Protein AF-0000000070399772 (afdb_homodimer)

Secondary structure (DSSP, 8-state):
---GGG--GGG----EEEE-S-GGG-HHHHHHHHHHTTTS-EEEEEEEES-GGG-SS-THHHHHHHHHHHHHHHT---EEEEEEESSHHHHHHHHHHHSBBTTB---EEEEE---SPPP---HHHHHHHS-S--EEE-TTS-EEEGGGGSPPPPPTTSPPSS-HHHHHHHHHHHHHTT-EEEEEESGGG--HHHHHT-SS-EEEEEE-S-TT-GGGTT---HHHHHHHHHHHHHHHSTTTTTTEEEEEEEEE-TTTS-HHHHHHHHHHHHHHTT---EEEEEE-HHHHTTSPPPP--HHHHHHHHTB-----HHHHHHHHHHHHHT-TTEEEEEEE-PBPPSSGGGHHHHHHHHHHHHTT-SSEEEEE--S-------/---GGG--STT----EEEE-S-GGG-HHHHHHHHHHTTTS-EEEEEEEES-GGG-SS-THHHHHHHHHHHHHHHT---EEEEEEESSHHHHHHHHHHHSBBTTB---EEEEE---SPPP---HHHHHHHS-S--EEE-TTS-EEEGGGGSPPPPPTTSPPSS-HHHHHHHHHHHHHTT-EEEEEESGGG--HHHHHT-SS-EEEEEE-S-TT-GGGTT---HHHHHHHHHHHHHHHSTTTTTTEEEEEEEEE-TTTS-HHHHHHHHHHHHHHTT---EEEEEE-HHHHTTSPPPP--HHHHHHHHTB-----HHHHHHHHHHHHHT-TTEEEEEEE-PBPPSSGGGHHHHHHHHHHHTTT-SSEEEEE--S-------

Sequence (756 aa):
MLDPRKSHVKYWRPQILLMVANPRQCSELINFINDIKKGGLYVIGHVKLGSLDSFTTDPVIEENPKWLGLIDYLKVKAFVEVTMASTVSEGLQHLLRLSGMGGMKPNTVCFGFVDDSPPRDTLSFVGNERKRRFFTRLESGKKVSIDNLFMNVRGGGDSRQLSALEYVKLISDSLKMQKNVCLCRHFDQLSKQSIVNSKKTLFIDVWPVNLFRPDTANFFDNTCLFMLQLACILTVVPGWKSKTRLRVFLCLNAQTDNTLQKQQKLDAFLHQLRIQASVKIVTWDHLVSHLPVMSGNSSEKMTLMERFHAVPKEFIGAINQLITSYSSTTALSFLYLPVPPEDVRESETFLNSLKLLSDNLPPTVFVHGLHPVTSTTLMLDPRKSHVKYWRPQILLMVANPRQCSELINFINDIKKGGLYVIGHVKLGSLDSFTTDPVIEENPKWLGLIDYLKVKAFVEVTMASTVSEGLQHLLRLSGMGGMKPNTVCFGFVDDSPPRDTLSFVGNERKRRFFTRLESGKKVSIDNLFMNVRGGGDSRQLSALEYVKLISDSLKMQKNVCLCRHFDQLSKQSIVNSKKTLFIDVWPVNLFRPDTANFFDNTCLFMLQLACILTVVPGWKSKTRLRVFLCLNAQTDNTLQKQQKLDAFLHQLRIQASVKIVTWDHLVSHLPVMSGNSSEKMTLMERFHAVPKEFIGAINQLITSYSSTTALSFLYLPVPPEDVRESETFLNSLKLLSDNLPPTVFVHGLHPVTSTTL

Solvent-accessible surface area (backbone atoms only — not comparable to full-atom values): 41946 Å² total; per-residue (Å²): 134,57,57,61,85,73,81,51,27,91,70,59,54,53,14,34,33,36,55,46,93,54,64,43,58,38,41,46,46,55,51,49,51,52,53,56,22,75,83,32,49,36,33,43,33,32,59,45,77,46,58,71,88,80,42,84,50,48,65,61,71,69,47,50,60,49,55,52,41,47,36,62,69,71,69,49,83,58,40,80,41,60,46,70,18,81,41,63,58,61,30,47,54,49,47,59,54,30,36,34,53,72,38,48,42,51,47,30,39,36,36,68,56,90,70,89,67,80,69,54,66,41,43,64,50,58,38,54,78,41,73,59,85,57,48,37,66,42,98,82,64,47,66,38,55,60,74,73,64,47,78,75,75,67,54,95,82,51,78,73,91,64,52,56,58,54,52,47,44,44,53,49,51,38,48,36,61,70,29,23,41,33,37,37,36,53,36,89,73,52,46,70,66,59,48,54,67,42,90,59,75,28,28,40,37,36,39,53,35,42,80,60,41,65,89,40,40,87,49,77,54,36,30,36,51,43,47,51,49,56,53,50,48,40,42,67,31,88,60,34,36,88,30,38,44,43,34,36,48,46,62,40,40,77,86,78,47,61,64,69,59,53,50,48,50,51,49,51,51,31,55,73,67,69,49,80,60,46,78,42,80,41,76,46,46,89,68,50,71,78,49,81,75,77,85,71,54,72,69,54,42,59,66,48,43,49,45,59,44,95,69,58,65,67,55,40,46,51,52,24,50,54,54,51,74,69,42,84,51,40,62,32,38,37,39,50,38,51,43,73,66,87,53,69,91,44,28,54,57,53,51,50,50,54,48,51,41,50,58,90,46,57,25,32,34,31,32,32,36,76,60,80,64,70,44,71,82,119,132,55,57,63,84,71,80,51,25,88,70,57,54,54,14,34,34,36,55,48,93,53,63,41,58,38,41,48,46,55,52,49,51,53,52,56,23,74,84,33,50,36,33,42,34,34,60,46,78,46,58,71,88,79,44,83,50,48,65,61,69,70,46,49,60,49,55,53,41,47,36,64,70,70,69,49,82,57,40,79,41,62,48,67,18,84,43,65,58,60,31,45,54,50,47,60,54,31,36,36,53,73,36,50,41,52,47,29,38,36,35,68,57,88,68,88,66,81,69,55,68,41,43,64,50,59,38,56,78,42,72,60,86,60,48,37,66,43,99,82,64,48,67,38,55,62,74,73,64,48,78,75,74,67,53,95,81,51,78,73,92,64,52,55,57,57,51,47,44,43,54,50,51,40,47,35,61,70,27,23,40,35,37,38,35,52,34,88,72,52,48,70,65,58,46,55,66,44,91,58,75,29,26,40,36,35,38,54,35,40,79,60,42,65,90,38,40,87,49,78,53,36,29,35,52,44,48,52,49,55,53,52,49,38,42,68,30,89,59,33,36,89,27,38,44,42,34,37,48,46,62,40,38,76,88,77,46,60,62,66,59,55,50,50,51,50,50,52,52,31,55,75,67,68,49,80,62,46,78,44,80,41,75,47,47,89,68,51,71,79,49,84,73,78,84,72,54,71,67,53,42,61,67,47,44,49,45,59,43,94,67,61,67,68,56,39,47,51,50,24,50,56,53,50,72,70,40,84,51,39,62,33,39,37,38,50,40,50,43,72,67,88,53,70,89,44,28,54,57,53,52,50,49,55,49,50,42,51,57,89,46,56,26,32,34,32,31,32,34,74,59,81,65,72,38,71,80,119

Nearest PDB structures (foldseek):
  9bwt-assembly1_B  TM=7.038E-01  e=4.814E-20  Homo sapiens
  7mxo-assembly1_A  TM=7.295E-01  e=2.191E-19  Homo sapiens
  9bwt-assembly1_A  TM=7.069E-01  e=2.476E-18  Homo sapiens
  8fhn-assembly1_A  TM=6.939E-01  e=2.476E-18  Danio rerio
  8fho-assembly1_A  TM=6.462E-01  e=1.128E-16  Danio rerio

Structure (mmCIF, N/CA/C/O backbone):
data_AF-0000000070399772-model_v1
#
loop_
_entity.id
_entity.type
_entity.pdbx_description
1 polymer 'Solute carrier family 12 member 9-like'
#
loop_
_atom_site.group_PDB
_atom_site.id
_atom_site.type_symbol
_atom_site.label_atom_id
_atom_site.label_alt_id
_atom_site.label_comp_id
_atom_site.label_asym_id
_atom_site.label_entity_id
_atom_site.label_seq_id
_atom_site.pdbx_PDB_ins_code
_atom_site.Cartn_x
_atom_site.Cartn_y
_atom_site.Cartn_z
_atom_site.occupancy
_atom_site.B_iso_or_equiv
_atom_site.auth_seq_id
_atom_site.auth_comp_id
_atom_site.auth_asym_id
_atom_site.auth_atom_id
_atom_site.pdbx_PDB_model_num
ATOM 1 N N . MET A 1 1 ? 2.879 6.613 -18.562 1 36.44 1 MET A N 1
ATOM 2 C CA . MET A 1 1 ? 2.344 7.891 -18.094 1 36.44 1 MET A CA 1
ATOM 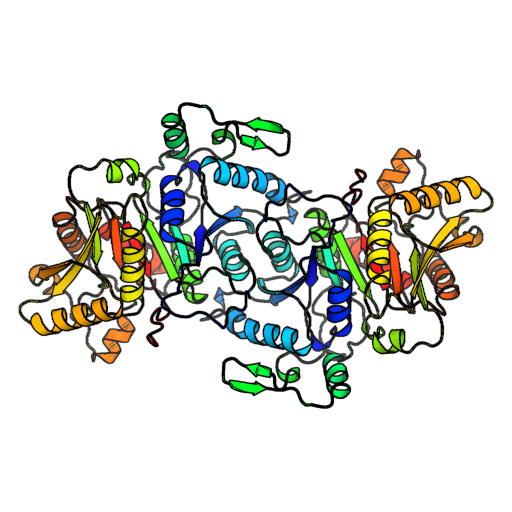3 C C . MET A 1 1 ? 2.641 8.094 -16.625 1 36.44 1 MET A C 1
ATOM 5 O O . MET A 1 1 ? 2.895 9.219 -16.188 1 36.44 1 MET A O 1
ATOM 9 N N . LEU A 1 2 ? 2.49 7.023 -15.797 1 44.22 2 LEU A N 1
ATOM 10 C CA . LEU A 1 2 ? 2.666 7.203 -14.359 1 44.22 2 LEU A CA 1
ATOM 11 C C . LEU A 1 2 ? 4.117 6.957 -13.953 1 44.22 2 LEU A C 1
ATOM 13 O O . LEU A 1 2 ? 4.387 6.184 -13.039 1 44.22 2 LEU A O 1
ATOM 17 N N . ASP A 1 3 ? 5.039 7.523 -14.727 1 47.59 3 ASP A N 1
ATOM 18 C CA . ASP A 1 3 ? 6.457 7.406 -14.391 1 47.59 3 ASP A CA 1
ATOM 19 C C . ASP A 1 3 ? 6.879 8.492 -13.398 1 47.59 3 ASP A C 1
ATOM 21 O O . ASP A 1 3 ? 6.863 9.68 -13.727 1 47.59 3 ASP A O 1
ATOM 25 N N . PRO A 1 4 ? 7.141 8.273 -12.203 1 49.47 4 PRO A N 1
ATOM 26 C CA . PRO A 1 4 ? 7.453 9.281 -11.188 1 49.47 4 PRO A CA 1
ATOM 27 C C . PRO A 1 4 ? 8.625 10.18 -11.578 1 49.47 4 PRO A C 1
ATOM 29 O O . PRO A 1 4 ? 8.797 11.266 -11.023 1 49.47 4 PRO A O 1
ATOM 32 N N . ARG A 1 5 ? 9.336 9.867 -12.57 1 50.72 5 ARG A N 1
ATOM 33 C CA . ARG A 1 5 ? 10.555 10.586 -12.922 1 50.72 5 ARG A CA 1
ATOM 34 C C . ARG A 1 5 ? 10.234 11.844 -13.734 1 50.72 5 ARG A C 1
ATOM 36 O O . ARG A 1 5 ? 11.109 12.68 -13.953 1 50.72 5 ARG A O 1
ATOM 43 N N . LYS A 1 6 ? 9.062 12.227 -14.141 1 44.84 6 LYS A N 1
ATOM 44 C CA . LYS A 1 6 ? 8.742 13.305 -15.07 1 44.84 6 LYS A CA 1
ATOM 45 C C . LYS A 1 6 ? 8.078 14.477 -14.352 1 44.84 6 LYS A C 1
ATOM 47 O O . LYS A 1 6 ? 7.387 15.281 -14.977 1 44.84 6 LYS A O 1
ATOM 52 N N . SER A 1 7 ? 8.188 14.945 -13.141 1 43.22 7 SER A N 1
ATOM 53 C CA . SER A 1 7 ? 7.344 15.938 -12.484 1 43.22 7 SER A CA 1
ATOM 54 C C . SER A 1 7 ? 7.957 17.328 -12.578 1 43.22 7 SER A C 1
ATOM 56 O O . SER A 1 7 ? 9.148 17.516 -12.297 1 43.22 7 SER A O 1
ATOM 58 N N . HIS A 1 8 ? 7.352 18.312 -13.398 1 43.12 8 HIS A N 1
ATOM 59 C CA . HIS A 1 8 ? 7.68 19.734 -13.414 1 43.12 8 HIS A CA 1
ATOM 60 C C . HIS A 1 8 ? 7.07 20.469 -12.219 1 43.12 8 HIS A C 1
ATOM 62 O O . HIS A 1 8 ? 6 20.078 -11.742 1 43.12 8 HIS A O 1
ATOM 68 N N . VAL A 1 9 ? 7.699 21.562 -11.625 1 45.19 9 VAL A N 1
ATOM 69 C CA . VAL A 1 9 ? 7.395 22.328 -10.422 1 45.19 9 VAL A CA 1
ATOM 70 C C . VAL A 1 9 ? 5.992 22.922 -10.531 1 45.19 9 VAL A C 1
ATOM 72 O O . VAL A 1 9 ? 5.227 22.922 -9.562 1 45.19 9 VAL A O 1
ATOM 75 N N . LYS A 1 10 ? 5.699 23.703 -11.617 1 45.19 10 LYS A N 1
ATOM 76 C CA . LYS A 1 10 ? 4.379 24.297 -11.812 1 45.19 10 LYS A CA 1
ATOM 77 C C . LYS A 1 10 ? 3.281 23.234 -11.727 1 45.19 10 LYS A C 1
ATOM 79 O O . LYS A 1 10 ? 2.141 23.547 -11.375 1 45.19 10 LYS A O 1
ATOM 84 N N . TYR A 1 11 ? 3.758 22.094 -11.914 1 54.97 11 TYR A N 1
ATOM 85 C CA . TYR A 1 11 ? 2.758 21.047 -12.016 1 54.97 11 TYR A CA 1
ATOM 86 C C . TYR A 1 11 ? 2.854 20.078 -10.844 1 54.97 11 TYR A C 1
ATOM 88 O O . TYR A 1 11 ? 2.344 18.953 -10.906 1 54.97 11 TYR A O 1
ATOM 96 N N . TRP A 1 12 ? 3.596 20.828 -9.797 1 66 12 TRP A N 1
ATOM 97 C CA . TRP A 1 12 ? 3.684 19.969 -8.625 1 66 12 TRP A CA 1
ATOM 98 C C . TRP A 1 12 ? 2.342 19.891 -7.902 1 66 12 TRP A C 1
ATOM 100 O O . TRP A 1 12 ? 1.633 20.891 -7.793 1 66 12 TRP A O 1
ATOM 110 N N . ARG A 1 13 ? 1.942 18.859 -7.508 1 77.5 13 ARG A N 1
ATOM 111 C CA . ARG A 1 13 ? 0.71 18.656 -6.754 1 77.5 13 ARG A CA 1
ATOM 112 C C . ARG A 1 13 ? 0.97 17.828 -5.5 1 77.5 13 ARG A C 1
ATOM 114 O O . ARG A 1 13 ? 1.773 16.891 -5.523 1 77.5 13 ARG A O 1
ATOM 121 N N . PRO A 1 14 ? 0.395 18.422 -4.441 1 90.44 14 PRO A N 1
ATOM 122 C CA . PRO A 1 14 ? 0.49 17.594 -3.246 1 90.44 14 PRO A CA 1
ATOM 123 C C . PRO A 1 14 ? -0.212 16.25 -3.412 1 90.44 14 PRO A C 1
ATOM 125 O O . PRO A 1 14 ? -1.35 16.188 -3.887 1 90.44 14 PRO A O 1
ATOM 128 N N . GLN A 1 15 ? 0.517 15.234 -3.221 1 95.44 15 GLN A N 1
ATOM 129 C CA . GLN A 1 15 ? -0.045 13.898 -3.07 1 95.44 15 GLN A CA 1
ATOM 130 C C . GLN A 1 15 ? -0.129 13.492 -1.601 1 95.44 15 GLN A C 1
ATOM 132 O O . GLN A 1 15 ? 0.891 13.203 -0.971 1 95.44 15 GLN A O 1
ATOM 137 N N . ILE A 1 16 ? -1.373 13.438 -1.146 1 97.94 16 ILE A N 1
ATOM 138 C CA . ILE A 1 16 ? -1.524 13.531 0.302 1 97.94 16 ILE A CA 1
ATOM 139 C C . ILE A 1 16 ? -2.076 12.219 0.852 1 97.94 16 ILE A C 1
ATOM 141 O O . ILE A 1 16 ? -3.002 11.641 0.281 1 97.94 16 ILE A O 1
ATOM 145 N N . LEU A 1 17 ? -1.436 11.734 1.889 1 98.69 17 LEU A N 1
ATOM 146 C CA . LEU A 1 17 ? -1.985 10.711 2.766 1 98.69 17 LEU A CA 1
ATOM 147 C C . LEU A 1 17 ? -2.48 11.32 4.074 1 98.69 17 LEU A C 1
ATOM 149 O O . LEU A 1 17 ? -1.697 11.891 4.832 1 98.69 17 LEU A O 1
ATOM 153 N N . LEU A 1 18 ? -3.766 11.25 4.328 1 98.75 18 LEU A N 1
ATOM 154 C CA . LEU A 1 18 ? -4.324 11.664 5.609 1 98.75 18 LEU A CA 1
ATOM 155 C C . LEU A 1 18 ? -4.582 10.461 6.508 1 98.75 18 LEU A C 1
ATOM 157 O O . LEU A 1 18 ? -5.352 9.57 6.148 1 98.75 18 LEU A O 1
ATOM 161 N N . MET A 1 19 ? -3.912 10.469 7.664 1 98.19 19 MET A N 1
ATOM 162 C CA . MET A 1 19 ? -4.168 9.406 8.633 1 98.19 19 MET A CA 1
ATOM 163 C C . MET A 1 19 ? -5.406 9.719 9.469 1 98.19 19 MET A C 1
ATOM 165 O O . MET A 1 19 ? -5.492 10.789 10.07 1 98.19 19 MET A O 1
ATOM 169 N N . VAL A 1 20 ? -6.34 8.75 9.484 1 95.88 20 VAL A N 1
ATOM 170 C CA . VAL A 1 20 ? -7.582 8.969 10.219 1 95.88 20 VAL A CA 1
ATOM 171 C C . VAL A 1 20 ? -7.852 7.777 11.141 1 95.88 20 VAL A C 1
ATOM 173 O O . VAL A 1 20 ? -7.898 6.633 10.68 1 95.88 20 VAL A O 1
ATOM 176 N N . ALA A 1 21 ? -8.031 8.047 12.391 1 91.62 21 ALA A N 1
ATOM 177 C CA . ALA A 1 21 ? -8.398 6.996 13.336 1 91.62 21 ALA A CA 1
ATOM 178 C C . ALA A 1 21 ? -9.914 6.82 13.391 1 91.62 21 ALA A C 1
ATOM 180 O O . ALA A 1 21 ? -10.422 5.707 13.242 1 91.62 21 ALA A O 1
ATOM 181 N N . ASN A 1 22 ? -10.609 7.871 13.562 1 88.56 22 ASN A N 1
ATOM 182 C CA . ASN A 1 22 ? -12.062 7.918 13.633 1 88.56 22 ASN A CA 1
ATOM 183 C C . ASN A 1 22 ? -12.633 9.062 12.797 1 88.56 22 ASN A C 1
ATOM 185 O O . ASN A 1 22 ? -12.523 10.227 13.172 1 88.56 22 ASN A O 1
ATOM 189 N N . PRO A 1 23 ? -13.289 8.711 11.75 1 89.25 23 PRO A N 1
ATOM 190 C CA . PRO A 1 23 ? -13.758 9.75 10.828 1 89.25 23 PRO A CA 1
ATOM 191 C C . PRO A 1 23 ? -14.844 10.625 11.445 1 89.25 23 PRO A C 1
ATOM 193 O O . PRO A 1 23 ? -15.094 11.734 10.969 1 89.25 23 PRO A O 1
ATOM 196 N N . ARG A 1 24 ? -15.484 10.188 12.469 1 85.88 24 ARG A N 1
ATOM 197 C CA . ARG A 1 24 ? -16.531 10.984 13.109 1 85.88 24 ARG A CA 1
ATOM 198 C C . ARG A 1 24 ? -15.945 12.25 13.734 1 85.88 24 ARG A C 1
ATOM 200 O O . ARG A 1 24 ? -16.672 13.219 13.961 1 85.88 24 ARG A O 1
ATOM 207 N N . GLN A 1 25 ? -14.688 12.211 13.906 1 85.69 25 GLN A N 1
ATOM 208 C CA . GLN A 1 25 ? -14.062 13.297 14.656 1 85.69 25 GLN A CA 1
ATOM 209 C C . GLN A 1 25 ? -13.258 14.203 13.727 1 85.69 25 GLN A C 1
ATOM 211 O O . GLN A 1 25 ? -12.531 15.086 14.195 1 85.69 25 GLN A O 1
ATOM 216 N N . CYS A 1 26 ? -13.328 13.938 12.438 1 90 26 CYS A N 1
ATOM 217 C CA . CYS A 1 26 ? -12.43 14.742 11.617 1 90 26 CYS A CA 1
ATOM 218 C C . CYS A 1 26 ? -12.992 14.922 10.211 1 90 26 CYS A C 1
ATOM 220 O O . CYS A 1 26 ? -12.242 14.938 9.234 1 90 26 CYS A O 1
ATOM 222 N N . SER A 1 27 ? -14.273 15.062 10.086 1 90.06 27 SER A N 1
ATOM 223 C CA . SER A 1 27 ? -14.906 15.234 8.773 1 90.06 27 SER A CA 1
ATOM 224 C C . SER A 1 27 ? -14.461 16.547 8.125 1 90.06 27 SER A C 1
ATOM 226 O O . SER A 1 27 ? -14.25 16.609 6.914 1 90.06 27 SER A O 1
ATOM 228 N N . GLU A 1 28 ? -14.352 17.609 8.922 1 92.31 28 GLU A N 1
ATOM 229 C CA . GLU A 1 28 ? -13.914 18.891 8.398 1 92.31 28 GLU A CA 1
ATOM 230 C C . GLU A 1 28 ? -12.484 18.828 7.871 1 92.31 28 GLU A C 1
ATOM 232 O O . GLU A 1 28 ? -12.164 19.438 6.852 1 92.31 28 GLU A O 1
ATOM 237 N N . LEU A 1 29 ? -11.727 18.094 8.625 1 95.44 29 LEU A N 1
ATOM 238 C CA . LEU A 1 29 ? -10.344 17.922 8.195 1 95.44 29 LEU A CA 1
ATOM 239 C C . LEU A 1 29 ? -10.281 17.141 6.887 1 95.44 29 LEU A C 1
ATOM 241 O O . LEU A 1 29 ? -9.523 17.5 5.98 1 95.44 29 LEU A O 1
ATOM 245 N N . ILE A 1 30 ? -11.086 16.109 6.785 1 95.75 30 ILE A N 1
ATOM 246 C CA . ILE A 1 30 ? -11.156 15.312 5.562 1 95.75 30 ILE A CA 1
ATOM 247 C C . ILE A 1 30 ? -11.539 16.219 4.387 1 95.75 30 ILE A C 1
ATOM 249 O O . ILE A 1 30 ? -10.93 16.141 3.316 1 95.75 30 ILE A O 1
ATOM 253 N N . ASN A 1 31 ? -12.438 17.094 4.59 1 93.81 31 ASN A N 1
ATOM 254 C CA . ASN A 1 31 ? -12.883 18 3.547 1 93.81 31 ASN A CA 1
ATOM 255 C C . ASN A 1 31 ? -11.812 19.031 3.201 1 93.81 31 ASN A C 1
ATOM 257 O O . ASN A 1 31 ? -11.625 19.375 2.033 1 93.81 31 ASN A O 1
ATOM 261 N N . PHE A 1 32 ? -11.18 19.469 4.148 1 95.38 32 PHE A N 1
ATOM 262 C CA . PHE A 1 32 ? -10.117 20.453 3.936 1 95.38 32 PHE A CA 1
ATOM 263 C C . PHE A 1 32 ? -9.016 19.875 3.062 1 95.38 32 PHE A C 1
ATOM 265 O O . PHE A 1 32 ? -8.531 20.547 2.145 1 95.38 32 PHE A O 1
ATOM 272 N N . ILE A 1 33 ? -8.594 18.641 3.377 1 97.12 33 ILE A N 1
ATOM 273 C CA . ILE A 1 33 ? -7.539 18 2.6 1 97.12 33 ILE A CA 1
ATOM 274 C C . ILE A 1 33 ? -8.008 17.797 1.16 1 97.12 33 ILE A C 1
ATOM 276 O O . ILE A 1 33 ? -7.211 17.906 0.222 1 97.12 33 ILE A O 1
ATOM 280 N N . ASN A 1 34 ? -9.25 17.531 1.007 1 94.88 34 ASN A N 1
ATOM 281 C CA . ASN A 1 34 ? -9.805 17.438 -0.338 1 94.88 34 ASN A CA 1
ATOM 282 C C . ASN A 1 34 ? -9.633 18.734 -1.107 1 94.88 34 ASN A C 1
ATOM 284 O O . ASN A 1 34 ? -9.43 18.734 -2.322 1 94.88 34 ASN A O 1
ATOM 288 N N . ASP A 1 35 ? -9.703 19.812 -0.461 1 92.69 35 ASP A N 1
ATOM 289 C CA . ASP A 1 35 ? -9.523 21.125 -1.08 1 92.69 35 ASP A CA 1
ATOM 290 C C . ASP A 1 35 ? -8.062 21.359 -1.454 1 92.69 35 ASP A C 1
ATOM 292 O O . ASP A 1 35 ? -7.766 21.828 -2.555 1 92.69 35 ASP A O 1
ATOM 296 N N . ILE A 1 36 ? -7.215 20.984 -0.611 1 92.62 36 ILE A N 1
ATOM 297 C CA . ILE A 1 36 ? -5.824 21.391 -0.776 1 92.62 36 ILE A CA 1
ATOM 298 C C . ILE A 1 36 ? -5.125 20.453 -1.756 1 92.62 36 ILE A C 1
ATOM 300 O O . ILE A 1 36 ? -4.113 20.812 -2.361 1 92.62 36 ILE A O 1
ATOM 304 N N . LYS A 1 37 ? -5.621 19.25 -1.949 1 87.44 37 LYS A N 1
ATOM 305 C CA . LYS A 1 37 ? -4.965 18.328 -2.869 1 87.44 37 LYS A CA 1
ATOM 306 C C . LYS A 1 37 ? -5.102 18.797 -4.312 1 87.44 37 LYS A C 1
ATOM 308 O O . LYS A 1 37 ? -4.336 18.375 -5.184 1 87.44 37 LYS A O 1
ATOM 313 N N . LYS A 1 38 ? -6.254 19.672 -4.602 1 78.69 38 LYS A N 1
ATOM 314 C CA . LYS A 1 38 ? -6.555 20.25 -5.906 1 78.69 38 LYS A CA 1
ATOM 315 C C . LYS A 1 38 ? -6.645 19.156 -6.98 1 78.69 38 LYS A C 1
ATOM 317 O O . LYS A 1 38 ? -7.68 18.516 -7.129 1 78.69 38 LYS A O 1
ATOM 322 N N . GLY A 1 39 ? -5.559 18.531 -7.508 1 80 39 GLY A N 1
ATOM 323 C CA . GLY A 1 39 ? -5.586 17.5 -8.547 1 80 39 GLY A CA 1
ATOM 324 C C . GLY A 1 39 ? -4.637 16.359 -8.273 1 80 39 GLY A C 1
ATOM 325 O O . GLY A 1 39 ? -4.559 15.406 -9.062 1 80 39 GLY A O 1
ATOM 326 N N . GLY A 1 40 ? -4.16 16.469 -7.094 1 89.69 40 GLY A N 1
ATOM 327 C CA . GLY A 1 40 ? -3.215 15.422 -6.754 1 89.69 40 GLY A CA 1
ATOM 328 C C . GLY A 1 40 ? -3.867 14.219 -6.102 1 89.69 40 GLY A C 1
ATOM 329 O O . GLY A 1 40 ? -5.094 14.164 -5.977 1 89.69 40 GLY A O 1
ATOM 330 N N . LEU A 1 41 ? -3.094 13.266 -5.758 1 94.5 41 LEU A N 1
ATOM 331 C CA . LEU A 1 41 ? -3.537 12.062 -5.066 1 94.5 41 LEU A CA 1
ATOM 332 C C . LEU A 1 41 ? -3.969 12.375 -3.639 1 94.5 41 LEU A C 1
ATOM 334 O O . LEU A 1 41 ? -3.299 13.141 -2.939 1 94.5 41 LEU A O 1
ATOM 338 N N . TYR A 1 42 ? -5.145 11.953 -3.352 1 97.19 42 TYR A N 1
ATOM 339 C CA . TYR A 1 42 ? -5.625 12.039 -1.976 1 97.19 42 TYR A CA 1
ATOM 340 C C . TYR A 1 42 ? -6 10.656 -1.441 1 97.19 42 TYR A C 1
ATOM 342 O O . TYR A 1 42 ? -6.918 10.016 -1.955 1 97.19 42 TYR A O 1
ATOM 350 N N . VAL A 1 43 ? -5.262 10.219 -0.415 1 98.06 43 VAL A N 1
ATOM 351 C CA . VAL A 1 43 ? -5.496 8.914 0.202 1 98.06 43 VAL A CA 1
ATOM 352 C C . VAL A 1 43 ? -5.871 9.102 1.671 1 98.06 43 VAL A C 1
ATOM 354 O O . VAL A 1 43 ? -5.184 9.812 2.406 1 98.06 43 VAL A O 1
ATOM 357 N N . ILE A 1 44 ? -6.949 8.531 2.068 1 97.94 44 ILE A N 1
ATOM 358 C CA . ILE A 1 44 ? -7.281 8.406 3.482 1 97.94 44 ILE A CA 1
ATOM 359 C C . ILE A 1 44 ? -6.77 7.074 4.02 1 97.94 44 ILE A C 1
ATOM 361 O O . ILE A 1 44 ? -7.223 6.012 3.59 1 97.94 44 ILE A O 1
ATOM 365 N N . GLY A 1 45 ? -5.828 7.152 4.938 1 98.25 45 GLY A N 1
ATOM 366 C CA . GLY A 1 45 ? -5.215 5.961 5.5 1 98.25 45 GLY A CA 1
ATOM 367 C C . GLY A 1 45 ? -5.691 5.652 6.906 1 98.25 45 GLY A C 1
ATOM 368 O O . GLY A 1 45 ? -5.824 6.555 7.734 1 98.25 45 GLY A O 1
ATOM 369 N N . HIS A 1 46 ? -5.945 4.379 7.148 1 97.25 46 HIS A N 1
ATOM 370 C CA . HIS A 1 46 ? -6.352 3.906 8.469 1 97.25 46 HIS A CA 1
ATOM 371 C C . HIS A 1 46 ? -5.605 2.631 8.844 1 97.25 46 HIS A C 1
ATOM 373 O O . HIS A 1 46 ? -5.426 1.741 8.016 1 97.25 46 HIS A O 1
ATOM 379 N N . VAL A 1 47 ? -5.203 2.57 10.109 1 97 47 VAL A N 1
ATOM 380 C CA . VAL A 1 47 ? -4.527 1.389 10.633 1 97 47 VAL A CA 1
ATOM 381 C C . VAL A 1 47 ? -5.398 0.723 11.695 1 97 47 VAL A C 1
ATOM 383 O O . VAL A 1 47 ? -5.648 1.306 12.75 1 97 47 VAL A O 1
ATOM 386 N N . LYS A 1 48 ? -5.895 -0.404 11.375 1 95.44 48 LYS A N 1
ATOM 387 C CA . LYS A 1 48 ? -6.527 -1.241 12.391 1 95.44 48 LYS A CA 1
ATOM 388 C C . LYS A 1 48 ? -5.484 -1.956 13.242 1 95.44 48 LYS A C 1
ATOM 390 O O . LYS A 1 48 ? -4.613 -2.652 12.711 1 95.44 48 LYS A O 1
ATOM 395 N N . LEU A 1 49 ? -5.582 -1.797 14.531 1 94.69 49 LEU A N 1
ATOM 396 C CA . LEU A 1 49 ? -4.625 -2.447 15.414 1 94.69 49 LEU A CA 1
ATOM 397 C C . LEU A 1 49 ? -4.98 -3.916 15.625 1 94.69 49 LEU A C 1
ATOM 399 O O . LEU A 1 49 ? -6.141 -4.246 15.883 1 94.69 49 LEU A O 1
ATOM 403 N N . GLY A 1 50 ? -4.023 -4.762 15.344 1 95.44 50 GLY A N 1
ATOM 404 C CA . GLY A 1 50 ? -4.227 -6.191 15.523 1 95.44 50 GLY A CA 1
ATOM 405 C C . GLY A 1 50 ? -3.262 -7.039 14.719 1 95.44 50 GLY A C 1
ATOM 406 O O . GLY A 1 50 ? -2.268 -6.527 14.195 1 95.44 50 GLY A O 1
ATOM 407 N N . SER A 1 51 ? -3.49 -8.32 14.781 1 95.56 51 SER A N 1
ATOM 408 C CA . SER A 1 51 ? -2.717 -9.305 14.031 1 95.56 51 SER A CA 1
ATOM 409 C C . SER A 1 51 ? -3.627 -10.234 13.242 1 95.56 51 SER A C 1
ATOM 411 O O . SER A 1 51 ? -4.629 -10.727 13.766 1 95.56 51 SER A O 1
ATOM 413 N N . LEU A 1 52 ? -3.25 -10.461 12.039 1 95.81 52 LEU A N 1
ATOM 414 C CA . LEU A 1 52 ? -4.051 -11.328 11.188 1 95.81 52 LEU A CA 1
ATOM 415 C C . LEU A 1 52 ? -4.207 -12.711 11.812 1 95.81 52 LEU A C 1
ATOM 417 O O . LEU A 1 52 ? -5.25 -13.352 11.664 1 95.81 52 LEU A O 1
ATOM 421 N N . ASP A 1 53 ? -3.227 -13.148 12.531 1 93.44 53 ASP A N 1
ATOM 422 C CA . ASP A 1 53 ? -3.191 -14.492 13.117 1 93.44 53 ASP A CA 1
ATOM 423 C C . ASP A 1 53 ? -4.332 -14.688 14.109 1 93.44 53 ASP A C 1
ATOM 425 O O . ASP A 1 53 ? -4.695 -15.82 14.43 1 93.44 53 ASP A O 1
ATOM 429 N N . SER A 1 54 ? -4.891 -13.602 14.578 1 94.31 54 SER A N 1
ATOM 430 C CA . SER A 1 54 ? -5.941 -13.672 15.594 1 94.31 54 SER A CA 1
ATOM 431 C C . SER A 1 54 ? -7.316 -13.836 14.945 1 94.31 54 SER A C 1
ATOM 433 O O . SER A 1 54 ? -8.328 -13.953 15.641 1 94.31 54 SER A O 1
ATOM 435 N N . PHE A 1 55 ? -7.359 -13.875 13.672 1 93.81 55 PHE A N 1
ATOM 436 C CA . PHE A 1 55 ? -8.641 -13.898 12.977 1 93.81 55 PHE A CA 1
ATOM 437 C C . PHE A 1 55 ? -8.695 -15.07 12 1 93.81 55 PHE A C 1
ATOM 439 O O . PHE A 1 55 ? -7.66 -15.531 11.508 1 93.81 55 PHE A O 1
ATOM 446 N N . THR A 1 56 ? -9.859 -15.531 11.703 1 91.62 56 THR A N 1
ATOM 447 C CA . THR A 1 56 ? -10.062 -16.578 10.711 1 91.62 56 THR A CA 1
ATOM 448 C C . THR A 1 56 ? -10.094 -15.992 9.305 1 91.62 56 THR A C 1
ATOM 450 O O . THR A 1 56 ? -9.641 -16.625 8.344 1 91.62 56 THR A O 1
ATOM 453 N N . THR A 1 57 ? -10.641 -14.867 9.289 1 93.38 57 THR A N 1
ATOM 454 C CA . THR A 1 57 ? -10.672 -14.102 8.047 1 93.38 57 THR A CA 1
ATOM 455 C C . THR A 1 57 ? -10.18 -12.68 8.273 1 93.38 57 THR A C 1
ATOM 457 O O . THR A 1 57 ? -10.305 -12.141 9.375 1 93.38 57 THR A O 1
ATOM 460 N N . ASP A 1 58 ? -9.633 -12.102 7.301 1 95.69 58 ASP A N 1
ATOM 461 C CA . ASP A 1 58 ? -9.094 -10.75 7.418 1 95.69 58 ASP A CA 1
ATOM 462 C C . ASP A 1 58 ? -10.195 -9.75 7.758 1 95.69 58 ASP A C 1
ATOM 464 O O . ASP A 1 58 ? -11.102 -9.508 6.957 1 95.69 58 ASP A O 1
ATOM 468 N N . PRO A 1 59 ? -10.188 -9.133 8.859 1 94.56 59 PRO A N 1
ATOM 469 C CA . PRO A 1 59 ? -11.242 -8.195 9.266 1 94.56 59 PRO A CA 1
ATOM 470 C C . PRO A 1 59 ? -11.242 -6.91 8.445 1 94.56 59 PRO A C 1
ATOM 472 O O . PRO A 1 59 ? -12.234 -6.18 8.43 1 94.56 59 PRO A O 1
ATOM 475 N N . VAL A 1 60 ? -10.164 -6.633 7.801 1 95.19 60 VAL A N 1
ATOM 476 C CA . VAL A 1 60 ? -10.039 -5.418 7 1 95.19 60 VAL A CA 1
ATOM 477 C C . VAL A 1 60 ? -11.023 -5.469 5.832 1 95.19 60 VAL A C 1
ATOM 479 O O . VAL A 1 60 ? -11.508 -4.434 5.371 1 95.19 60 VAL A O 1
ATOM 482 N N . ILE A 1 61 ? -11.328 -6.629 5.398 1 92.06 61 ILE A N 1
ATOM 483 C CA . ILE A 1 61 ? -12.25 -6.82 4.281 1 92.06 61 ILE A CA 1
ATOM 484 C C . ILE A 1 61 ? -13.617 -6.242 4.633 1 92.06 61 ILE A C 1
ATOM 486 O O . ILE A 1 61 ? -14.289 -5.652 3.783 1 92.06 61 ILE A O 1
ATOM 490 N N . GLU A 1 62 ? -13.961 -6.328 5.848 1 89.44 62 GLU A N 1
ATOM 491 C CA . GLU A 1 62 ? -15.258 -5.836 6.305 1 89.44 62 GLU A CA 1
ATOM 492 C C . GLU A 1 62 ? -15.211 -4.336 6.578 1 89.44 62 GLU A C 1
ATOM 494 O O . GLU A 1 62 ? -16.25 -3.67 6.609 1 89.44 62 GLU A O 1
ATOM 499 N N . GLU A 1 63 ? -14.031 -3.842 6.805 1 89.5 63 GLU A N 1
ATOM 500 C CA . GLU A 1 63 ? -13.859 -2.43 7.133 1 89.5 63 GLU A CA 1
ATOM 501 C C . GLU A 1 63 ? -13.906 -1.561 5.879 1 89.5 63 GLU A C 1
ATOM 503 O O . GLU A 1 63 ? -14.438 -0.446 5.914 1 89.5 63 GLU A O 1
ATOM 508 N N . ASN A 1 64 ? -13.453 -2.061 4.84 1 88.12 64 ASN A N 1
ATOM 509 C CA . ASN A 1 64 ? -13.242 -1.295 3.613 1 88.12 64 ASN A CA 1
ATOM 510 C C . ASN A 1 64 ? -14.547 -0.686 3.104 1 88.12 64 ASN A C 1
ATOM 512 O O . ASN A 1 64 ? -14.594 0.503 2.785 1 88.12 64 ASN A O 1
ATOM 516 N N . PRO A 1 65 ? -15.633 -1.443 3.072 1 86.5 65 PRO A N 1
ATOM 517 C CA . PRO A 1 65 ? -16.875 -0.861 2.58 1 86.5 65 PRO A CA 1
ATOM 518 C C . PRO A 1 65 ? -17.359 0.307 3.436 1 86.5 65 PRO A C 1
ATOM 520 O O . PRO A 1 65 ? -17.984 1.24 2.92 1 86.5 65 PRO A O 1
ATOM 523 N N . LYS A 1 66 ? -17.078 0.266 4.684 1 88.56 66 LYS A N 1
ATOM 524 C CA . LYS A 1 66 ? -17.469 1.354 5.574 1 88.56 66 LYS A CA 1
ATOM 525 C C . LYS A 1 66 ? -16.766 2.652 5.199 1 88.56 66 LYS A C 1
ATOM 527 O O . LYS A 1 66 ? -17.391 3.707 5.113 1 88.56 66 LYS A O 1
ATOM 532 N N . TRP A 1 67 ? -15.57 2.543 4.914 1 92.31 67 TRP A N 1
ATOM 533 C CA . TRP A 1 67 ? -14.766 3.711 4.562 1 92.31 67 TRP A CA 1
ATOM 534 C C . TRP A 1 67 ? -15.148 4.242 3.186 1 92.31 67 TRP A C 1
ATOM 536 O O . TRP A 1 67 ? -15.156 5.453 2.961 1 92.31 67 TRP A O 1
ATOM 546 N N . LEU A 1 68 ? -15.477 3.324 2.285 1 88.94 68 LEU A N 1
ATOM 547 C CA . LEU A 1 68 ? -15.953 3.758 0.976 1 88.94 68 LEU A CA 1
ATOM 548 C C . LEU A 1 68 ? -17.281 4.512 1.099 1 88.94 68 LEU A C 1
ATOM 550 O O . LEU A 1 68 ? -17.5 5.5 0.394 1 88.94 68 LEU A O 1
ATOM 554 N N . GLY A 1 69 ? -18.062 4.031 1.988 1 87.44 69 GLY A N 1
ATOM 555 C CA . GLY A 1 69 ? -19.297 4.742 2.285 1 87.44 69 GLY A CA 1
ATOM 556 C C . GLY A 1 69 ? -19.078 6.152 2.791 1 87.44 69 GLY A C 1
ATOM 557 O O . GLY A 1 69 ? -19.828 7.07 2.449 1 87.44 69 GLY A O 1
ATOM 558 N N . LEU A 1 70 ? -18.062 6.293 3.562 1 89.38 70 LEU A N 1
ATOM 559 C CA . LEU A 1 70 ? -17.703 7.598 4.098 1 89.38 70 LEU A CA 1
ATOM 560 C C . LEU A 1 70 ? -17.312 8.555 2.975 1 89.38 70 LEU A C 1
ATOM 562 O O . LEU A 1 70 ? -17.734 9.719 2.982 1 89.38 70 LEU A O 1
ATOM 566 N N . ILE A 1 71 ? -16.562 8.07 2.031 1 91.12 71 ILE A N 1
ATOM 567 C CA . ILE A 1 71 ? -16.109 8.875 0.897 1 91.12 71 ILE A CA 1
ATOM 568 C C . ILE A 1 71 ? -17.328 9.367 0.113 1 91.12 71 ILE A C 1
ATOM 570 O O . ILE A 1 71 ? -17.391 10.547 -0.252 1 91.12 71 ILE A O 1
ATOM 574 N N . ASP A 1 72 ? -18.234 8.477 -0.069 1 87.69 72 ASP A N 1
ATOM 575 C CA . ASP A 1 72 ? -19.453 8.828 -0.795 1 87.69 72 ASP A CA 1
ATOM 576 C C . ASP A 1 72 ? -20.281 9.852 -0.017 1 87.69 72 ASP A C 1
ATOM 578 O O . ASP A 1 72 ? -20.844 10.781 -0.602 1 87.69 72 ASP A O 1
ATOM 582 N N . TYR A 1 73 ? -20.25 9.648 1.204 1 86.44 73 TYR A N 1
ATOM 583 C CA . TYR A 1 73 ? -21.047 10.5 2.072 1 86.44 73 TYR A CA 1
ATOM 584 C C . TYR A 1 73 ? -20.484 11.922 2.109 1 86.44 73 TYR A C 1
ATOM 586 O O . TYR A 1 73 ? -21.234 12.891 2.023 1 86.44 73 TYR A O 1
ATOM 594 N N . LEU A 1 74 ? -19.25 12.047 2.207 1 89 74 LEU A N 1
ATOM 595 C CA . LEU A 1 74 ? -18.594 13.344 2.34 1 89 74 LEU A CA 1
ATOM 596 C C . LEU A 1 74 ? -18.375 13.984 0.973 1 89 74 LEU A C 1
ATOM 598 O O . LEU A 1 74 ? -18.016 15.164 0.884 1 89 74 LEU A O 1
ATOM 602 N N . LYS A 1 75 ? -18.531 13.164 -0.1 1 90.19 75 LYS A N 1
ATOM 603 C CA . LYS A 1 75 ? -18.359 13.602 -1.48 1 90.19 75 LYS A CA 1
ATOM 604 C C . LYS A 1 75 ? -16.953 14.156 -1.708 1 90.19 75 LYS A C 1
ATOM 606 O O . LYS A 1 75 ? -16.797 15.242 -2.262 1 90.19 75 LYS A O 1
ATOM 611 N N . VAL A 1 76 ? -16.047 13.406 -1.216 1 93.06 76 VAL A N 1
ATOM 612 C CA . VAL A 1 76 ? -14.648 13.773 -1.435 1 93.06 76 VAL A CA 1
ATOM 613 C C . VAL A 1 76 ? -14.023 12.836 -2.467 1 93.06 76 VAL A C 1
ATOM 615 O O . VAL A 1 76 ? -14.484 11.711 -2.652 1 93.06 76 VAL A O 1
ATOM 618 N N . 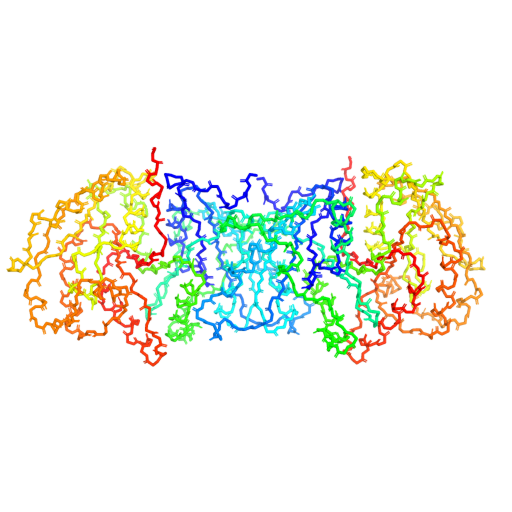LYS A 1 77 ? -13.078 13.32 -3.191 1 94.31 77 LYS A N 1
ATOM 619 C CA . LYS A 1 77 ? -12.328 12.516 -4.152 1 94.31 77 LYS A CA 1
ATOM 620 C C . LYS A 1 77 ? -11.055 11.953 -3.523 1 94.31 77 LYS A C 1
ATOM 622 O O . LYS A 1 77 ? -9.969 12.5 -3.715 1 94.31 77 LYS A O 1
ATOM 627 N N . ALA A 1 78 ? -11.258 10.891 -2.869 1 95.81 78 ALA A N 1
ATOM 628 C CA . ALA A 1 78 ? -10.148 10.281 -2.141 1 95.81 78 ALA A CA 1
ATOM 629 C C . ALA A 1 78 ? -10.172 8.766 -2.273 1 95.81 78 ALA A C 1
ATOM 631 O O . ALA A 1 78 ? -11.227 8.172 -2.527 1 95.81 78 ALA A O 1
ATOM 632 N N . PHE A 1 79 ? -9.094 8.172 -2.256 1 95.88 79 PHE A N 1
ATOM 633 C CA . PHE A 1 79 ? -8.977 6.723 -2.107 1 95.88 79 PHE A CA 1
ATOM 634 C C . PHE A 1 79 ? -8.852 6.34 -0.637 1 95.88 79 PHE A C 1
ATOM 636 O O . PHE A 1 79 ? -8.383 7.137 0.181 1 95.88 79 PHE A O 1
ATOM 643 N N . VAL A 1 80 ? -9.297 5.137 -0.378 1 95.81 80 VAL A N 1
ATOM 644 C CA . VAL A 1 80 ? -9.203 4.629 0.986 1 95.81 80 VAL A CA 1
ATOM 645 C C . VAL A 1 80 ? -8.203 3.479 1.042 1 95.81 80 VAL A C 1
ATOM 647 O O . VAL A 1 80 ? -8.227 2.584 0.192 1 95.81 80 VAL A O 1
ATOM 650 N N . GLU A 1 81 ? -7.316 3.596 2.01 1 97.5 81 GLU A N 1
ATOM 651 C CA . GLU A 1 81 ? -6.363 2.52 2.268 1 97.5 81 GLU A CA 1
ATOM 652 C C . GLU A 1 81 ? -6.395 2.096 3.734 1 97.5 81 GLU A C 1
ATOM 654 O O . GLU A 1 81 ? -6.016 2.865 4.617 1 97.5 81 GLU A O 1
ATOM 659 N N . VAL A 1 82 ? -6.859 0.881 3.949 1 97.12 82 VAL A N 1
ATOM 660 C CA . VAL A 1 82 ? -6.93 0.333 5.301 1 97.12 82 VAL A CA 1
ATOM 661 C C . VAL A 1 82 ? -5.965 -0.843 5.43 1 97.12 82 VAL A C 1
ATOM 663 O O . VAL A 1 82 ? -5.902 -1.706 4.551 1 97.12 82 VAL A O 1
ATOM 666 N N . THR A 1 83 ? -5.18 -0.871 6.496 1 98.12 83 THR A N 1
ATOM 667 C CA . THR A 1 83 ? -4.305 -2.002 6.781 1 98.12 83 THR A CA 1
ATOM 668 C C . THR A 1 83 ? -4.352 -2.359 8.266 1 98.12 83 THR A C 1
ATOM 670 O O . THR A 1 83 ? -5.125 -1.771 9.023 1 98.12 83 THR A O 1
ATOM 673 N N . MET A 1 84 ? -3.648 -3.371 8.633 1 97.75 84 MET A N 1
ATOM 674 C CA . MET A 1 84 ? -3.604 -3.857 10.008 1 97.75 84 MET A CA 1
ATOM 675 C C . MET A 1 84 ? -2.162 -4.004 10.484 1 97.75 84 MET A C 1
ATOM 677 O O . MET A 1 84 ? -1.312 -4.523 9.766 1 97.75 84 MET A O 1
ATOM 681 N N . ALA A 1 85 ? -1.935 -3.523 11.633 1 97.5 85 ALA A N 1
ATOM 682 C CA . ALA A 1 85 ? -0.596 -3.613 12.211 1 97.5 85 ALA A CA 1
ATOM 683 C C . ALA A 1 85 ? -0.656 -3.621 13.742 1 97.5 85 ALA A C 1
ATOM 685 O O . ALA A 1 85 ? -1.7 -3.33 14.328 1 97.5 85 ALA A O 1
ATOM 686 N N . SER A 1 86 ? 0.476 -3.949 14.328 1 95.56 86 SER A N 1
ATOM 687 C CA . SER A 1 86 ? 0.566 -3.98 15.781 1 95.56 86 SER A CA 1
ATOM 688 C C . SER A 1 86 ? 0.602 -2.57 16.359 1 95.56 86 SER A C 1
ATOM 690 O O . SER A 1 86 ? 0.173 -2.35 17.5 1 95.56 86 SER A O 1
ATOM 692 N N . THR A 1 87 ? 1.165 -1.613 15.641 1 95.44 87 THR A N 1
ATOM 693 C CA . THR A 1 87 ? 1.208 -0.211 16.047 1 95.44 87 THR A CA 1
ATOM 694 C C . THR A 1 87 ? 0.817 0.695 14.875 1 95.44 87 THR A C 1
ATOM 696 O O . THR A 1 87 ? 0.916 0.298 13.711 1 95.44 87 THR A O 1
ATOM 699 N N . VAL A 1 88 ? 0.436 1.853 15.203 1 96.44 88 VAL A N 1
ATOM 700 C CA . VAL A 1 88 ? 0.068 2.814 14.172 1 96.44 88 VAL A CA 1
ATOM 701 C C . VAL A 1 88 ? 1.304 3.199 13.359 1 96.44 88 VAL A C 1
ATOM 703 O O . VAL A 1 88 ? 1.228 3.354 12.141 1 96.44 88 VAL A O 1
ATOM 706 N N . SER A 1 89 ? 2.414 3.281 13.992 1 96.69 89 SER A N 1
ATOM 707 C CA . SER A 1 89 ? 3.656 3.646 13.32 1 96.69 89 SER A CA 1
ATOM 708 C C . SER A 1 89 ? 4.035 2.613 12.266 1 96.69 89 SER A C 1
ATOM 710 O O . SER A 1 89 ? 4.422 2.969 11.148 1 96.69 89 SER A O 1
ATOM 712 N N . GLU A 1 90 ? 3.893 1.375 12.633 1 96.94 90 GLU A N 1
ATOM 713 C CA . GLU A 1 90 ? 4.164 0.31 11.672 1 96.94 90 GLU A CA 1
ATOM 714 C C . GLU A 1 90 ? 3.238 0.405 10.469 1 96.94 90 GLU A C 1
ATOM 716 O O . GLU A 1 90 ? 3.691 0.334 9.32 1 96.94 90 GLU A O 1
ATOM 721 N N . GLY A 1 91 ? 1.985 0.526 10.742 1 98.38 91 GLY A N 1
ATOM 722 C CA . GLY A 1 91 ? 1.026 0.67 9.656 1 98.38 91 GLY A CA 1
ATOM 723 C C . GLY A 1 91 ? 1.306 1.868 8.766 1 98.38 91 GLY A C 1
ATOM 724 O O . GLY A 1 91 ? 1.188 1.779 7.543 1 98.38 91 GLY A O 1
ATOM 725 N N . LEU A 1 92 ? 1.695 2.963 9.391 1 98.62 92 LEU A N 1
ATOM 726 C CA . LEU A 1 92 ? 1.999 4.188 8.664 1 98.62 92 LEU A CA 1
ATOM 727 C C . LEU A 1 92 ? 3.146 3.969 7.68 1 98.62 92 LEU A C 1
ATOM 729 O O . LEU A 1 92 ? 3.082 4.418 6.531 1 98.62 92 LEU A O 1
ATOM 733 N N . GLN A 1 93 ? 4.137 3.305 8.133 1 98.56 93 GLN A N 1
ATOM 734 C CA . GLN A 1 93 ? 5.301 3.068 7.277 1 98.56 93 GLN A CA 1
ATOM 735 C C . GLN A 1 93 ? 4.906 2.334 6 1 98.56 93 GLN A C 1
ATOM 737 O O . GLN A 1 93 ? 5.355 2.691 4.91 1 98.56 93 GLN A O 1
ATOM 742 N N . HIS A 1 94 ? 4.07 1.389 6.148 1 98.62 94 HIS A N 1
ATOM 743 C CA . HIS A 1 94 ? 3.617 0.635 4.984 1 98.62 94 HIS A CA 1
ATOM 744 C C . HIS A 1 94 ? 2.68 1.471 4.117 1 98.62 94 HIS A C 1
ATOM 746 O O . HIS A 1 94 ? 2.742 1.409 2.889 1 98.62 94 HIS A O 1
ATOM 752 N N . LEU A 1 95 ? 1.832 2.246 4.754 1 98.75 95 LEU A N 1
ATOM 753 C CA . LEU A 1 95 ? 0.947 3.129 4.004 1 98.75 95 LEU A CA 1
ATOM 754 C C . LEU A 1 95 ? 1.75 4.109 3.156 1 98.75 95 LEU A C 1
ATOM 756 O O . LEU A 1 95 ? 1.43 4.332 1.987 1 98.75 95 LEU A O 1
ATOM 760 N N . LEU A 1 96 ? 2.777 4.598 3.67 1 98.31 96 LEU A N 1
ATOM 761 C CA . LEU A 1 96 ? 3.584 5.598 2.977 1 98.31 96 LEU A CA 1
ATOM 762 C C . LEU A 1 96 ? 4.348 4.969 1.818 1 98.31 96 LEU A C 1
ATOM 764 O O . LEU A 1 96 ? 4.574 5.617 0.792 1 98.31 96 LEU A O 1
ATOM 768 N N . ARG A 1 97 ? 4.707 3.729 1.976 1 97.56 97 ARG A N 1
ATOM 769 C CA . ARG A 1 97 ? 5.488 3.062 0.94 1 97.56 97 ARG A CA 1
ATOM 770 C C . ARG A 1 97 ? 4.59 2.543 -0.176 1 97.56 97 ARG A C 1
ATOM 772 O O . ARG A 1 97 ? 4.965 2.578 -1.351 1 97.56 97 ARG A O 1
ATOM 779 N N . LEU A 1 98 ? 3.379 2.094 0.225 1 98 98 LEU A N 1
ATOM 780 C CA . LEU A 1 98 ? 2.662 1.214 -0.691 1 98 98 LEU A CA 1
ATOM 781 C C . LEU A 1 98 ? 1.417 1.901 -1.241 1 98 98 LEU A C 1
ATOM 783 O O . LEU A 1 98 ? 0.84 1.45 -2.232 1 98 98 LEU A O 1
ATOM 787 N N . SER A 1 99 ? 0.949 2.996 -0.553 1 97.44 99 SER A N 1
ATOM 788 C CA . SER A 1 99 ? -0.21 3.695 -1.096 1 97.44 99 SER A CA 1
ATOM 789 C C . SER A 1 99 ? 0.12 4.359 -2.428 1 97.44 99 SER A C 1
ATOM 791 O O . SER A 1 99 ? 1.208 4.914 -2.6 1 97.44 99 SER A O 1
ATOM 793 N N . GLY A 1 100 ? -0.84 4.266 -3.33 1 95.06 100 GLY A N 1
ATOM 794 C CA . GLY A 1 100 ? -0.632 4.816 -4.656 1 95.06 100 GLY A CA 1
ATOM 795 C C . GLY A 1 100 ? -0.053 3.814 -5.637 1 95.06 100 GLY A C 1
ATOM 796 O O . GLY A 1 100 ? -0.002 2.617 -5.352 1 95.06 100 GLY A O 1
ATOM 797 N N . MET A 1 101 ? 0.242 4.301 -6.777 1 90.5 101 MET A N 1
ATOM 798 C CA . MET A 1 101 ? 0.745 3.43 -7.836 1 90.5 101 MET A CA 1
ATOM 799 C C . MET A 1 101 ? 1.646 4.203 -8.797 1 90.5 101 MET A C 1
ATOM 801 O O . MET A 1 101 ? 1.302 5.305 -9.227 1 90.5 101 MET A O 1
ATOM 805 N N . GLY A 1 102 ? 2.807 3.58 -8.961 1 88 102 GLY A N 1
ATOM 806 C CA . GLY A 1 102 ? 3.721 4.203 -9.906 1 88 102 GLY A CA 1
ATOM 807 C C . GLY A 1 102 ? 4.145 5.598 -9.492 1 88 102 GLY A C 1
ATOM 808 O O . GLY A 1 102 ? 4.594 5.809 -8.367 1 88 102 GLY A O 1
ATOM 809 N N . GLY A 1 103 ? 3.812 6.527 -10.344 1 83 103 GLY A N 1
ATOM 810 C CA . GLY A 1 103 ? 4.207 7.902 -10.07 1 83 103 GLY A CA 1
ATOM 811 C C . GLY A 1 103 ? 3.225 8.641 -9.18 1 83 103 GLY A C 1
ATOM 812 O O . GLY A 1 103 ? 3.496 9.758 -8.742 1 83 103 GLY A O 1
ATOM 813 N N . MET A 1 104 ? 2.201 8.031 -8.82 1 89.56 104 MET A N 1
ATOM 814 C CA . MET A 1 104 ? 1.185 8.633 -7.957 1 89.56 104 MET A CA 1
ATOM 815 C C . MET A 1 104 ? 1.29 8.094 -6.535 1 89.56 104 MET A C 1
ATOM 817 O O . MET A 1 104 ? 0.498 7.242 -6.129 1 89.56 104 MET A O 1
ATOM 821 N N . LYS A 1 105 ? 2.238 8.586 -5.828 1 93.5 105 LYS A N 1
ATOM 822 C CA . LYS A 1 105 ? 2.477 8.172 -4.449 1 93.5 105 LYS A CA 1
ATOM 823 C C . LYS A 1 105 ? 2.443 9.367 -3.502 1 93.5 105 LYS A C 1
ATOM 825 O O . LYS A 1 105 ? 2.783 10.484 -3.895 1 93.5 105 LYS A O 1
ATOM 830 N N . PRO A 1 106 ? 2.121 9.109 -2.326 1 96.06 106 PRO A N 1
ATOM 831 C CA . PRO A 1 106 ? 2.092 10.227 -1.381 1 96.06 106 PRO A CA 1
ATOM 832 C C . PRO A 1 106 ? 3.469 10.852 -1.163 1 96.06 106 PRO A C 1
ATOM 834 O O . PRO A 1 106 ? 4.457 10.133 -1.007 1 96.06 106 PRO A O 1
ATOM 837 N N . ASN A 1 107 ? 3.494 12.125 -1.222 1 94.44 107 ASN A N 1
ATOM 838 C CA . ASN A 1 107 ? 4.707 12.852 -0.856 1 94.44 107 ASN A CA 1
ATOM 839 C C . ASN A 1 107 ? 4.496 13.703 0.393 1 94.44 107 ASN A C 1
ATOM 841 O O . ASN A 1 107 ? 5.441 14.305 0.902 1 94.44 107 ASN A O 1
ATOM 845 N N . THR A 1 108 ? 3.24 13.68 0.872 1 97.06 108 THR A N 1
ATOM 846 C CA . THR A 1 108 ? 2.861 14.461 2.045 1 97.06 108 THR A CA 1
ATOM 847 C C . THR A 1 108 ? 1.941 13.648 2.957 1 97.06 108 THR A C 1
ATOM 849 O O . THR A 1 108 ? 1.019 12.984 2.482 1 97.06 108 THR A O 1
ATOM 852 N N . VAL A 1 109 ? 2.248 13.672 4.223 1 98.56 109 VAL A N 1
ATOM 853 C CA . VAL A 1 109 ? 1.365 13.016 5.176 1 98.56 109 VAL A CA 1
ATOM 854 C C . VAL A 1 109 ? 0.758 14.047 6.121 1 98.56 109 VAL A C 1
ATOM 856 O O . VAL A 1 109 ? 1.445 14.969 6.562 1 98.56 109 VAL A O 1
ATOM 859 N N . CYS A 1 110 ? -0.507 13.914 6.355 1 98.62 110 CYS A N 1
ATOM 860 C CA . CYS A 1 110 ? -1.234 14.805 7.254 1 98.62 110 CYS A CA 1
ATOM 861 C C . CYS A 1 110 ? -1.777 14.039 8.453 1 98.62 110 CYS A C 1
ATOM 863 O O . CYS A 1 110 ? -2.277 12.922 8.312 1 98.62 110 CYS A O 1
ATOM 865 N N . PHE A 1 111 ? -1.636 14.68 9.594 1 97.88 111 PHE A N 1
ATOM 866 C CA . PHE A 1 111 ? -2.162 14.156 10.852 1 97.88 111 PHE A CA 1
ATOM 867 C C . PHE A 1 111 ? -3.07 15.172 11.523 1 97.88 111 PHE A C 1
ATOM 869 O O . PHE A 1 111 ? -2.867 16.391 11.383 1 97.88 111 PHE A O 1
ATOM 876 N N . GLY A 1 112 ? -4.066 14.617 12.195 1 95.88 112 GLY A N 1
ATOM 877 C CA . GLY A 1 112 ? -4.66 15.477 13.211 1 95.88 112 GLY A CA 1
ATOM 878 C C . GLY A 1 112 ? -3.717 15.781 14.359 1 95.88 112 GLY A C 1
ATOM 879 O O . GLY A 1 112 ? -2.709 15.094 14.547 1 95.88 112 GLY A O 1
ATOM 880 N N . PHE A 1 113 ? -4.059 16.812 15.055 1 94.81 113 PHE A N 1
ATOM 881 C CA . PHE A 1 113 ? -3.246 17.188 16.203 1 94.81 113 PHE A CA 1
ATOM 882 C C . PHE A 1 113 ? -3.725 16.469 17.469 1 94.81 113 PHE A C 1
ATOM 884 O O . PHE A 1 113 ? -4.918 16.469 17.766 1 94.81 113 PHE A O 1
ATOM 891 N N . VAL A 1 114 ? -2.828 15.812 18.125 1 87.62 114 VAL A N 1
ATOM 892 C CA . VAL A 1 114 ? -3.164 15.062 19.328 1 87.62 114 VAL A CA 1
ATOM 893 C C . VAL A 1 114 ? -3.035 15.961 20.547 1 87.62 114 VAL A C 1
ATOM 895 O O . VAL A 1 114 ? -1.958 16.484 20.828 1 87.62 114 VAL A O 1
ATOM 898 N N . ASP A 1 115 ? -4.102 16.172 21.156 1 80.56 115 ASP A N 1
ATOM 899 C CA . ASP A 1 115 ? -4.098 16.891 22.422 1 80.56 115 ASP A CA 1
ATOM 900 C C . ASP A 1 115 ? -5.211 16.406 23.344 1 80.56 115 ASP A C 1
ATOM 902 O O . ASP A 1 115 ? -5.758 15.312 23.141 1 80.56 115 ASP A O 1
ATOM 906 N N . ASP A 1 116 ? -5.387 17.094 24.422 1 75.25 116 ASP A N 1
ATOM 907 C CA . ASP A 1 116 ? -6.297 16.625 25.453 1 75.25 116 ASP A CA 1
ATOM 908 C C . ASP A 1 116 ? -7.707 17.172 25.234 1 75.25 116 ASP A C 1
ATOM 910 O O . ASP A 1 116 ? -8.594 16.969 26.078 1 75.25 116 ASP A O 1
ATOM 914 N N . SER A 1 117 ? -7.922 17.672 24.141 1 78.25 117 SER A N 1
ATOM 915 C CA . SER A 1 117 ? -9.242 18.234 23.891 1 78.25 117 SER A CA 1
ATOM 916 C C . SER A 1 117 ? -10.258 17.141 23.562 1 78.25 117 SER A C 1
ATOM 918 O O . SER A 1 117 ? -9.93 16.172 22.891 1 78.25 117 SER A O 1
ATOM 920 N N . PRO A 1 118 ? -11.398 17.281 24.156 1 76.69 118 PRO A N 1
ATOM 921 C CA . PRO A 1 118 ? -12.43 16.281 23.844 1 76.69 118 PRO A CA 1
ATOM 922 C C . PRO A 1 118 ? -12.844 16.312 22.375 1 76.69 118 PRO A C 1
ATOM 924 O O . PRO A 1 118 ? -13.039 17.375 21.797 1 76.69 118 PRO A O 1
ATOM 927 N N . PRO A 1 119 ? -12.977 15.125 21.875 1 76.81 119 PRO A N 1
ATOM 928 C CA . PRO A 1 119 ? -13.383 15.07 20.469 1 76.81 119 PRO A CA 1
ATOM 929 C C . PRO A 1 119 ? -14.844 15.453 20.266 1 76.81 119 PRO A C 1
ATOM 931 O O . PRO A 1 119 ? -15.68 15.242 21.141 1 76.81 119 PRO A O 1
ATOM 934 N N . ARG A 1 120 ? -15.086 16.109 19.188 1 78.75 120 ARG A N 1
ATOM 935 C CA . ARG A 1 120 ? -16.438 16.453 18.766 1 78.75 120 ARG A CA 1
ATOM 936 C C . ARG A 1 120 ? -16.891 15.578 17.594 1 78.75 120 ARG A C 1
ATOM 938 O O . ARG A 1 120 ? -16.094 15.266 16.703 1 78.75 120 ARG A O 1
ATOM 945 N N . ASP A 1 121 ? -18.094 15.18 17.656 1 76.94 121 ASP A N 1
ATOM 946 C CA . ASP A 1 121 ? -18.656 14.422 16.547 1 76.94 121 ASP A CA 1
ATOM 947 C C . ASP A 1 121 ? -19.016 15.336 15.383 1 76.94 121 ASP A C 1
ATOM 949 O O . ASP A 1 121 ? -20.078 15.961 15.383 1 76.94 121 ASP A O 1
ATOM 953 N N . THR A 1 122 ? -18.312 15.375 14.422 1 76.88 122 THR A N 1
ATOM 954 C CA . THR A 1 122 ? -18.5 16.312 13.328 1 76.88 122 THR A CA 1
ATOM 955 C C . THR A 1 122 ? -19.25 15.656 12.172 1 76.88 122 THR A C 1
ATOM 957 O O . THR A 1 122 ? -19.797 16.344 11.297 1 76.88 122 THR A O 1
ATOM 960 N N . LEU A 1 123 ? -19.281 14.391 12.172 1 75.94 123 LEU A N 1
ATOM 961 C CA . LEU A 1 123 ? -19.922 13.68 11.078 1 75.94 123 LEU A CA 1
ATOM 962 C C . LEU A 1 123 ? -21.438 13.812 11.172 1 75.94 123 LEU A C 1
ATOM 964 O O . LEU A 1 123 ? -22.125 13.945 10.156 1 75.94 123 LEU A O 1
ATOM 968 N N . SER A 1 124 ? -21.875 13.773 12.383 1 65.75 124 SER A N 1
ATOM 969 C CA . SER A 1 124 ? -23.312 13.898 12.609 1 65.75 124 SER A CA 1
ATOM 970 C C . SER A 1 124 ? -23.797 15.305 12.273 1 65.75 124 SER A C 1
ATOM 972 O O . SER A 1 124 ? -24.953 15.492 11.883 1 65.75 124 SER A O 1
ATOM 974 N N . PHE A 1 125 ? -22.922 16.188 12.398 1 62.12 125 PHE A N 1
ATOM 975 C CA . PHE A 1 125 ? -23.297 17.578 12.156 1 62.12 125 PHE A CA 1
ATOM 976 C C . PHE A 1 125 ? -23.375 17.859 10.656 1 62.12 125 PHE A C 1
ATOM 978 O O . PHE A 1 125 ? -24.281 18.578 10.203 1 62.12 125 PHE A O 1
ATOM 985 N N . VAL A 1 126 ? -22.5 17.359 9.969 1 58.66 126 VAL A N 1
ATOM 986 C CA . VAL A 1 126 ? -22.516 17.531 8.516 1 58.66 126 VAL A CA 1
ATOM 987 C C . VAL A 1 126 ? -23.812 16.953 7.945 1 58.66 126 VAL A C 1
ATOM 989 O O . VAL A 1 126 ? -24.406 17.531 7.027 1 58.66 126 VAL A O 1
ATOM 992 N N . GLY A 1 127 ? -24.203 15.828 8.539 1 54.22 127 GLY A N 1
ATOM 993 C CA . GLY A 1 127 ? -25.422 15.172 8.117 1 54.22 127 GLY A CA 1
ATOM 994 C C . GLY A 1 127 ? -26.672 15.984 8.438 1 54.22 127 GLY A C 1
ATOM 995 O O . GLY A 1 127 ? -27.656 15.93 7.695 1 54.22 127 GLY A O 1
ATOM 996 N N . ASN A 1 128 ? -26.641 16.547 9.641 1 49.34 128 ASN A N 1
ATOM 997 C CA . ASN A 1 128 ? -27.812 17.312 10 1 49.34 128 ASN A CA 1
ATOM 998 C C . ASN A 1 128 ? -28.031 18.5 9.055 1 49.34 128 ASN A C 1
ATOM 1000 O O . ASN A 1 128 ? -29.156 18.891 8.789 1 49.34 128 ASN A O 1
ATOM 1004 N N . GLU A 1 129 ? -26.953 19.125 8.797 1 49.5 129 GLU A N 1
ATOM 1005 C CA . GLU A 1 129 ? -27.141 20.188 7.812 1 49.5 129 GLU A CA 1
ATOM 1006 C C . GLU A 1 129 ? -27.688 19.625 6.5 1 49.5 129 GLU A C 1
ATOM 1008 O O . GLU A 1 129 ? -28.281 20.359 5.711 1 49.5 129 GLU A O 1
ATOM 1013 N N . ARG A 1 130 ? -27.203 18.344 6.305 1 44.69 130 ARG A N 1
ATOM 1014 C CA . ARG A 1 130 ? -27.875 17.625 5.223 1 44.69 130 ARG A CA 1
ATOM 1015 C C . ARG A 1 130 ? -29.062 16.828 5.742 1 44.69 130 ARG A C 1
ATOM 1017 O O . ARG A 1 130 ? -28.906 15.961 6.598 1 44.69 130 ARG A O 1
ATOM 1024 N N . LYS A 1 131 ? -30.141 17.297 6.25 1 44.78 131 LYS A N 1
ATOM 1025 C CA . LYS A 1 131 ? -31.375 16.781 6.809 1 44.78 131 LYS A CA 1
ATOM 1026 C C . LYS A 1 131 ? -31.516 15.281 6.574 1 44.78 131 LYS A C 1
ATOM 1028 O O . LYS A 1 131 ? -32.469 14.656 7.051 1 44.78 131 LYS A O 1
ATOM 1033 N N . ARG A 1 132 ? -31.156 14.609 5.508 1 41.44 132 ARG A N 1
ATOM 1034 C CA . ARG A 1 132 ? -31.578 13.266 5.121 1 41.44 132 ARG A CA 1
ATOM 1035 C C . ARG A 1 132 ? -30.672 12.203 5.715 1 41.44 132 ARG A C 1
ATOM 1037 O O . ARG A 1 132 ? -29.438 12.281 5.562 1 41.44 132 ARG A O 1
ATOM 1044 N N . ARG A 1 133 ? -30.953 11.484 6.844 1 46.22 133 ARG A N 1
ATOM 1045 C CA . ARG A 1 133 ? -30.359 10.234 7.289 1 46.22 133 ARG A CA 1
ATOM 1046 C C . ARG A 1 133 ? -29.703 9.5 6.129 1 46.22 133 ARG A C 1
ATOM 1048 O O . ARG A 1 133 ? -30.391 8.914 5.285 1 46.22 133 ARG A O 1
ATOM 1055 N N . PHE A 1 134 ? -28.625 9.992 5.551 1 52.22 134 PHE A N 1
ATOM 1056 C CA . PHE A 1 134 ? -28.141 9.383 4.316 1 52.22 134 PHE A CA 1
ATOM 1057 C C . PHE A 1 134 ? -27.562 8 4.594 1 52.22 134 PHE A C 1
ATOM 1059 O O . PHE A 1 134 ? -26.781 7.828 5.539 1 52.22 134 PHE A O 1
ATOM 1066 N N . PHE A 1 135 ? -28.375 7.051 4.289 1 51.94 135 PHE A N 1
ATOM 1067 C CA . PHE A 1 135 ? -28.109 5.621 4.223 1 51.94 135 PHE A CA 1
ATOM 1068 C C . PHE A 1 135 ? -27.078 5.32 3.133 1 51.94 135 PHE A C 1
ATOM 1070 O O . PHE A 1 135 ? -27.047 5.992 2.102 1 51.94 135 PHE A O 1
ATOM 1077 N N . THR A 1 136 ? -26 4.977 3.57 1 53.19 136 THR A N 1
ATOM 1078 C CA . THR A 1 136 ? -25.125 4.41 2.553 1 53.19 136 THR A CA 1
ATOM 1079 C C . THR A 1 136 ? -25.469 2.949 2.289 1 53.19 136 THR A C 1
ATOM 1081 O O . THR A 1 136 ? -25.891 2.232 3.201 1 53.19 136 THR A O 1
ATOM 1084 N N . ARG A 1 137 ? -25.797 2.645 1.028 1 51.25 137 ARG A N 1
ATOM 1085 C CA . ARG A 1 137 ? -26.031 1.263 0.621 1 51.25 137 ARG A CA 1
ATOM 1086 C C . ARG A 1 137 ? -24.734 0.458 0.654 1 51.25 137 ARG A C 1
ATOM 1088 O O . ARG A 1 137 ? -23.766 0.812 -0.012 1 51.25 137 ARG A O 1
ATOM 1095 N N . LEU A 1 138 ? -24.672 -0.339 1.708 1 53.34 138 LEU A N 1
ATOM 1096 C CA . LEU A 1 138 ? -23.531 -1.254 1.733 1 53.34 138 LEU A CA 1
ATOM 1097 C C . LEU A 1 138 ? -23.641 -2.279 0.609 1 53.34 138 LEU A C 1
ATOM 1099 O O . LEU A 1 138 ? -24.703 -2.447 0.012 1 53.34 138 LEU A O 1
ATOM 1103 N N . GLU A 1 139 ? -22.547 -2.879 0.193 1 50.16 139 GLU A N 1
ATOM 1104 C CA . GLU A 1 139 ? -22.562 -3.936 -0.813 1 50.16 139 GLU A CA 1
ATOM 1105 C C . GLU A 1 139 ? -23.703 -4.914 -0.575 1 50.16 139 GLU A C 1
ATOM 1107 O O . GLU A 1 139 ? -24.25 -5.48 -1.523 1 50.16 139 GLU A O 1
ATOM 1112 N N . SER A 1 140 ? -24.125 -4.934 0.653 1 48.34 140 SER A N 1
ATOM 1113 C CA . SER A 1 140 ? -25.203 -5.863 0.993 1 48.34 140 SER A CA 1
ATOM 1114 C C . SER A 1 140 ? -26.562 -5.281 0.658 1 48.34 140 SER A C 1
ATOM 1116 O O . SER A 1 140 ? -27.594 -5.945 0.837 1 48.34 140 SER A O 1
ATOM 1118 N N . GLY A 1 141 ? -26.641 -4.117 0.16 1 52.41 141 GLY A N 1
ATOM 1119 C CA . GLY A 1 141 ? -27.906 -3.488 -0.193 1 52.41 141 GLY A CA 1
ATOM 1120 C C . GLY A 1 141 ? -28.562 -2.787 0.977 1 52.41 141 GLY A C 1
ATOM 1121 O O . GLY A 1 141 ? -29.594 -2.137 0.812 1 52.41 141 GLY A O 1
ATOM 1122 N N . LYS A 1 142 ? -28.109 -2.982 2.164 1 54.75 142 LYS A N 1
ATOM 1123 C CA . LYS A 1 142 ? -28.766 -2.406 3.328 1 54.75 142 LYS A CA 1
ATOM 1124 C C . LYS A 1 142 ? -28.375 -0.947 3.523 1 54.75 142 LYS A C 1
ATOM 1126 O O . LYS A 1 142 ? -27.203 -0.593 3.375 1 54.75 142 LYS A O 1
ATOM 1131 N N . LYS A 1 143 ? -29.359 -0.174 3.678 1 58.12 143 LYS A N 1
ATOM 1132 C CA . LYS A 1 143 ? -29.156 1.236 3.998 1 58.12 143 LYS A CA 1
ATOM 1133 C C . LYS A 1 143 ? -28.75 1.414 5.457 1 58.12 143 LYS A C 1
ATOM 1135 O O . LYS A 1 143 ? -29.422 0.929 6.363 1 58.12 143 LYS A O 1
ATOM 1140 N N . VAL A 1 144 ? -27.531 1.66 5.73 1 63.31 144 VAL A N 1
ATOM 1141 C CA . VAL A 1 144 ? -27.062 1.847 7.102 1 63.31 144 VAL A CA 1
ATOM 1142 C C . VAL A 1 144 ? -26.672 3.307 7.324 1 63.31 144 VAL A C 1
ATOM 1144 O O . VAL A 1 144 ? -26.141 3.957 6.422 1 63.31 144 VAL A O 1
ATOM 1147 N N . SER A 1 145 ? -27.094 3.764 8.516 1 68.81 145 SER A N 1
ATOM 1148 C CA . SER A 1 145 ? -26.656 5.102 8.891 1 68.81 145 SER A CA 1
ATOM 1149 C C . SER A 1 145 ? -25.125 5.172 9 1 68.81 145 SER A C 1
ATOM 1151 O O . SER A 1 145 ? -24.5 4.281 9.578 1 68.81 145 SER A O 1
ATOM 1153 N N . ILE A 1 146 ? -24.578 6.082 8.383 1 70.94 146 ILE A N 1
ATOM 1154 C CA . ILE A 1 146 ? -23.141 6.246 8.297 1 70.94 146 ILE A CA 1
ATOM 1155 C C . ILE A 1 146 ? -22.547 6.305 9.703 1 70.94 146 ILE A C 1
ATOM 1157 O O . ILE A 1 146 ? -21.438 5.793 9.938 1 70.94 146 ILE A O 1
ATOM 1161 N N . ASP A 1 147 ? -23.328 6.848 10.617 1 66.5 147 ASP A N 1
ATOM 1162 C CA . ASP A 1 147 ? -22.828 7.039 11.969 1 66.5 147 ASP A CA 1
ATOM 1163 C C . ASP A 1 147 ? -22.594 5.699 12.664 1 66.5 147 ASP A C 1
ATOM 1165 O O . ASP A 1 147 ? -21.75 5.59 13.547 1 66.5 147 ASP A O 1
ATOM 1169 N N . ASN A 1 148 ? -23.266 4.781 12.195 1 71.75 148 ASN A N 1
ATOM 1170 C CA . ASN A 1 148 ? -23.188 3.482 12.852 1 71.75 148 ASN A CA 1
ATOM 1171 C C . ASN A 1 148 ? -22.062 2.631 12.281 1 71.75 148 ASN A C 1
ATOM 1173 O O . ASN A 1 148 ? -21.766 1.552 12.797 1 71.75 148 ASN A O 1
ATOM 1177 N N . LEU A 1 149 ? -21.484 3.264 11.352 1 76.69 149 LEU A N 1
ATOM 1178 C CA . LEU A 1 149 ? -20.469 2.475 10.664 1 76.69 149 LEU A CA 1
ATOM 1179 C C . LEU A 1 149 ? -19.125 2.576 11.383 1 76.69 149 LEU A C 1
ATOM 1181 O O . LEU A 1 149 ? -18.25 1.728 11.195 1 76.69 149 LEU A O 1
ATOM 1185 N N . PHE A 1 150 ? -19.047 3.572 12.18 1 80.62 150 PHE A N 1
ATOM 1186 C CA . PHE A 1 150 ? -17.75 3.82 12.797 1 80.62 150 PHE A CA 1
ATOM 1187 C C . PHE A 1 150 ? -17.875 3.895 14.32 1 80.62 150 PHE A C 1
ATOM 1189 O O . PHE A 1 150 ? -18.984 3.986 14.844 1 80.62 150 PHE A O 1
ATOM 1196 N N . MET A 1 151 ? -16.766 3.697 14.969 1 72.62 151 MET A N 1
ATOM 1197 C CA . MET A 1 151 ? -16.719 3.746 16.422 1 72.62 151 MET A CA 1
ATOM 1198 C C . MET A 1 151 ? -17.281 5.07 16.938 1 72.62 151 MET A C 1
ATOM 1200 O O . MET A 1 151 ? -17.188 6.09 16.266 1 72.62 151 MET A O 1
ATOM 1204 N N . ASN A 1 152 ? -17.734 4.941 18.141 1 72.56 152 ASN A N 1
ATOM 1205 C CA . ASN A 1 152 ? -18.203 6.152 18.812 1 72.56 152 ASN A CA 1
ATOM 1206 C C . ASN A 1 152 ? -17.047 7.094 19.141 1 72.56 152 ASN A C 1
ATOM 1208 O O . ASN A 1 152 ? -15.891 6.66 19.25 1 72.56 152 ASN A O 1
ATOM 1212 N N . VAL A 1 153 ? -17.391 8.289 19.156 1 73.56 153 VAL A N 1
ATOM 1213 C CA . VAL A 1 153 ? -16.406 9.305 19.531 1 73.56 153 VAL A CA 1
ATOM 1214 C C . VAL A 1 153 ? -15.852 8.992 20.922 1 73.56 153 VAL A C 1
ATOM 1216 O O . VAL A 1 153 ? -16.578 8.492 21.781 1 73.56 153 VAL A O 1
ATOM 1219 N N . ARG A 1 154 ? -14.602 9.227 21.078 1 68.81 154 ARG A N 1
ATOM 1220 C CA . ARG A 1 154 ? -13.922 8.953 22.344 1 68.81 154 ARG A CA 1
ATOM 1221 C C . ARG A 1 154 ? -14.555 9.742 23.484 1 68.81 154 ARG A C 1
ATOM 1223 O O . ARG A 1 154 ? -14.789 10.945 23.359 1 68.81 154 ARG A O 1
ATOM 1230 N N . GLY A 1 155 ? -14.961 8.969 24.5 1 63.53 155 GLY A N 1
ATOM 1231 C CA . GLY A 1 155 ? -15.461 9.648 25.688 1 63.53 155 GLY A CA 1
ATOM 1232 C C . GLY A 1 155 ? -14.359 10.039 26.656 1 63.53 155 GLY A C 1
ATOM 1233 O O . GLY A 1 155 ? -13.188 9.719 26.438 1 63.53 155 GLY A O 1
ATOM 1234 N N . GLY A 1 156 ? -14.602 10.984 27.516 1 58.91 156 GLY A N 1
ATOM 1235 C CA . GLY A 1 156 ? -13.672 11.484 28.516 1 58.91 156 GLY A CA 1
ATOM 1236 C C . GLY A 1 156 ? -12.867 10.391 29.188 1 58.91 156 GLY A C 1
ATOM 1237 O O . GLY A 1 156 ? -11.711 10.609 29.562 1 58.91 156 GLY A O 1
ATOM 1238 N N . GLY A 1 157 ? -13.344 9.25 29.359 1 56.75 157 GLY A N 1
ATOM 1239 C CA . GLY A 1 157 ? -12.688 8.188 30.094 1 56.75 157 GLY A CA 1
ATOM 1240 C C . GLY A 1 157 ? -11.953 7.207 29.188 1 56.75 157 GLY A C 1
ATOM 1241 O O . GLY A 1 157 ? -11.234 6.332 29.672 1 56.75 157 GLY A O 1
ATOM 1242 N N . ASP A 1 158 ? -11.969 7.418 28.031 1 61.91 158 ASP A N 1
ATOM 1243 C CA . ASP A 1 158 ? -11.359 6.457 27.125 1 61.91 158 ASP A CA 1
ATOM 1244 C C . ASP A 1 158 ? -9.875 6.746 26.922 1 61.91 158 ASP A C 1
ATOM 1246 O O . ASP A 1 158 ? -9.453 7.906 26.938 1 61.91 158 ASP A O 1
ATOM 1250 N N . SER A 1 159 ? -9.109 5.758 27.094 1 61.47 159 SER A N 1
ATOM 1251 C CA . SER A 1 159 ? -7.676 5.922 26.875 1 61.47 159 SER A CA 1
ATOM 1252 C C . SER A 1 159 ? -7.383 6.355 25.438 1 61.47 159 SER A C 1
ATOM 1254 O O . SER A 1 159 ? -8.102 5.977 24.516 1 61.47 159 SER A O 1
ATOM 1256 N N . ARG A 1 160 ? -6.465 7.293 25.406 1 62.34 160 ARG A N 1
ATOM 1257 C CA . ARG A 1 160 ? -6.016 7.762 24.109 1 62.34 160 ARG A CA 1
ATOM 1258 C C . ARG A 1 160 ? -5.398 6.625 23.297 1 62.34 160 ARG A C 1
ATOM 1260 O O . ARG A 1 160 ? -4.766 5.73 23.859 1 62.34 160 ARG A O 1
ATOM 1267 N N . GLN A 1 161 ? -5.66 6.746 22.094 1 65.56 161 GLN A N 1
ATOM 1268 C CA . GLN A 1 161 ? -5.148 5.699 21.203 1 65.56 161 GLN A CA 1
ATOM 1269 C C . GLN A 1 161 ? -3.643 5.836 21.016 1 65.56 161 GLN A C 1
ATOM 1271 O O . GLN A 1 161 ? -2.932 4.836 20.906 1 65.56 161 GLN A O 1
ATOM 1276 N N . LEU A 1 162 ? -3.15 7.215 21.062 1 85.5 162 LEU A N 1
ATOM 1277 C CA . LEU A 1 162 ? -1.728 7.418 20.812 1 85.5 162 LEU A CA 1
ATOM 1278 C C . LEU A 1 162 ? -1.08 8.203 21.953 1 85.5 162 LEU A C 1
ATOM 1280 O O . LEU A 1 162 ? -1.602 9.234 22.375 1 85.5 162 LEU A O 1
ATOM 1284 N N . SER A 1 163 ? -0.007 7.758 22.469 1 89.25 163 SER A N 1
ATOM 1285 C CA . SER A 1 163 ? 0.822 8.523 23.406 1 89.25 163 SER A CA 1
ATOM 1286 C C . SER A 1 163 ? 1.603 9.609 22.672 1 89.25 163 SER A C 1
ATOM 1288 O O . SER A 1 163 ? 1.699 9.602 21.438 1 89.25 163 SER A O 1
ATOM 1290 N N . ALA A 1 164 ? 2.125 10.562 23.438 1 92.06 164 ALA A N 1
ATOM 1291 C CA . ALA A 1 164 ? 2.961 11.617 22.875 1 92.06 164 ALA A CA 1
ATOM 1292 C C . ALA A 1 164 ? 4.16 11.023 22.141 1 92.06 164 ALA A C 1
ATOM 1294 O O . ALA A 1 164 ? 4.512 11.484 21.047 1 92.06 164 ALA A O 1
ATOM 1295 N N . LEU A 1 165 ? 4.691 10.023 22.766 1 93.75 165 LEU A N 1
ATOM 1296 C CA . LEU A 1 165 ? 5.852 9.367 22.188 1 93.75 165 LEU A CA 1
ATOM 1297 C C . LEU A 1 165 ? 5.504 8.758 20.828 1 93.75 165 LEU A C 1
ATOM 1299 O O . LEU A 1 165 ? 6.242 8.93 19.859 1 93.75 165 LEU A O 1
ATOM 1303 N N . GLU A 1 166 ? 4.422 8.094 20.781 1 93.75 166 GLU A N 1
ATOM 1304 C CA . GLU A 1 166 ? 3.988 7.453 19.547 1 93.75 166 GLU A CA 1
ATOM 1305 C C . GLU A 1 166 ? 3.672 8.492 18.469 1 93.75 166 GLU A C 1
ATOM 1307 O O . GLU A 1 166 ? 4.027 8.32 17.297 1 93.75 166 GLU A O 1
ATOM 1312 N N . TYR A 1 167 ? 3.031 9.5 18.938 1 96.31 167 TYR A N 1
ATOM 1313 C CA . TYR A 1 167 ? 2.641 10.555 18 1 96.31 167 TYR A CA 1
ATOM 1314 C C . TYR A 1 167 ? 3.865 11.219 17.391 1 96.31 167 TYR A C 1
ATOM 1316 O O . TYR A 1 167 ? 3.93 11.414 16.172 1 96.31 167 TYR A O 1
ATOM 1324 N N . VAL A 1 168 ? 4.793 11.547 18.172 1 97.56 168 VAL A N 1
ATOM 1325 C CA . VAL A 1 168 ? 6.004 12.195 17.688 1 97.56 168 VAL A CA 1
ATOM 1326 C C . VAL A 1 168 ? 6.793 11.234 16.797 1 97.56 168 VAL A C 1
ATOM 1328 O O . VAL A 1 168 ? 7.41 11.656 15.812 1 97.56 168 VAL A O 1
ATOM 1331 N N . LYS A 1 169 ? 6.703 10.008 17.125 1 96.81 169 LYS A N 1
ATOM 1332 C CA . LYS A 1 169 ? 7.359 9 16.281 1 96.81 169 LYS A CA 1
ATOM 1333 C C . LYS A 1 169 ? 6.766 8.984 14.875 1 96.81 169 LYS A C 1
ATOM 1335 O O . LYS A 1 169 ? 7.488 8.773 13.898 1 96.81 169 LYS A O 1
ATOM 1340 N N . LEU A 1 170 ? 5.484 9.133 14.766 1 98.06 170 LEU A N 1
ATOM 1341 C CA . LEU A 1 170 ? 4.848 9.195 13.453 1 98.06 170 LEU A CA 1
ATOM 1342 C C . LEU A 1 170 ? 5.453 10.312 12.609 1 98.06 170 LEU A C 1
ATOM 1344 O O . LEU A 1 170 ? 5.723 10.125 11.422 1 98.06 170 LEU A O 1
ATOM 1348 N N . ILE A 1 171 ? 5.672 11.414 13.227 1 98.38 171 ILE A N 1
ATOM 1349 C CA . ILE A 1 171 ? 6.254 12.57 12.555 1 98.38 171 ILE A CA 1
ATOM 1350 C C . ILE A 1 171 ? 7.676 12.242 12.109 1 98.38 171 ILE A C 1
ATOM 1352 O O . ILE A 1 171 ? 8.023 12.406 10.938 1 98.38 171 ILE A O 1
ATOM 1356 N N . SER A 1 172 ? 8.422 11.727 13.023 1 97.5 172 SER A N 1
ATOM 1357 C CA . SER A 1 172 ? 9.82 11.422 12.766 1 97.5 172 SER A CA 1
ATOM 1358 C C . SER A 1 172 ? 9.969 10.383 11.656 1 97.5 172 SER A C 1
ATOM 1360 O O . SER A 1 172 ? 10.805 10.531 10.766 1 97.5 172 SER A O 1
ATOM 1362 N N . ASP A 1 173 ? 9.164 9.359 11.734 1 97.5 173 ASP A N 1
ATOM 1363 C CA . ASP A 1 173 ? 9.219 8.312 10.719 1 97.5 173 ASP A CA 1
ATOM 1364 C C . ASP A 1 173 ? 8.875 8.867 9.336 1 97.5 173 ASP A C 1
ATOM 1366 O O . ASP A 1 173 ? 9.516 8.523 8.344 1 97.5 173 ASP A O 1
ATOM 1370 N N . SER A 1 174 ? 7.883 9.688 9.281 1 98.31 174 SER A N 1
ATOM 1371 C CA . SER A 1 174 ? 7.48 10.281 8.008 1 98.31 174 SER A CA 1
ATOM 1372 C C . SER A 1 174 ? 8.625 11.078 7.387 1 98.31 174 SER A C 1
ATOM 1374 O O . SER A 1 174 ? 8.883 10.961 6.184 1 98.31 174 SER A O 1
ATOM 1376 N N . LEU A 1 175 ? 9.273 11.844 8.188 1 97.06 175 LEU A N 1
ATOM 1377 C CA . LEU A 1 175 ? 10.391 12.641 7.707 1 97.06 175 LEU A CA 1
ATOM 1378 C C . LEU A 1 175 ? 11.555 11.75 7.273 1 97.06 175 LEU A C 1
ATOM 1380 O O . LEU A 1 175 ? 12.18 11.992 6.238 1 97.06 175 LEU A O 1
ATOM 1384 N N . LYS A 1 176 ? 11.758 10.75 8.094 1 95.88 176 LYS A N 1
ATOM 1385 C CA . LYS A 1 176 ? 12.797 9.773 7.766 1 95.88 176 LYS A CA 1
ATOM 1386 C C . LYS A 1 176 ? 12.531 9.125 6.41 1 95.88 176 LYS A C 1
ATOM 1388 O O . LYS A 1 176 ? 13.469 8.773 5.691 1 95.88 176 LYS A O 1
ATOM 1393 N N . MET A 1 177 ? 11.328 8.969 6.113 1 97.25 177 MET A N 1
ATOM 1394 C CA . MET A 1 177 ? 10.914 8.328 4.867 1 97.25 177 MET A CA 1
ATOM 1395 C C . MET A 1 177 ? 10.781 9.352 3.748 1 97.25 177 MET A C 1
ATOM 1397 O O . MET A 1 177 ? 10.219 9.062 2.693 1 97.25 177 MET A O 1
ATOM 1401 N N . GLN A 1 178 ? 11.18 10.547 3.992 1 95.62 178 GLN A N 1
ATOM 1402 C CA . GLN A 1 178 ? 11.297 11.633 3.021 1 95.62 178 GLN A CA 1
ATOM 1403 C C . GLN A 1 178 ? 9.922 12.094 2.547 1 95.62 178 GLN A C 1
ATOM 1405 O O . GLN A 1 178 ? 9.695 12.25 1.345 1 95.62 178 GLN A O 1
ATOM 1410 N N . LYS A 1 179 ? 9.023 12.211 3.49 1 97.19 179 LYS A N 1
ATOM 1411 C CA . LYS A 1 179 ? 7.699 12.773 3.232 1 97.19 179 LYS A CA 1
ATOM 1412 C C . LYS A 1 179 ? 7.52 14.117 3.934 1 97.19 179 LYS A C 1
ATOM 1414 O O . LYS A 1 179 ? 8.023 14.312 5.043 1 97.19 179 LYS A O 1
ATOM 1419 N N . ASN A 1 180 ? 6.793 15.062 3.236 1 97 180 ASN A N 1
ATOM 1420 C CA . ASN A 1 180 ? 6.348 16.25 3.945 1 97 180 ASN A CA 1
ATOM 1421 C C . ASN A 1 180 ? 5.332 15.914 5.031 1 97 180 ASN A C 1
ATOM 1423 O O . ASN A 1 180 ? 4.605 14.93 4.922 1 97 180 ASN A O 1
ATOM 1427 N N . VAL A 1 181 ? 5.336 16.781 6.066 1 98.56 181 VAL A N 1
ATOM 1428 C CA . VAL A 1 181 ? 4.438 16.469 7.172 1 98.56 181 VAL A CA 1
ATOM 1429 C C . VAL A 1 181 ? 3.576 17.688 7.496 1 98.56 181 VAL A C 1
ATOM 1431 O O . VAL A 1 181 ? 4.078 18.812 7.535 1 98.56 181 VAL A O 1
ATOM 1434 N N . CYS A 1 182 ? 2.322 17.438 7.684 1 98.69 182 CYS A N 1
ATOM 1435 C CA . CYS A 1 182 ? 1.386 18.438 8.156 1 98.69 182 CYS A CA 1
ATOM 1436 C C . CYS A 1 182 ? 0.654 17.969 9.406 1 98.69 182 CYS A C 1
ATOM 1438 O O . CYS A 1 182 ? 0.131 16.859 9.438 1 98.69 182 CYS A O 1
ATOM 1440 N N . LEU A 1 183 ? 0.667 18.812 10.445 1 98.69 183 LEU A N 1
ATOM 1441 C CA . LEU A 1 183 ? -0.159 18.594 11.633 1 98.69 183 LEU A CA 1
ATOM 1442 C C . LEU A 1 183 ? -1.31 19.594 11.68 1 98.69 183 LEU A C 1
ATOM 1444 O O . LEU A 1 183 ? -1.085 20.812 11.672 1 98.69 183 LEU A O 1
ATOM 1448 N N . CYS A 1 184 ? -2.521 19.094 11.75 1 98.06 184 CYS A N 1
ATOM 1449 C CA . CYS A 1 184 ? -3.703 19.938 11.641 1 98.06 184 CYS A CA 1
ATOM 1450 C C . CYS A 1 184 ? -4.426 20.031 12.977 1 98.06 184 CYS A C 1
ATOM 1452 O O . CYS A 1 184 ? -4.941 19.031 13.484 1 98.06 184 CYS A O 1
ATOM 1454 N N . ARG A 1 185 ? -4.516 21.203 13.469 1 97.06 185 ARG A N 1
ATOM 1455 C CA . ARG A 1 185 ? -5.145 21.438 14.766 1 97.06 185 ARG A CA 1
ATOM 1456 C C . ARG A 1 185 ? -6.34 22.375 14.633 1 97.06 185 ARG A C 1
ATOM 1458 O O . ARG A 1 185 ? -6.309 23.328 13.836 1 97.06 185 ARG A O 1
ATOM 1465 N N . HIS A 1 186 ? -7.449 22.141 15.305 1 95.5 186 HIS A N 1
ATOM 1466 C CA . HIS A 1 186 ? -8.633 22.984 15.477 1 95.5 186 HIS A CA 1
ATOM 1467 C C . HIS A 1 186 ? -9.508 22.953 14.227 1 95.5 186 HIS A C 1
ATOM 1469 O O . HIS A 1 186 ? -10.172 23.953 13.906 1 95.5 186 HIS A O 1
ATOM 1475 N N . PHE A 1 187 ? -9.477 21.938 13.508 1 94.19 187 PHE A N 1
ATOM 1476 C CA . PHE A 1 187 ? -10.234 21.891 12.258 1 94.19 187 PHE A CA 1
ATOM 1477 C C . PHE A 1 187 ? -11.703 21.609 12.539 1 94.19 187 PHE A C 1
ATOM 1479 O O . PHE A 1 187 ? -12.547 21.75 11.648 1 94.19 187 PHE A O 1
ATOM 1486 N N . ASP A 1 188 ? -11.977 21.203 13.695 1 88.12 188 ASP A N 1
ATOM 1487 C CA . ASP A 1 188 ? -13.375 21.125 14.109 1 88.12 188 ASP A CA 1
ATOM 1488 C C . ASP A 1 188 ? -14.047 22.5 14.062 1 88.12 188 ASP A C 1
ATOM 1490 O O . ASP A 1 188 ? -15.273 22.594 14.023 1 88.12 188 ASP A O 1
ATOM 1494 N N . GLN A 1 189 ? -13.227 23.531 14.023 1 88.62 189 GLN A N 1
ATOM 1495 C CA . GLN A 1 189 ? -13.734 24.891 14 1 88.62 189 GLN A CA 1
ATOM 1496 C C . GLN A 1 189 ? -13.852 25.422 12.57 1 88.62 189 GLN A C 1
ATOM 1498 O O . GLN A 1 189 ? -14.375 26.516 12.344 1 88.62 189 GLN A O 1
ATOM 1503 N N . LEU A 1 190 ? -13.312 24.641 11.68 1 89.12 190 LEU A N 1
ATOM 1504 C CA . LEU A 1 190 ? -13.328 25.094 10.289 1 89.12 190 LEU A CA 1
ATOM 1505 C C . LEU A 1 190 ? -14.664 24.781 9.625 1 89.12 190 LEU A C 1
ATOM 1507 O O . LEU A 1 190 ? -15.109 23.625 9.633 1 89.12 190 LEU A O 1
ATOM 1511 N N . SER A 1 191 ? -15.32 25.781 9.125 1 82.5 191 SER A N 1
ATOM 1512 C CA . SER A 1 191 ? -16.531 25.625 8.328 1 82.5 191 SER A CA 1
ATOM 1513 C C . SER A 1 191 ? -16.406 26.328 6.98 1 82.5 191 SER A C 1
ATOM 1515 O O . SER A 1 191 ? -16.297 27.562 6.926 1 82.5 191 SER A O 1
ATOM 1517 N N . LYS A 1 192 ? -16.422 25.562 6.039 1 81.94 192 LYS A N 1
ATOM 1518 C CA . LYS A 1 192 ? -16.344 26.141 4.703 1 81.94 192 LYS A CA 1
ATOM 1519 C C . LYS A 1 192 ? -17.531 27.047 4.434 1 81.94 192 LYS A C 1
ATOM 1521 O O . LYS A 1 192 ? -17.391 28.094 3.793 1 81.94 192 LYS A O 1
ATOM 1526 N N . GLN A 1 193 ? -18.594 26.641 4.949 1 83.44 193 GLN A N 1
ATOM 1527 C CA . GLN A 1 193 ? -19.797 27.453 4.785 1 83.44 193 GLN A CA 1
ATOM 1528 C C . GLN A 1 193 ? -19.656 28.812 5.457 1 83.44 193 GLN A C 1
ATOM 1530 O O . GLN A 1 193 ? -20.109 29.828 4.926 1 83.44 193 GLN A O 1
ATOM 1535 N N . SER A 1 194 ? -19.031 28.766 6.559 1 86.12 194 SER A N 1
ATOM 1536 C CA . SER A 1 194 ? -18.797 30.031 7.262 1 86.12 194 SER A CA 1
ATOM 1537 C C . SER A 1 194 ? -17.875 30.938 6.473 1 86.12 194 SER A C 1
ATOM 1539 O O . SER A 1 194 ? -18.031 32.156 6.492 1 86.12 194 SER A O 1
ATOM 1541 N N . ILE A 1 195 ? -17 30.375 5.793 1 88.62 195 ILE A N 1
ATOM 1542 C CA . ILE A 1 195 ? -16.062 31.156 4.984 1 88.62 195 ILE A CA 1
ATOM 1543 C C . ILE A 1 195 ? -16.797 31.75 3.785 1 88.62 195 ILE A C 1
ATOM 1545 O O . ILE A 1 195 ? -16.703 32.969 3.535 1 88.62 195 ILE A O 1
ATOM 1549 N N . VAL A 1 196 ? -17.578 30.953 3.172 1 88.31 196 VAL A N 1
ATOM 1550 C CA . VAL A 1 196 ? -18.281 31.375 1.97 1 88.31 196 VAL A CA 1
ATOM 1551 C C . VAL A 1 196 ? -19.281 32.469 2.316 1 88.31 196 VAL A C 1
ATOM 1553 O O . VAL A 1 196 ? -19.469 33.438 1.543 1 88.31 196 VAL A O 1
ATOM 1556 N N . ASN A 1 197 ? -19.797 32.375 3.432 1 90.06 197 ASN A N 1
ATOM 1557 C CA . ASN A 1 197 ? -20.859 33.281 3.826 1 90.06 197 ASN A CA 1
ATOM 1558 C C . ASN A 1 197 ? -20.297 34.531 4.508 1 90.06 197 ASN A C 1
ATOM 1560 O O . ASN A 1 197 ? -21.047 35.469 4.848 1 90.06 197 ASN A O 1
ATOM 1564 N N . SER A 1 198 ? -19.062 34.594 4.641 1 90.94 198 SER A N 1
ATOM 1565 C CA . SER A 1 198 ? -18.469 35.719 5.359 1 90.94 198 SER A CA 1
ATOM 1566 C C . SER A 1 198 ? -18.656 37 4.586 1 90.94 198 SER A C 1
ATOM 1568 O O . SER A 1 198 ? -18.531 37.031 3.361 1 90.94 198 SER A O 1
ATOM 1570 N N . LYS A 1 199 ? -18.938 38.031 5.367 1 91 199 LYS A N 1
ATOM 1571 C CA . LYS A 1 199 ? -19.094 39.344 4.762 1 91 199 LYS A CA 1
ATOM 1572 C C . LYS A 1 199 ? -17.75 40.062 4.645 1 91 199 LYS A C 1
ATOM 1574 O O . LYS A 1 199 ? -17.578 40.969 3.816 1 91 199 LYS A O 1
ATOM 1579 N N . LYS A 1 200 ? -16.859 39.656 5.422 1 92.25 200 LYS A N 1
ATOM 1580 C CA . LYS A 1 200 ? -15.523 40.281 5.422 1 92.25 200 LYS A CA 1
ATOM 1581 C C . LYS A 1 200 ? -14.516 39.375 4.719 1 92.25 200 LYS A C 1
ATOM 1583 O O . LYS A 1 200 ? -14.727 38.156 4.613 1 92.25 200 LYS A O 1
ATOM 1588 N N . THR A 1 201 ? -13.57 40.062 4.195 1 92.5 201 THR A N 1
ATOM 1589 C CA . THR A 1 201 ? -12.453 39.281 3.646 1 92.5 201 THR A CA 1
ATOM 1590 C C . THR A 1 201 ? -11.672 38.594 4.758 1 92.5 201 THR A C 1
ATOM 1592 O O . THR A 1 201 ? -11.328 39.219 5.766 1 92.5 201 THR A O 1
ATOM 1595 N N . LEU A 1 202 ? -11.531 37.344 4.598 1 95.81 202 LEU A N 1
ATOM 1596 C CA . LEU A 1 202 ? -10.734 36.562 5.547 1 95.81 202 LEU A CA 1
ATOM 1597 C C . LEU A 1 202 ? -9.32 36.344 5.023 1 95.81 202 LEU A C 1
ATOM 1599 O O . LEU A 1 202 ? -9.039 36.625 3.855 1 95.81 202 LEU A O 1
ATOM 1603 N N . PHE A 1 203 ? -8.43 35.875 5.918 1 96.94 203 PHE A N 1
ATOM 1604 C CA . PHE A 1 203 ? -7.035 35.75 5.504 1 96.94 203 PHE A CA 1
ATOM 1605 C C . PHE A 1 203 ? -6.543 34.312 5.727 1 96.94 203 PHE A C 1
ATOM 1607 O O . PHE A 1 203 ? -6.977 33.625 6.664 1 96.94 203 PHE A O 1
ATOM 1614 N N . ILE A 1 204 ? -5.746 33.875 4.848 1 97.12 204 ILE A N 1
ATOM 1615 C CA . ILE A 1 204 ? -4.871 32.719 5.047 1 97.12 204 ILE A CA 1
ATOM 1616 C C . ILE A 1 204 ? -3.475 33.219 5.441 1 97.12 204 ILE A C 1
ATOM 1618 O O . ILE A 1 204 ? -2.752 33.781 4.621 1 97.12 204 ILE A O 1
ATOM 1622 N N . ASP A 1 205 ? -3.141 32.969 6.648 1 98.25 205 ASP A N 1
ATOM 1623 C CA . ASP A 1 205 ? -1.907 33.531 7.203 1 98.25 205 ASP A CA 1
ATOM 1624 C C . ASP A 1 205 ? -0.77 32.5 7.137 1 98.25 205 ASP A C 1
ATOM 1626 O O . ASP A 1 205 ? -0.96 31.328 7.461 1 98.25 205 ASP A O 1
ATOM 1630 N N . VAL A 1 206 ? 0.396 33 6.73 1 97.5 206 VAL A N 1
ATOM 1631 C CA . VAL A 1 206 ? 1.599 32.156 6.719 1 97.5 206 VAL A CA 1
ATOM 1632 C C . VAL A 1 206 ? 2.676 32.812 7.59 1 97.5 206 VAL A C 1
ATOM 1634 O O . VAL A 1 206 ? 2.998 34 7.418 1 97.5 206 VAL A O 1
ATOM 1637 N N . TRP A 1 207 ? 3.186 32.062 8.57 1 97.38 207 TRP A N 1
ATOM 1638 C CA . TRP A 1 207 ? 4.316 32.469 9.391 1 97.38 207 TRP A CA 1
ATOM 1639 C C . TRP A 1 207 ? 5.562 31.641 9.047 1 97.38 207 TRP A C 1
ATOM 1641 O O . TRP A 1 207 ? 5.848 30.641 9.695 1 97.38 207 TRP A O 1
ATOM 1651 N N . PRO A 1 208 ? 6.312 32.094 8.023 1 94.31 208 PRO A N 1
ATOM 1652 C CA . PRO A 1 208 ? 7.414 31.297 7.504 1 94.31 208 PRO A CA 1
ATOM 1653 C C . PRO A 1 208 ? 8.688 31.422 8.344 1 94.31 208 PRO A C 1
ATOM 1655 O O . PRO A 1 208 ? 9.727 31.828 7.832 1 94.31 208 PRO A O 1
ATOM 1658 N N . VAL A 1 209 ? 8.586 31.078 9.602 1 93.56 209 VAL A N 1
ATOM 1659 C CA . VAL A 1 209 ? 9.719 31.125 10.523 1 93.56 209 VAL A CA 1
ATOM 1660 C C . VAL A 1 209 ? 9.57 30.031 11.586 1 93.56 209 VAL A C 1
ATOM 1662 O O . VAL A 1 209 ? 8.469 29.766 12.062 1 93.56 209 VAL A O 1
ATOM 1665 N N . ASN A 1 210 ? 10.695 29.359 11.82 1 95.81 210 ASN A N 1
ATOM 1666 C CA . ASN A 1 210 ? 10.688 28.484 12.992 1 95.81 210 ASN A CA 1
ATOM 1667 C C . ASN A 1 210 ? 10.617 29.297 14.289 1 95.81 210 ASN A C 1
ATOM 1669 O O . ASN A 1 210 ? 11.625 29.844 14.742 1 95.81 210 ASN A O 1
ATOM 1673 N N . LEU A 1 211 ? 9.516 29.297 14.859 1 95.38 211 LEU A N 1
ATOM 1674 C CA . LEU A 1 211 ? 9.234 30.172 15.984 1 95.38 211 LEU A CA 1
ATOM 1675 C C . LEU A 1 211 ? 9.93 29.688 17.25 1 95.38 211 LEU A C 1
ATOM 1677 O O . LEU A 1 211 ? 9.992 30.406 18.25 1 95.38 211 LEU A O 1
ATOM 1681 N N . PHE A 1 212 ? 10.523 28.516 17.172 1 94.56 212 PHE A N 1
ATOM 1682 C CA . PHE A 1 212 ? 11.336 28 18.266 1 94.56 212 PHE A CA 1
ATOM 1683 C C . PHE A 1 212 ? 12.797 28.375 18.078 1 94.56 212 PHE A C 1
ATOM 1685 O O . PHE A 1 212 ? 13.625 28.125 18.969 1 94.56 212 PHE A O 1
ATOM 1692 N N . ARG A 1 213 ? 13.07 28.922 16.922 1 91.25 213 ARG A N 1
ATOM 1693 C CA . ARG A 1 213 ? 14.398 29.438 16.609 1 91.25 213 ARG A CA 1
ATOM 1694 C C . ARG A 1 213 ? 14.305 30.812 15.93 1 91.25 213 ARG A C 1
ATOM 1696 O O . ARG A 1 213 ? 14.688 30.953 14.773 1 91.25 213 ARG A O 1
ATOM 1703 N N . PRO A 1 214 ? 14.008 31.766 16.688 1 88.69 214 PRO A N 1
ATOM 1704 C CA . PRO A 1 214 ? 13.766 33.094 16.109 1 88.69 214 PRO A CA 1
ATOM 1705 C C . PRO A 1 214 ? 15.016 33.688 15.461 1 88.69 214 PRO A C 1
ATOM 1707 O O . PRO A 1 214 ? 14.914 34.594 14.617 1 88.69 214 PRO A O 1
ATOM 1710 N N . ASP A 1 215 ? 16.172 33.188 15.828 1 83.88 215 ASP A N 1
ATOM 1711 C CA . ASP A 1 215 ? 17.422 33.688 15.281 1 83.88 215 ASP A CA 1
ATOM 1712 C C . ASP A 1 215 ? 17.562 33.312 13.805 1 83.88 215 ASP A C 1
ATOM 1714 O O . ASP A 1 215 ? 18.406 33.875 13.102 1 83.88 215 ASP A O 1
ATOM 1718 N N . THR A 1 216 ? 16.656 32.5 13.352 1 86.12 216 THR A N 1
ATOM 1719 C CA . THR A 1 216 ? 16.75 32.062 11.961 1 86.12 216 THR A CA 1
ATOM 1720 C C . THR A 1 216 ? 15.664 32.719 11.117 1 86.12 216 THR A C 1
ATOM 1722 O O . THR A 1 216 ? 15.406 32.312 9.984 1 86.12 216 THR A O 1
ATOM 1725 N N . ALA A 1 217 ? 15.07 33.719 11.555 1 85.81 217 ALA A N 1
ATOM 1726 C CA . ALA A 1 217 ? 13.914 34.375 10.938 1 85.81 217 ALA A CA 1
ATOM 1727 C C . ALA A 1 217 ? 14.281 34.969 9.594 1 85.81 217 ALA A C 1
ATOM 1729 O O . ALA A 1 217 ? 13.406 35.312 8.797 1 85.81 217 ALA A O 1
ATOM 1730 N N . ASN A 1 218 ? 15.539 35.062 9.273 1 79.44 218 ASN A N 1
ATOM 1731 C CA . ASN A 1 218 ? 15.969 35.688 8.023 1 79.44 218 ASN A CA 1
ATOM 1732 C C . ASN A 1 218 ? 16.109 34.656 6.906 1 79.44 218 ASN A C 1
ATOM 1734 O O . ASN A 1 218 ? 16.375 35.031 5.758 1 79.44 218 ASN A O 1
ATOM 1738 N N . PHE A 1 219 ? 15.852 33.5 7.207 1 82.75 219 PHE A N 1
ATOM 1739 C CA . PHE A 1 219 ? 16.047 32.438 6.227 1 82.75 219 PHE A CA 1
ATOM 1740 C C . PHE A 1 219 ? 14.711 31.828 5.809 1 82.75 219 PHE A C 1
ATOM 1742 O O . PHE A 1 219 ? 13.781 31.75 6.613 1 82.75 219 PHE A O 1
ATOM 1749 N N . PHE A 1 220 ? 14.648 31.516 4.5 1 85.25 220 PHE A N 1
ATOM 1750 C CA . PHE A 1 220 ? 13.508 30.781 3.965 1 85.25 220 PHE A CA 1
ATOM 1751 C C . PHE A 1 220 ? 13.953 29.438 3.402 1 85.25 220 PHE A C 1
ATOM 1753 O O . PHE A 1 220 ? 14.664 29.375 2.396 1 85.25 220 PHE A O 1
ATOM 1760 N N . ASP A 1 221 ? 13.539 28.422 4.066 1 88.56 221 ASP A N 1
ATOM 1761 C CA . ASP A 1 221 ? 13.945 27.094 3.621 1 88.56 221 ASP A CA 1
ATOM 1762 C C . ASP A 1 221 ? 12.812 26.391 2.875 1 88.56 221 ASP A C 1
ATOM 1764 O O . ASP A 1 221 ? 11.844 27.031 2.459 1 88.56 221 ASP A O 1
ATOM 1768 N N . ASN A 1 222 ? 12.93 25.078 2.662 1 88.62 222 ASN A N 1
ATOM 1769 C CA . ASN A 1 222 ? 11.953 24.281 1.919 1 88.62 222 ASN A CA 1
ATOM 1770 C C . ASN A 1 222 ? 10.602 24.25 2.631 1 88.62 222 ASN A C 1
ATOM 1772 O O . ASN A 1 222 ? 9.555 24.203 1.984 1 88.62 222 ASN A O 1
ATOM 1776 N N . THR A 1 223 ? 10.664 24.297 3.904 1 94.44 223 THR A N 1
ATOM 1777 C CA . THR A 1 223 ? 9.43 24.328 4.672 1 94.44 223 THR A CA 1
ATOM 1778 C C . THR A 1 223 ? 8.648 25.609 4.41 1 94.44 223 THR A C 1
ATOM 1780 O O . THR A 1 223 ? 7.438 25.578 4.195 1 94.44 223 THR A O 1
ATOM 1783 N N . CYS A 1 224 ? 9.375 26.688 4.391 1 91.69 224 CYS A N 1
ATOM 1784 C CA . CYS A 1 224 ? 8.734 27.969 4.102 1 91.69 224 CYS A CA 1
ATOM 1785 C C . CYS A 1 224 ? 8.109 27.953 2.711 1 91.69 224 CYS A C 1
ATOM 1787 O O . CYS A 1 224 ? 6.961 28.375 2.543 1 91.69 224 CYS A O 1
ATOM 1789 N N . LEU A 1 225 ? 8.836 27.438 1.867 1 86.88 225 LEU A N 1
ATOM 1790 C CA . LEU A 1 225 ? 8.336 27.344 0.499 1 86.88 225 LEU A CA 1
ATOM 1791 C C . LEU A 1 225 ? 7.094 26.469 0.43 1 86.88 225 LEU A C 1
ATOM 1793 O O . LEU A 1 225 ? 6.113 26.828 -0.229 1 86.88 225 LEU A O 1
ATOM 1797 N N . PHE A 1 226 ? 7.129 25.391 1.066 1 91.62 226 PHE A N 1
ATOM 1798 C CA . PHE A 1 226 ? 6.012 24.453 1.038 1 91.62 226 PHE A CA 1
ATOM 1799 C C . PHE A 1 226 ? 4.773 25.062 1.679 1 91.62 226 PHE A C 1
ATOM 1801 O O . PHE A 1 226 ? 3.66 24.906 1.172 1 91.62 226 PHE A O 1
ATOM 1808 N N . MET A 1 227 ? 4.961 25.812 2.721 1 94.25 227 MET A N 1
ATOM 1809 C CA . MET A 1 227 ? 3.85 26.516 3.367 1 94.25 227 MET A CA 1
ATOM 1810 C C . MET A 1 227 ? 3.188 27.5 2.408 1 94.25 227 MET A C 1
ATOM 1812 O O . MET A 1 227 ? 1.961 27.531 2.301 1 94.25 227 MET A O 1
ATOM 1816 N N . LEU A 1 228 ? 3.998 28.188 1.781 1 90.69 228 LEU A N 1
ATOM 1817 C CA . LEU A 1 228 ? 3.486 29.188 0.852 1 90.69 228 LEU A CA 1
ATOM 1818 C C . LEU A 1 228 ? 2.764 28.531 -0.317 1 90.69 228 LEU A C 1
ATOM 1820 O O . LEU A 1 228 ? 1.729 29.031 -0.771 1 90.69 228 LEU A O 1
ATOM 1824 N N . GLN A 1 229 ? 3.277 27.453 -0.704 1 86.88 229 GLN A N 1
ATOM 1825 C CA . GLN A 1 229 ? 2.652 26.719 -1.801 1 86.88 229 GLN A CA 1
ATOM 1826 C C . GLN A 1 229 ? 1.267 26.219 -1.406 1 86.88 229 GLN A C 1
ATOM 1828 O O . GLN A 1 229 ? 0.307 26.359 -2.166 1 86.88 229 GLN A O 1
ATOM 1833 N N . LEU A 1 230 ? 1.222 25.609 -0.298 1 92.31 230 LEU A N 1
ATOM 1834 C CA . LEU A 1 230 ? -0.067 25.109 0.176 1 92.31 230 LEU A CA 1
ATOM 1835 C C . LEU A 1 230 ? -1.063 26.25 0.326 1 92.31 230 LEU A C 1
ATOM 1837 O O . LEU A 1 230 ? -2.227 26.125 -0.063 1 92.31 230 LEU A O 1
ATOM 1841 N N . ALA A 1 231 ? -0.609 27.328 0.865 1 92.81 231 ALA A N 1
ATOM 1842 C CA . ALA A 1 231 ? -1.463 28.5 1.059 1 92.81 231 ALA A CA 1
ATOM 1843 C C . ALA A 1 231 ? -1.971 29.047 -0.277 1 92.81 231 ALA A C 1
ATOM 1845 O O . ALA A 1 231 ? -3.141 29.406 -0.4 1 92.81 231 ALA A O 1
ATOM 1846 N N . CYS A 1 232 ? -1.143 29.047 -1.174 1 87.88 232 CYS A N 1
ATOM 1847 C CA . CYS A 1 232 ? -1.501 29.547 -2.5 1 87.88 232 CYS A CA 1
ATOM 1848 C C . CYS A 1 232 ? -2.561 28.656 -3.143 1 87.88 232 CYS A C 1
ATOM 1850 O O . CYS A 1 232 ? -3.484 29.156 -3.787 1 87.88 232 CYS A O 1
ATOM 1852 N N . ILE A 1 233 ? -2.404 27.391 -3.049 1 88.38 233 ILE A N 1
ATOM 1853 C CA . ILE A 1 233 ? -3.379 26.453 -3.598 1 88.38 233 ILE A CA 1
ATOM 1854 C C . ILE A 1 233 ? -4.766 26.766 -3.045 1 88.38 233 ILE A C 1
ATOM 1856 O O . ILE A 1 233 ? -5.75 26.781 -3.789 1 88.38 233 ILE A O 1
ATOM 1860 N N . LEU A 1 234 ? -4.867 27.078 -1.796 1 90.25 234 LEU A N 1
ATOM 1861 C CA . LEU A 1 234 ? -6.148 27.328 -1.143 1 90.25 234 LEU A CA 1
ATOM 1862 C C . LEU A 1 234 ? -6.809 28.578 -1.711 1 90.25 234 LEU A C 1
ATOM 1864 O O . LEU A 1 234 ? -8.039 28.641 -1.819 1 90.25 234 LEU A O 1
ATOM 1868 N N . THR A 1 235 ? -6.062 29.484 -2.098 1 87.12 235 THR A N 1
ATOM 1869 C CA . THR A 1 235 ? -6.609 30.766 -2.557 1 87.12 235 THR A CA 1
ATOM 1870 C C . THR A 1 235 ? -7.273 30.609 -3.922 1 87.12 235 THR A C 1
ATOM 1872 O O . THR A 1 235 ? -8.016 31.484 -4.359 1 87.12 235 THR A O 1
ATOM 1875 N N . VAL A 1 236 ? -7 29.531 -4.578 1 85.5 236 VAL A N 1
ATOM 1876 C CA . VAL A 1 236 ? -7.59 29.359 -5.902 1 85.5 236 VAL A CA 1
ATOM 1877 C C . VAL A 1 236 ? -8.719 28.344 -5.844 1 85.5 236 VAL A C 1
ATOM 1879 O O . VAL A 1 236 ? -9.391 28.094 -6.848 1 85.5 236 VAL A O 1
ATOM 1882 N N . VAL A 1 237 ? -8.906 27.719 -4.797 1 89.56 237 VAL A N 1
ATOM 1883 C CA . VAL A 1 237 ? -9.969 26.719 -4.625 1 89.56 237 VAL A CA 1
ATOM 1884 C C . VAL A 1 237 ? -11.312 27.422 -4.48 1 89.56 237 VAL A C 1
ATOM 1886 O O . VAL A 1 237 ? -11.438 28.406 -3.744 1 89.56 237 VAL A O 1
ATOM 1889 N N . PRO A 1 238 ? -12.32 26.828 -5.176 1 88.75 238 PRO A N 1
ATOM 1890 C CA . PRO A 1 238 ? -13.648 27.438 -5.023 1 88.75 238 PRO A CA 1
ATOM 1891 C C . PRO A 1 238 ? -14.102 27.516 -3.566 1 88.75 238 PRO A C 1
ATOM 1893 O O . PRO A 1 238 ? -13.891 26.578 -2.799 1 88.75 238 PRO A O 1
ATOM 1896 N N . GLY A 1 239 ? -14.727 28.547 -3.145 1 86.12 239 GLY A N 1
ATOM 1897 C CA . GLY A 1 239 ? -15.109 28.812 -1.765 1 86.12 239 GLY A CA 1
ATOM 1898 C C . GLY A 1 239 ? -14.109 29.703 -1.036 1 86.12 239 GLY A C 1
ATOM 1899 O O . GLY A 1 239 ? -14.5 30.656 -0.365 1 86.12 239 GLY A O 1
ATOM 1900 N N . TRP A 1 240 ? -12.797 29.359 -1.221 1 90.62 240 TRP A N 1
ATOM 1901 C CA . TRP A 1 240 ? -11.719 30.125 -0.611 1 90.62 240 TRP A CA 1
ATOM 1902 C C . TRP A 1 240 ? -11.375 31.344 -1.469 1 90.62 240 TRP A C 1
ATOM 1904 O O . TRP A 1 240 ? -11.156 32.438 -0.947 1 90.62 240 TRP A O 1
ATOM 1914 N N . LYS A 1 241 ? -11.383 31.188 -2.738 1 88.25 241 LYS A N 1
ATOM 1915 C CA . LYS A 1 241 ? -10.844 32.125 -3.721 1 88.25 241 LYS A CA 1
ATOM 1916 C C . LYS A 1 241 ? -11.508 33.5 -3.594 1 88.25 241 LYS A C 1
ATOM 1918 O O . LYS A 1 241 ? -10.828 34.5 -3.596 1 88.25 241 LYS A O 1
ATOM 1923 N N . SER A 1 242 ? -12.766 33.531 -3.414 1 89.06 242 SER A N 1
ATOM 1924 C CA . SER A 1 242 ? -13.469 34.812 -3.428 1 89.06 242 SER A CA 1
ATOM 1925 C C . SER A 1 242 ? -13.539 35.438 -2.033 1 89.06 242 SER A C 1
ATOM 1927 O O . SER A 1 242 ? -13.852 36.594 -1.881 1 89.06 242 SER A O 1
ATOM 1929 N N . LYS A 1 243 ? -13.047 34.656 -1.057 1 92.88 243 LYS A N 1
ATOM 1930 C CA . LYS A 1 243 ? -13.32 35.125 0.303 1 92.88 243 LYS A CA 1
ATOM 1931 C C . LYS A 1 243 ? -12.031 35.25 1.106 1 92.88 243 LYS A C 1
ATOM 1933 O O . LYS A 1 243 ? -12.039 35.844 2.189 1 92.88 243 LYS A O 1
ATOM 1938 N N . THR A 1 244 ? -10.953 34.812 0.498 1 94.5 244 THR A N 1
ATOM 1939 C CA . THR A 1 244 ? -9.734 34.812 1.295 1 94.5 244 THR A CA 1
ATOM 1940 C C . THR A 1 244 ? -8.586 35.469 0.518 1 94.5 244 THR A C 1
ATOM 1942 O O . THR A 1 244 ? -8.586 35.438 -0.714 1 94.5 244 THR A O 1
ATOM 1945 N N . ARG A 1 245 ? -7.645 36.062 1.288 1 94.81 245 ARG A N 1
ATOM 1946 C CA . ARG A 1 245 ? -6.391 36.594 0.772 1 94.81 245 ARG A CA 1
ATOM 1947 C C . ARG A 1 245 ? -5.199 36.031 1.547 1 94.81 245 ARG A C 1
ATOM 1949 O O . ARG A 1 245 ? -5.305 35.75 2.744 1 94.81 245 ARG A O 1
ATOM 1956 N N . LEU A 1 246 ? -4.188 35.938 0.83 1 95.94 246 LEU A N 1
ATOM 1957 C CA . LEU A 1 246 ? -2.979 35.406 1.447 1 95.94 246 LEU A CA 1
ATOM 1958 C C . LEU A 1 246 ? -2.189 36.5 2.148 1 95.94 246 LEU A C 1
ATOM 1960 O O . LEU A 1 246 ? -1.951 37.562 1.568 1 95.94 246 LEU A O 1
ATOM 1964 N N . ARG A 1 247 ? -1.817 36.281 3.359 1 96.62 247 ARG A N 1
ATOM 1965 C CA . ARG A 1 247 ? -1.009 37.188 4.156 1 96.62 247 ARG A CA 1
ATOM 1966 C C . ARG A 1 247 ? 0.22 36.5 4.723 1 96.62 247 ARG A C 1
ATOM 1968 O O . ARG A 1 247 ? 0.105 35.438 5.344 1 96.62 247 ARG A O 1
ATOM 1975 N N . VAL A 1 248 ? 1.408 37.094 4.449 1 96.19 248 VAL A N 1
ATOM 1976 C CA . VAL A 1 248 ? 2.662 36.5 4.922 1 96.19 248 VAL A CA 1
ATOM 1977 C C . VAL A 1 248 ? 3.277 37.406 5.988 1 96.19 248 VAL A C 1
ATOM 1979 O O . VAL A 1 248 ? 3.463 38.625 5.766 1 96.19 248 VAL A O 1
ATOM 1982 N N . PHE A 1 249 ? 3.621 36.812 7.121 1 95.88 249 PHE A N 1
ATOM 1983 C CA . PHE A 1 249 ? 4.172 37.594 8.227 1 95.88 249 PHE A CA 1
ATOM 1984 C C . PHE A 1 249 ? 5.695 37.531 8.227 1 95.88 249 PHE A C 1
ATOM 1986 O O . PHE A 1 249 ? 6.273 36.438 8.234 1 95.88 249 PHE A O 1
ATOM 1993 N N . LEU A 1 250 ? 6.285 38.656 8.172 1 93.38 250 LEU A N 1
ATOM 1994 C CA . LEU A 1 250 ? 7.734 38.812 8.25 1 93.38 250 LEU A CA 1
ATOM 1995 C C . LEU A 1 250 ? 8.156 39.312 9.633 1 93.38 250 LEU A C 1
ATOM 1997 O O . LEU A 1 250 ? 7.941 40.469 9.961 1 93.38 250 LEU A O 1
ATOM 2001 N N . CYS A 1 251 ? 8.797 38.375 10.398 1 91.38 251 CYS A N 1
ATOM 2002 C CA . CYS A 1 251 ? 9.234 38.719 11.742 1 91.38 251 CYS A CA 1
ATOM 2003 C C . CYS A 1 251 ? 10.648 39.281 11.727 1 91.38 251 CYS A C 1
ATOM 2005 O O . CYS A 1 251 ? 11.562 38.688 11.172 1 91.38 251 CYS A O 1
ATOM 2007 N N . LEU A 1 252 ? 10.805 40.406 12.336 1 88.31 252 LEU A N 1
ATOM 2008 C CA . LEU A 1 252 ? 12.133 41 12.312 1 88.31 252 LEU A CA 1
ATOM 2009 C C . LEU A 1 252 ? 12.438 41.719 13.641 1 88.31 252 LEU A C 1
ATOM 2011 O O . LEU A 1 252 ? 11.523 42.094 14.367 1 88.31 252 LEU A O 1
ATOM 2015 N N . ASN A 1 253 ? 13.742 41.656 13.867 1 83.31 253 ASN A N 1
ATOM 2016 C CA . ASN A 1 253 ? 14.281 42.562 14.898 1 83.31 253 ASN A CA 1
ATOM 2017 C C . ASN A 1 253 ? 14.594 43.938 14.336 1 83.31 253 ASN A C 1
ATOM 2019 O O . ASN A 1 253 ? 15.523 44.094 13.547 1 83.31 253 ASN A O 1
ATOM 2023 N N . ALA A 1 254 ? 13.906 44.875 14.836 1 78.5 254 ALA A N 1
ATOM 2024 C CA . ALA A 1 254 ? 14.055 46.25 14.305 1 78.5 254 ALA A CA 1
ATOM 2025 C C . ALA A 1 254 ? 15.461 46.781 14.547 1 78.5 254 ALA A C 1
ATOM 2027 O O . ALA A 1 254 ? 15.969 47.562 13.758 1 78.5 254 ALA A O 1
ATOM 2028 N N . GLN A 1 255 ? 16.062 46.312 15.555 1 77.62 255 GLN A N 1
ATOM 2029 C CA . GLN A 1 255 ? 17.359 46.844 15.961 1 77.62 255 GLN A CA 1
ATOM 2030 C C . GLN A 1 255 ? 18.484 46.219 15.164 1 77.62 255 GLN A C 1
ATOM 2032 O O . GLN A 1 255 ? 19.484 46.875 14.836 1 77.62 255 GLN A O 1
ATOM 2037 N N . THR A 1 256 ? 18.344 45.031 14.75 1 76.94 256 THR A N 1
ATOM 2038 C CA . THR A 1 256 ? 19.484 44.312 14.195 1 76.94 256 THR A CA 1
ATOM 2039 C C . THR A 1 256 ? 19.266 44 12.727 1 76.94 256 THR A C 1
ATOM 2041 O O . THR A 1 256 ? 20.219 43.906 11.945 1 76.94 256 THR A O 1
ATOM 2044 N N . ASP A 1 257 ? 18.062 43.875 12.359 1 81.06 257 ASP A N 1
ATOM 2045 C CA . ASP A 1 257 ? 17.797 43.375 11.016 1 81.06 257 ASP A CA 1
ATOM 2046 C C . ASP A 1 257 ? 17.625 44.531 10.031 1 81.06 257 ASP A C 1
ATOM 2048 O O . ASP A 1 257 ? 17.141 45.594 10.398 1 81.06 257 ASP A O 1
ATOM 2052 N N . ASN A 1 258 ? 18.078 44.219 8.797 1 81.62 258 ASN A N 1
ATOM 2053 C CA . ASN A 1 258 ? 17.734 45.094 7.684 1 81.62 258 ASN A CA 1
ATOM 2054 C C . ASN A 1 258 ? 16.359 44.781 7.117 1 81.62 258 ASN A C 1
ATOM 2056 O O . ASN A 1 258 ? 16.219 43.844 6.332 1 81.62 258 ASN A O 1
ATOM 2060 N N . THR A 1 259 ? 15.43 45.594 7.5 1 82.56 259 THR A N 1
ATOM 2061 C CA . THR A 1 259 ? 14.031 45.344 7.145 1 82.56 259 THR A CA 1
ATOM 2062 C C . THR A 1 259 ? 13.859 45.312 5.629 1 82.56 259 THR A C 1
ATOM 2064 O O . THR A 1 259 ? 13.219 44.406 5.094 1 82.56 259 THR A O 1
ATOM 2067 N N . LEU A 1 260 ? 14.414 46.25 4.996 1 84.75 260 LEU A N 1
ATOM 2068 C CA . LEU A 1 260 ? 14.25 46.375 3.551 1 84.75 260 LEU A CA 1
ATOM 2069 C C . LEU A 1 260 ? 14.828 45.156 2.834 1 84.75 260 LEU A C 1
ATOM 2071 O O . LEU A 1 260 ? 14.211 44.625 1.905 1 84.75 260 LEU A O 1
ATOM 2075 N N . GLN A 1 261 ? 15.883 44.75 3.273 1 85 261 GLN A N 1
ATOM 2076 C CA . GLN A 1 261 ? 16.531 43.625 2.648 1 85 261 GLN A CA 1
ATOM 2077 C C . GLN A 1 261 ? 15.711 42.344 2.822 1 85 261 GLN A C 1
ATOM 2079 O O . GLN A 1 261 ? 15.578 41.562 1.889 1 85 261 GLN A O 1
ATOM 2084 N N . LYS A 1 262 ? 15.242 42.188 3.984 1 84.44 262 LYS A N 1
ATOM 2085 C CA . LYS A 1 262 ? 14.445 41 4.281 1 84.44 262 LYS A CA 1
ATOM 2086 C C . LYS A 1 262 ? 13.148 41 3.475 1 84.44 262 LYS A C 1
ATOM 2088 O O . LYS A 1 262 ? 12.742 39.938 2.957 1 84.44 262 LYS A O 1
ATOM 2093 N N . GLN A 1 263 ? 12.562 42.125 3.375 1 86.62 263 GLN A N 1
ATOM 2094 C CA . GLN A 1 263 ? 11.336 42.25 2.598 1 86.62 263 GLN A CA 1
ATOM 2095 C C . GLN A 1 263 ? 11.594 41.969 1.119 1 86.62 263 GLN A C 1
ATOM 2097 O O . GLN A 1 263 ? 10.781 41.312 0.454 1 86.62 263 GLN A O 1
ATOM 2102 N N . GLN A 1 264 ? 12.625 42.469 0.662 1 86.56 264 GLN A N 1
ATOM 2103 C CA . GLN A 1 264 ? 12.977 42.25 -0.739 1 86.56 264 GLN A CA 1
ATOM 2104 C C . GLN A 1 264 ? 13.219 40.781 -1.031 1 86.56 264 GLN A C 1
ATOM 2106 O O . GLN A 1 264 ? 12.836 40.281 -2.092 1 86.56 264 GLN A O 1
ATOM 2111 N N . LYS A 1 265 ? 13.836 40.219 -0.107 1 83.19 265 LYS A N 1
ATOM 2112 C CA . LYS A 1 265 ? 14.078 38.781 -0.26 1 83.19 265 LYS A CA 1
ATOM 2113 C C . LYS A 1 265 ? 12.766 38 -0.331 1 83.19 265 LYS A C 1
ATOM 2115 O O . LYS A 1 265 ? 12.609 37.125 -1.18 1 83.19 265 LYS A O 1
ATOM 2120 N N . LEU A 1 266 ? 11.891 38.312 0.556 1 86.44 266 LEU A N 1
ATOM 2121 C CA . LEU A 1 266 ? 10.586 37.656 0.567 1 86.44 266 LEU A CA 1
ATOM 2122 C C . LEU A 1 266 ? 9.82 37.938 -0.721 1 86.44 266 LEU A C 1
ATOM 2124 O O . LEU A 1 266 ? 9.242 37.031 -1.314 1 86.44 266 LEU A O 1
ATOM 2128 N N . ASP A 1 267 ? 9.875 39.156 -1.129 1 86.31 267 ASP A N 1
ATOM 2129 C CA . ASP A 1 267 ? 9.164 39.531 -2.346 1 86.31 267 ASP A CA 1
ATOM 2130 C C . ASP A 1 267 ? 9.719 38.781 -3.561 1 86.31 267 ASP A C 1
ATOM 2132 O O . ASP A 1 267 ? 8.961 38.375 -4.438 1 86.31 267 ASP A O 1
ATOM 2136 N N . ALA A 1 268 ? 10.93 38.719 -3.582 1 81 268 ALA A N 1
ATOM 2137 C CA . ALA A 1 268 ? 11.562 38 -4.676 1 81 268 ALA A CA 1
ATOM 2138 C C . ALA A 1 268 ? 11.141 36.531 -4.672 1 81 268 ALA A C 1
ATOM 2140 O O . ALA A 1 268 ? 10.898 35.938 -5.727 1 81 268 ALA A O 1
ATOM 2141 N N . PHE A 1 269 ? 11.102 36.125 -3.494 1 77 269 PHE A N 1
ATOM 2142 C CA . PHE A 1 269 ? 10.695 34.719 -3.303 1 77 269 PHE A CA 1
ATOM 2143 C C . PHE A 1 269 ? 9.258 34.5 -3.762 1 77 269 PHE A C 1
ATOM 2145 O O . PHE A 1 269 ? 8.953 33.562 -4.473 1 77 269 PHE A O 1
ATOM 2152 N N . LEU A 1 270 ? 8.344 35.344 -3.416 1 83.12 270 LEU A N 1
ATOM 2153 C CA . LEU A 1 270 ? 6.938 35.281 -3.793 1 83.12 270 LEU A CA 1
ATOM 2154 C C . LEU A 1 270 ? 6.773 35.469 -5.297 1 83.12 270 LEU A C 1
ATOM 2156 O O . LEU A 1 270 ? 5.973 34.781 -5.922 1 83.12 270 LEU A O 1
ATOM 2160 N N . HIS A 1 271 ? 7.5 36.281 -5.809 1 81.5 271 HIS A N 1
ATOM 2161 C CA . HIS A 1 271 ? 7.449 36.531 -7.242 1 81.5 271 HIS A CA 1
ATOM 2162 C C . HIS A 1 271 ? 7.883 35.312 -8.031 1 81.5 271 HIS A C 1
ATOM 2164 O O . HIS A 1 271 ? 7.281 35 -9.062 1 81.5 271 HIS A O 1
ATOM 2170 N N . GLN A 1 272 ? 8.859 34.75 -7.551 1 72.19 272 GLN A N 1
ATOM 2171 C CA . GLN A 1 272 ? 9.352 33.562 -8.188 1 72.19 272 GLN A CA 1
ATOM 2172 C C . GLN A 1 272 ? 8.281 32.469 -8.203 1 72.19 272 GLN A C 1
ATOM 2174 O O . GLN A 1 272 ? 8.18 31.703 -9.164 1 72.19 272 GLN A O 1
ATOM 2179 N N . LEU A 1 273 ? 7.516 32.5 -7.18 1 71.5 273 LEU A N 1
ATOM 2180 C CA . LEU A 1 273 ? 6.477 31.469 -7.047 1 71.5 273 LEU A CA 1
ATOM 2181 C C . LEU A 1 273 ? 5.156 31.969 -7.633 1 71.5 273 LEU A C 1
ATOM 2183 O O . LEU A 1 273 ? 4.156 31.25 -7.609 1 71.5 273 LEU A O 1
ATOM 2187 N N . ARG A 1 274 ? 5.184 33.188 -8.094 1 77.69 274 ARG A N 1
ATOM 2188 C CA . ARG A 1 274 ? 3.998 33.844 -8.648 1 77.69 274 ARG A CA 1
ATOM 2189 C C . ARG A 1 274 ? 2.852 33.844 -7.645 1 77.69 274 ARG A C 1
ATOM 2191 O O . ARG A 1 274 ? 1.712 33.531 -7.996 1 77.69 274 ARG A O 1
ATOM 2198 N N . ILE A 1 275 ? 3.242 34.062 -6.453 1 82.75 275 ILE A N 1
ATOM 2199 C CA . ILE A 1 275 ? 2.273 34.125 -5.367 1 82.75 275 ILE A CA 1
ATOM 2200 C C . ILE A 1 275 ? 1.92 35.562 -5.055 1 82.75 275 ILE A C 1
ATOM 2202 O O . ILE A 1 275 ? 2.809 36.406 -4.852 1 82.75 275 ILE A O 1
ATOM 2206 N N . GLN A 1 276 ? 0.662 35.844 -5.18 1 85.12 276 GLN A N 1
ATOM 2207 C CA . GLN A 1 276 ? 0.173 37.156 -4.715 1 85.12 276 GLN A CA 1
ATOM 2208 C C . GLN A 1 276 ? -0.186 37.094 -3.23 1 85.12 276 GLN A C 1
ATOM 2210 O O . GLN A 1 276 ? -1.078 36.344 -2.826 1 85.12 276 GLN A O 1
ATOM 2215 N N . ALA A 1 277 ? 0.586 37.875 -2.475 1 91.75 277 ALA A N 1
ATOM 2216 C CA . ALA A 1 277 ? 0.347 37.875 -1.034 1 91.75 277 ALA A CA 1
ATOM 2217 C C . ALA A 1 277 ? 0.631 39.219 -0.43 1 91.75 277 ALA A C 1
ATOM 2219 O O . ALA A 1 277 ? 1.446 40 -0.957 1 91.75 277 ALA A O 1
ATOM 2220 N N . SER A 1 278 ? -0.105 39.594 0.545 1 92.38 278 SER A N 1
ATOM 2221 C CA . SER A 1 278 ? 0.226 40.75 1.359 1 92.38 278 SER A CA 1
ATOM 2222 C C . SER A 1 278 ? 1.27 40.406 2.418 1 92.38 278 SER A C 1
ATOM 2224 O O . SER A 1 278 ? 1.179 39.375 3.07 1 92.38 278 SER A O 1
ATOM 2226 N N . VAL A 1 279 ? 2.248 41.312 2.494 1 93.44 279 VAL A N 1
ATOM 2227 C CA . VAL A 1 279 ? 3.295 41.062 3.484 1 93.44 279 VAL A CA 1
ATOM 2228 C C . VAL A 1 279 ? 3.055 41.969 4.703 1 93.44 279 VAL A C 1
ATOM 2230 O O . VAL A 1 279 ? 2.867 43.188 4.57 1 93.44 279 VAL A O 1
ATOM 2233 N N . LYS A 1 280 ? 2.973 41.344 5.824 1 93.94 280 LYS A N 1
ATOM 2234 C CA . LYS A 1 280 ? 2.834 42.062 7.086 1 93.94 280 LYS A CA 1
ATOM 2235 C C . LYS A 1 280 ? 4.105 41.969 7.926 1 93.94 280 LYS A C 1
ATOM 2237 O O . LYS A 1 280 ? 4.543 40.875 8.258 1 93.94 280 LYS A O 1
ATOM 2242 N N . ILE A 1 281 ? 4.672 43.094 8.25 1 92.44 281 ILE A N 1
ATOM 2243 C CA . ILE A 1 281 ? 5.887 43.125 9.055 1 92.44 281 ILE A CA 1
ATOM 2244 C C . ILE A 1 281 ? 5.527 43.125 10.539 1 92.44 281 ILE A C 1
ATOM 2246 O O . ILE A 1 281 ? 4.688 43.906 10.984 1 92.44 281 ILE A O 1
ATOM 2250 N N . VAL A 1 282 ? 6.148 42.219 11.242 1 93.38 282 VAL A N 1
ATOM 2251 C CA . VAL A 1 282 ? 5.941 42.094 12.68 1 93.38 282 VAL A CA 1
ATOM 2252 C C . VAL A 1 282 ? 7.277 42.25 13.406 1 93.38 282 VAL A C 1
ATOM 2254 O O . VAL A 1 282 ? 8.219 41.5 13.141 1 93.38 282 VAL A O 1
ATOM 2257 N N . THR A 1 283 ? 7.34 43.25 14.32 1 90 283 THR A N 1
ATOM 2258 C CA . THR A 1 283 ? 8.531 43.438 15.141 1 90 283 THR A CA 1
ATOM 2259 C C . THR A 1 283 ? 8.375 42.719 16.484 1 90 283 THR A C 1
ATOM 2261 O O . THR A 1 283 ? 7.34 42.812 17.141 1 90 283 THR A O 1
ATOM 2264 N N . TRP A 1 284 ? 9.414 41.906 16.797 1 90.38 284 TRP A N 1
ATOM 2265 C CA . TRP A 1 284 ? 9.273 41.156 18.031 1 90.38 284 TRP A CA 1
ATOM 2266 C C . TRP A 1 284 ? 10.523 41.25 18.891 1 90.38 284 TRP A C 1
ATOM 2268 O O . TRP A 1 284 ? 10.922 40.281 19.562 1 90.38 284 TRP A O 1
ATOM 2278 N N . ASP A 1 285 ? 11.188 42.344 18.906 1 86.81 285 ASP A N 1
ATOM 2279 C CA . ASP A 1 285 ? 12.391 42.625 19.703 1 86.81 285 ASP A CA 1
ATOM 2280 C C . ASP A 1 285 ? 12.164 42.344 21.172 1 86.81 285 ASP A C 1
ATOM 2282 O O . ASP A 1 285 ? 13.016 41.75 21.844 1 86.81 285 ASP A O 1
ATOM 2286 N N . HIS A 1 286 ? 11.109 42.75 21.578 1 85.62 286 HIS A N 1
ATOM 2287 C CA . HIS A 1 286 ? 10.805 42.656 23 1 85.62 286 HIS A CA 1
ATOM 2288 C C . HIS A 1 286 ? 10.68 41.188 23.438 1 85.62 286 HIS A C 1
ATOM 2290 O O . HIS A 1 286 ? 10.805 40.906 24.625 1 85.62 286 HIS A O 1
ATOM 2296 N N . LEU A 1 287 ? 10.445 40.312 22.578 1 86.88 287 LEU A N 1
ATOM 2297 C CA . LEU A 1 287 ? 10.281 38.906 22.891 1 86.88 287 LEU A CA 1
ATOM 2298 C C . LEU A 1 287 ? 11.602 38.156 22.734 1 86.88 287 LEU A C 1
ATOM 2300 O O . LEU A 1 287 ? 11.906 37.281 23.531 1 86.88 287 LEU A O 1
ATOM 2304 N N . VAL A 1 288 ? 12.406 38.531 21.781 1 84.44 288 VAL A N 1
ATOM 2305 C CA . VAL A 1 288 ? 13.547 37.719 21.391 1 84.44 288 VAL A CA 1
ATOM 2306 C C . VAL A 1 288 ? 14.812 38.188 22.094 1 84.44 288 VAL A C 1
ATOM 2308 O O . VAL A 1 288 ? 15.789 37.469 22.203 1 84.44 288 VAL A O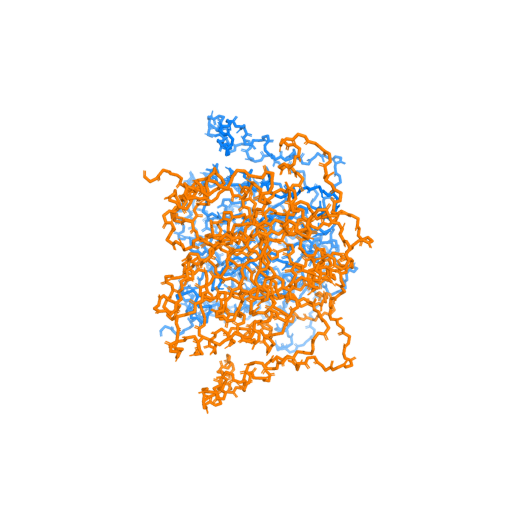 1
ATOM 2311 N N . SER A 1 289 ? 14.781 39.344 22.609 1 78.5 289 SER A N 1
ATOM 2312 C CA . SER A 1 289 ? 15.969 39.938 23.219 1 78.5 289 SER A CA 1
ATOM 2313 C C . SER A 1 289 ? 16.469 39.125 24.391 1 78.5 289 SER A C 1
ATOM 2315 O O . SER A 1 289 ? 17.656 39.156 24.719 1 78.5 289 SER A O 1
ATOM 2317 N N . HIS A 1 290 ? 15.625 38.344 24.938 1 74.88 290 HIS A N 1
ATOM 2318 C CA . HIS A 1 290 ? 16.016 37.594 26.141 1 74.88 290 HIS A CA 1
ATOM 2319 C C . HIS A 1 290 ? 16.406 36.156 25.812 1 74.88 290 HIS A C 1
ATOM 2321 O O . HIS A 1 290 ? 16.828 35.406 26.688 1 74.88 290 HIS A O 1
ATOM 2327 N N . LEU A 1 291 ? 16.266 35.844 24.547 1 78.25 291 LEU A N 1
ATOM 2328 C CA . LEU A 1 291 ? 16.641 34.469 24.188 1 78.25 291 LEU A CA 1
ATOM 2329 C C . LEU A 1 291 ? 18.125 34.406 23.812 1 78.25 291 LEU A C 1
ATOM 2331 O O . LEU A 1 291 ? 18.672 35.344 23.25 1 78.25 291 LEU A O 1
ATOM 2335 N N . PRO A 1 292 ? 18.719 33.344 24.359 1 67.81 292 PRO A N 1
ATOM 2336 C CA . PRO A 1 292 ? 20.109 33.188 23.953 1 67.81 292 PRO A CA 1
ATOM 2337 C C . PRO A 1 292 ? 20.281 33.062 22.453 1 67.81 292 PRO A C 1
ATOM 2339 O O . PRO A 1 292 ? 19.5 32.375 21.781 1 67.81 292 PRO A O 1
ATOM 2342 N N . VAL A 1 293 ? 21.047 34 21.938 1 63.41 293 VAL A N 1
ATOM 2343 C CA . VAL A 1 293 ? 21.359 33.938 20.516 1 63.41 293 VAL A CA 1
ATOM 2344 C C . VAL A 1 293 ? 22.234 32.719 20.234 1 63.41 293 VAL A C 1
ATOM 2346 O O . VAL A 1 293 ? 23.188 32.438 20.969 1 63.41 293 VAL A O 1
ATOM 2349 N N . MET A 1 294 ? 21.688 31.797 19.422 1 65.44 294 MET A N 1
ATOM 2350 C CA . MET A 1 294 ? 22.516 30.656 19.031 1 65.44 294 MET A CA 1
ATOM 2351 C C . MET A 1 294 ? 23.797 31.109 18.359 1 65.44 294 MET A C 1
ATOM 2353 O O . MET A 1 294 ? 23.781 32.031 17.531 1 65.44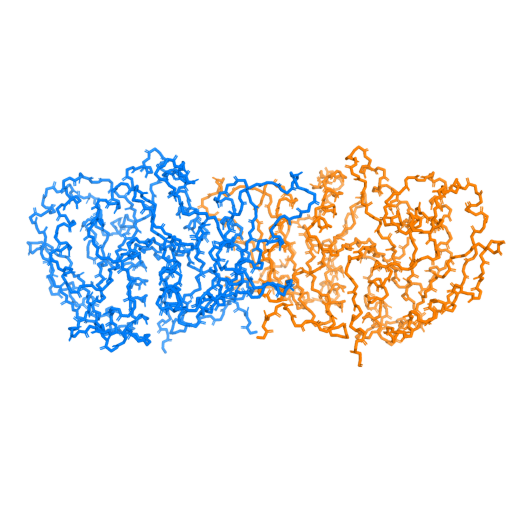 294 MET A O 1
ATOM 2357 N N . SER A 1 295 ? 24.906 30.688 18.938 1 64.75 295 SER A N 1
ATOM 2358 C CA . SER A 1 295 ? 26.203 30.953 18.328 1 64.75 295 SER A CA 1
ATOM 2359 C C . SER A 1 295 ? 26.359 30.188 17.016 1 64.75 295 SER A C 1
ATOM 2361 O O . SER A 1 295 ? 25.719 29.156 16.812 1 64.75 295 SER A O 1
ATOM 2363 N N . GLY A 1 296 ? 26.828 30.859 15.922 1 69.25 296 GLY A N 1
ATOM 2364 C CA . GLY A 1 296 ? 27.156 30.188 14.68 1 69.25 296 GLY A CA 1
ATOM 2365 C C . GLY A 1 296 ? 27.031 31.078 13.461 1 69.25 296 GLY A C 1
ATOM 2366 O O . GLY A 1 296 ? 26.453 32.156 13.539 1 69.25 296 GLY A O 1
ATOM 2367 N N . ASN A 1 297 ? 27.75 30.625 12.43 1 78.25 297 ASN A N 1
ATOM 2368 C CA . ASN A 1 297 ? 27.688 31.344 11.164 1 78.25 297 ASN A CA 1
ATOM 2369 C C . ASN A 1 297 ? 26.375 31.078 10.422 1 78.25 297 ASN A C 1
ATOM 2371 O O . ASN A 1 297 ? 25.547 30.312 10.898 1 78.25 297 ASN A O 1
ATOM 2375 N N . SER A 1 298 ? 26.141 31.766 9.453 1 76.56 298 SER A N 1
ATOM 2376 C CA . SER A 1 298 ? 24.906 31.719 8.672 1 76.56 298 SER A CA 1
ATOM 2377 C C . SER A 1 298 ? 24.625 30.297 8.18 1 76.56 298 SER A C 1
ATOM 2379 O O . SER A 1 298 ? 23.484 29.844 8.219 1 76.56 298 SER A O 1
ATOM 2381 N N . SER A 1 299 ? 25.688 29.641 7.859 1 77.5 299 SER A N 1
ATOM 2382 C CA . SER A 1 299 ? 25.516 28.281 7.34 1 77.5 299 SER A CA 1
ATOM 2383 C C . SER A 1 299 ? 25.062 27.328 8.43 1 77.5 299 SER A C 1
ATOM 2385 O O . SER A 1 299 ? 24.188 26.484 8.195 1 77.5 299 SER A O 1
ATOM 2387 N N . GLU A 1 300 ? 25.562 27.516 9.539 1 78 300 GLU A N 1
ATOM 2388 C CA . GLU A 1 300 ? 25.172 26.672 10.672 1 78 300 GLU A CA 1
ATOM 2389 C C . GLU A 1 300 ? 23.734 26.938 11.094 1 78 300 GLU A C 1
ATOM 2391 O O . GLU A 1 300 ? 23 26.016 11.422 1 78 300 GLU A O 1
ATOM 2396 N N . LYS A 1 301 ? 23.422 28.188 11 1 77.25 301 LYS A N 1
ATOM 2397 C CA . LYS A 1 301 ? 22.078 28.562 11.383 1 77.25 301 LYS A CA 1
ATOM 2398 C C . LYS A 1 301 ? 21.047 28 10.414 1 77.25 301 LYS A C 1
ATOM 2400 O O . LYS A 1 301 ? 19.969 27.547 10.836 1 77.25 301 LYS A O 1
ATOM 2405 N N . MET A 1 302 ? 21.453 27.953 9.227 1 78.5 302 MET A N 1
ATOM 2406 C CA . MET A 1 302 ? 20.547 27.422 8.211 1 78.5 302 MET A CA 1
ATOM 2407 C C . MET A 1 302 ? 20.328 25.922 8.414 1 78.5 302 MET A C 1
ATOM 2409 O O . MET A 1 302 ? 19.203 25.438 8.258 1 78.5 302 MET A O 1
ATOM 2413 N N . THR A 1 303 ? 21.375 25.297 8.844 1 79.12 303 THR A N 1
ATOM 2414 C CA . THR A 1 303 ? 21.281 23.859 9.062 1 79.12 303 THR A CA 1
ATOM 2415 C C . THR A 1 303 ? 20.453 23.547 10.297 1 79.12 303 THR A C 1
ATOM 2417 O O . THR A 1 303 ? 19.703 22.562 10.32 1 79.12 303 THR A O 1
ATOM 2420 N N . LEU A 1 304 ? 20.5 24.484 11.203 1 85.19 304 LEU A N 1
ATOM 2421 C CA . LEU A 1 304 ? 19.859 24.219 12.484 1 85.19 304 LEU A CA 1
ATOM 2422 C C . LEU A 1 304 ? 18.422 24.75 12.484 1 85.19 304 LEU A C 1
ATOM 2424 O O . LEU A 1 304 ? 17.625 24.391 13.359 1 85.19 304 LEU A O 1
ATOM 2428 N N . MET A 1 305 ? 18.094 25.484 11.469 1 88 305 MET A N 1
ATOM 2429 C CA . MET A 1 305 ? 16.797 26.156 11.414 1 88 305 MET A CA 1
ATOM 2430 C C . MET A 1 305 ? 15.656 25.141 11.5 1 88 305 MET A C 1
ATOM 2432 O O . MET A 1 305 ? 14.641 25.391 12.164 1 88 305 MET A O 1
ATOM 2436 N N . GLU A 1 306 ? 15.883 24 10.898 1 93.62 306 GLU A N 1
ATOM 2437 C CA . GLU A 1 306 ? 14.75 23.094 10.781 1 93.62 306 GLU A CA 1
ATOM 2438 C C . GLU A 1 306 ? 14.562 22.281 12.055 1 93.62 306 GLU A C 1
ATOM 2440 O O . GLU A 1 306 ? 13.539 21.594 12.219 1 93.62 306 GLU A O 1
ATOM 2445 N N . ARG A 1 307 ? 15.453 22.422 12.984 1 94 307 ARG A N 1
ATOM 2446 C CA . ARG A 1 307 ? 15.422 21.562 14.164 1 94 307 ARG A CA 1
ATOM 2447 C C . ARG A 1 307 ? 14.648 22.219 15.297 1 94 307 ARG A C 1
ATOM 2449 O O . ARG A 1 307 ? 14.711 23.438 15.477 1 94 307 ARG A O 1
ATOM 2456 N N . PHE A 1 308 ? 14.055 21.422 16.031 1 96.12 308 PHE A N 1
ATOM 2457 C CA . PHE A 1 308 ? 13.367 21.891 17.219 1 96.12 308 PHE A CA 1
ATOM 2458 C C . PHE A 1 308 ? 14.367 22.328 18.281 1 96.12 308 PHE A C 1
ATOM 2460 O O . PHE A 1 308 ? 15.391 21.688 18.484 1 96.12 308 PHE A O 1
ATOM 2467 N N . HIS A 1 309 ? 14.117 23.406 18.875 1 92.75 309 HIS A N 1
ATOM 2468 C CA . HIS A 1 309 ? 14.852 23.891 20.031 1 92.75 309 HIS A CA 1
ATOM 2469 C C . HIS A 1 309 ? 13.898 24.266 21.172 1 92.75 309 HIS A C 1
ATOM 2471 O O . HIS A 1 309 ? 13.008 25.094 20.984 1 92.75 309 HIS A O 1
ATOM 2477 N N . ALA A 1 310 ? 14.156 23.641 22.344 1 93.06 310 ALA A N 1
ATOM 2478 C CA . ALA A 1 310 ? 13.297 23.906 23.484 1 93.06 310 ALA A CA 1
ATOM 2479 C C . ALA A 1 310 ? 13.508 25.328 24 1 93.06 310 ALA A C 1
ATOM 2481 O O . ALA A 1 310 ? 14.648 25.766 24.203 1 93.06 310 ALA A O 1
ATOM 2482 N N . VAL A 1 311 ? 12.461 26.047 24.141 1 93.44 311 VAL A N 1
ATOM 2483 C CA . VAL A 1 311 ? 12.477 27.406 24.672 1 93.44 311 VAL A CA 1
ATOM 2484 C C . VAL A 1 311 ? 11.531 27.5 25.875 1 93.44 311 VAL A C 1
ATOM 2486 O O . VAL A 1 311 ? 10.688 26.625 26.078 1 93.44 311 VAL A O 1
ATOM 2489 N N . PRO A 1 312 ? 11.734 28.531 26.703 1 93.69 312 PRO A N 1
ATOM 2490 C CA . PRO A 1 312 ? 10.867 28.672 27.875 1 93.69 312 PRO A CA 1
ATOM 2491 C C . PRO A 1 312 ? 9.391 28.828 27.516 1 93.69 312 PRO A C 1
ATOM 2493 O O . PRO A 1 312 ? 9.062 29.469 26.516 1 93.69 312 PRO A O 1
ATOM 2496 N N . LYS A 1 313 ? 8.555 28.312 28.359 1 95.62 313 LYS A N 1
ATOM 2497 C CA . LYS A 1 313 ? 7.109 28.344 28.141 1 95.62 313 LYS A CA 1
ATOM 2498 C C . LYS A 1 313 ? 6.598 29.781 28.047 1 95.62 313 LYS A C 1
ATOM 2500 O O . LYS A 1 313 ? 5.684 30.062 27.281 1 95.62 313 LYS A O 1
ATOM 2505 N N . GLU A 1 314 ? 7.215 30.609 28.828 1 94.44 314 GLU A N 1
ATOM 2506 C CA . GLU A 1 314 ? 6.812 32 28.828 1 94.44 314 GLU A CA 1
ATOM 2507 C C . GLU A 1 314 ? 7.039 32.656 27.469 1 94.44 314 GLU A C 1
ATOM 2509 O O . GLU A 1 314 ? 6.223 33.469 27.016 1 94.44 314 GLU A O 1
ATOM 2514 N N . PHE A 1 315 ? 8.078 32.312 26.891 1 94.94 315 PHE A N 1
ATOM 2515 C CA . PHE A 1 315 ? 8.391 32.812 25.562 1 94.94 315 PHE A CA 1
ATOM 2516 C C . PHE A 1 315 ? 7.379 32.312 24.531 1 94.94 315 PHE A C 1
ATOM 2518 O O . PHE A 1 315 ? 6.867 33.094 23.719 1 94.94 315 PHE A O 1
ATOM 2525 N N . ILE A 1 316 ? 7.066 31.047 24.578 1 97 316 ILE A N 1
ATOM 2526 C CA . ILE A 1 316 ? 6.109 30.453 23.656 1 97 316 ILE A CA 1
ATOM 2527 C C . ILE A 1 316 ? 4.75 31.141 23.812 1 97 316 ILE A C 1
ATOM 2529 O O . ILE A 1 316 ? 4.09 31.453 22.828 1 97 316 ILE A O 1
ATOM 2533 N N . GLY A 1 317 ? 4.426 31.297 25.062 1 96.62 317 GLY A N 1
ATOM 2534 C CA . GLY A 1 317 ? 3.178 31.984 25.328 1 96.62 317 GLY A CA 1
ATOM 2535 C C . GLY A 1 317 ? 3.133 33.375 24.75 1 96.62 317 GLY A C 1
ATOM 2536 O O . GLY A 1 317 ? 2.098 33.812 24.234 1 96.62 317 GLY A O 1
ATOM 2537 N N . ALA A 1 318 ? 4.238 34.094 24.859 1 95.88 318 ALA A N 1
ATOM 2538 C CA . ALA A 1 318 ? 4.32 35.438 24.312 1 95.88 318 ALA A CA 1
ATOM 2539 C C . ALA A 1 318 ? 4.203 35.438 22.797 1 95.88 318 ALA A C 1
ATOM 2541 O O . ALA A 1 318 ? 3.557 36.312 22.219 1 95.88 318 ALA A O 1
ATOM 2542 N N . ILE A 1 319 ? 4.828 34.531 22.172 1 96.06 319 ILE A N 1
ATOM 2543 C CA . ILE A 1 319 ? 4.734 34.406 20.719 1 96.06 319 ILE A CA 1
ATOM 2544 C C . ILE A 1 319 ? 3.297 34.062 20.328 1 96.06 319 ILE A C 1
ATOM 2546 O O . ILE A 1 319 ? 2.773 34.625 19.344 1 96.06 319 ILE A O 1
ATOM 2550 N N . ASN A 1 320 ? 2.695 33.125 21.016 1 97.88 320 ASN A N 1
ATOM 2551 C CA . ASN A 1 320 ? 1.3 32.781 20.766 1 97.88 320 ASN A CA 1
ATOM 2552 C C . ASN A 1 320 ? 0.397 34 20.859 1 97.88 320 ASN A C 1
ATOM 2554 O O . ASN A 1 320 ? -0.476 34.188 20 1 97.88 320 ASN A O 1
ATOM 2558 N N . GLN A 1 321 ? 0.626 34.812 21.859 1 97.06 321 GLN A N 1
ATOM 2559 C CA . GLN A 1 321 ? -0.158 36.031 22 1 97.06 321 GLN A CA 1
ATOM 2560 C C . GLN A 1 321 ? 0.051 36.969 20.828 1 97.06 321 GLN A C 1
ATOM 2562 O O . GLN A 1 321 ? -0.891 37.625 20.359 1 97.06 321 GLN A O 1
ATOM 2567 N N . LEU A 1 322 ? 1.238 37.062 20.453 1 96 322 LEU A N 1
ATOM 2568 C CA . LEU A 1 322 ? 1.56 37.875 19.281 1 96 322 LEU A CA 1
ATOM 2569 C C . LEU A 1 322 ? 0.78 37.406 18.062 1 96 322 LEU A C 1
ATOM 2571 O O . LEU A 1 322 ? 0.141 38.188 17.375 1 96 322 LEU A O 1
ATOM 2575 N N . ILE A 1 323 ? 0.77 36.125 17.719 1 97.75 323 ILE A N 1
ATOM 2576 C CA . ILE A 1 323 ? 0.064 35.562 16.578 1 97.75 323 ILE A CA 1
ATOM 2577 C C . ILE A 1 323 ? -1.438 35.812 16.734 1 97.75 323 ILE A C 1
ATOM 2579 O O . ILE A 1 323 ? -2.107 36.219 15.781 1 97.75 323 ILE A O 1
ATOM 2583 N N . THR A 1 324 ? -1.917 35.531 17.922 1 97.88 324 THR A N 1
ATOM 2584 C CA . THR A 1 324 ? -3.34 35.688 18.219 1 97.88 324 THR A CA 1
ATOM 2585 C C . THR A 1 324 ? -3.801 37.125 17.938 1 97.88 324 THR A C 1
ATOM 2587 O O . THR A 1 324 ? -4.91 37.344 17.453 1 97.88 324 THR A O 1
ATOM 2590 N N . SER A 1 325 ? -2.967 38.062 18.234 1 96.81 325 SER A N 1
ATOM 2591 C CA . SER A 1 325 ? -3.318 39.469 18.062 1 96.81 325 SER A CA 1
ATOM 2592 C C . SER A 1 325 ? -3.508 39.812 16.578 1 96.81 325 SER A C 1
ATOM 2594 O O . SER A 1 325 ? -4.191 40.781 16.25 1 96.81 325 SER A O 1
ATOM 2596 N N . TYR A 1 326 ? -2.998 39 15.719 1 96.06 326 TYR A N 1
ATOM 2597 C CA . TYR A 1 326 ? -3.129 39.25 14.289 1 96.06 326 TYR A CA 1
ATOM 2598 C C . TYR A 1 326 ? -4.137 38.312 13.656 1 96.06 326 TYR A C 1
ATOM 2600 O O . TYR A 1 326 ? -4.285 38.281 12.43 1 96.06 326 TYR A O 1
ATOM 2608 N N . SER A 1 327 ? -4.871 37.5 14.438 1 96.31 327 SER A N 1
ATOM 2609 C CA . SER A 1 327 ? -5.621 36.375 13.867 1 96.31 327 SER A CA 1
ATOM 2610 C C . SER A 1 327 ? -7.125 36.656 13.938 1 96.31 327 SER A C 1
ATOM 2612 O O . SER A 1 327 ? -7.926 35.719 13.75 1 96.31 327 SER A O 1
ATOM 2614 N N . SER A 1 328 ? -7.562 37.844 14.133 1 94.44 328 SER A N 1
ATOM 2615 C CA . SER A 1 328 ? -8.984 38.125 14.289 1 94.44 328 SER A CA 1
ATOM 2616 C C . SER A 1 328 ? -9.75 37.844 13 1 94.44 328 SER A C 1
ATOM 2618 O O . SER A 1 328 ? -10.93 37.469 13.039 1 94.44 328 SER A O 1
ATOM 2620 N N . THR A 1 329 ? -9.141 37.969 11.898 1 95.19 329 THR A N 1
ATOM 2621 C CA . THR A 1 329 ? -9.789 37.719 10.617 1 95.19 329 THR A CA 1
ATOM 2622 C C . THR A 1 329 ? -9.094 36.594 9.859 1 95.19 329 THR A C 1
ATOM 2624 O O . THR A 1 329 ? -9.102 36.562 8.625 1 95.19 329 THR A O 1
ATOM 2627 N N . THR A 1 330 ? -8.461 35.781 10.609 1 96.56 330 THR A N 1
ATOM 2628 C CA . THR A 1 330 ? -7.738 34.656 10 1 96.56 330 THR A CA 1
ATOM 2629 C C . THR A 1 330 ? -8.641 33.438 9.883 1 96.56 330 THR A C 1
ATOM 2631 O O . THR A 1 330 ? -9.258 33 10.859 1 96.56 330 THR A O 1
ATOM 2634 N N . ALA A 1 331 ? -8.727 32.906 8.695 1 96.12 331 ALA A N 1
ATOM 2635 C CA . ALA A 1 331 ? -9.469 31.672 8.469 1 96.12 331 ALA A CA 1
ATOM 2636 C C . ALA A 1 331 ? -8.609 30.453 8.766 1 96.12 331 ALA A C 1
ATOM 2638 O O . ALA A 1 331 ? -9.094 29.453 9.281 1 96.12 331 ALA A O 1
ATOM 2639 N N . LEU A 1 332 ? -7.395 30.578 8.414 1 97.25 332 LEU A N 1
ATOM 2640 C CA . LEU A 1 332 ? -6.449 29.469 8.539 1 97.25 332 LEU A CA 1
ATOM 2641 C C . LEU A 1 332 ? -5.023 29.984 8.688 1 97.25 332 LEU A C 1
ATOM 2643 O O . LEU A 1 332 ? -4.641 30.969 8.047 1 97.25 332 LEU A O 1
ATOM 2647 N N . SER A 1 333 ? -4.25 29.328 9.523 1 98.38 333 SER A N 1
ATOM 2648 C CA . SER A 1 333 ? -2.855 29.703 9.727 1 98.38 333 SER A CA 1
ATOM 2649 C C . SER A 1 333 ? -1.916 28.547 9.391 1 98.38 333 SER A C 1
ATOM 2651 O O . SER A 1 333 ? -2.186 27.406 9.734 1 98.38 333 SER A O 1
ATOM 2653 N N . PHE A 1 334 ? -0.848 28.828 8.68 1 98.44 334 PHE A N 1
ATOM 2654 C CA . PHE A 1 334 ? 0.256 27.906 8.453 1 98.44 334 PHE A CA 1
ATOM 2655 C C . PHE A 1 334 ? 1.454 28.281 9.32 1 98.44 334 PHE A C 1
ATOM 2657 O O . PHE A 1 334 ? 1.937 29.406 9.273 1 98.44 334 PHE A O 1
ATOM 2664 N N . LEU A 1 335 ? 1.896 27.328 10.125 1 98.69 335 LEU A N 1
ATOM 2665 C CA . LEU A 1 335 ? 3.049 27.516 10.992 1 98.69 335 LEU A CA 1
ATOM 2666 C C . LEU A 1 335 ? 4.152 26.516 10.656 1 98.69 335 LEU A C 1
ATOM 2668 O O . LEU A 1 335 ? 3.883 25.453 10.109 1 98.69 335 LEU A O 1
ATOM 2672 N N . TYR A 1 336 ? 5.332 26.875 11.008 1 98.06 336 TYR A N 1
ATOM 2673 C CA . TYR A 1 336 ? 6.527 26.078 10.766 1 98.06 336 TYR A CA 1
ATOM 2674 C C . TYR A 1 336 ? 6.602 24.906 11.727 1 98.06 336 TYR A C 1
ATOM 2676 O O . TYR A 1 336 ? 6.52 25.078 12.945 1 98.06 336 TYR A O 1
ATOM 2684 N N . LEU A 1 337 ? 6.691 23.672 11.188 1 98.69 337 LEU A N 1
ATOM 2685 C CA . LEU A 1 337 ? 6.906 22.484 11.992 1 98.69 337 LEU A CA 1
ATOM 2686 C C . LEU A 1 337 ? 8.383 22.094 12.008 1 98.69 337 LEU A C 1
ATOM 2688 O O . LEU A 1 337 ? 8.922 21.641 10.992 1 98.69 337 LEU A O 1
ATOM 2692 N N . PRO A 1 338 ? 9.023 22.25 13.102 1 97.94 338 PRO A N 1
ATOM 2693 C CA . PRO A 1 338 ? 10.422 21.812 13.164 1 97.94 338 PRO A CA 1
ATOM 2694 C C . PRO A 1 338 ? 10.562 20.297 13.195 1 97.94 338 PRO A C 1
ATOM 2696 O O . PRO A 1 338 ? 9.617 19.578 13.555 1 97.94 338 PRO A O 1
ATOM 2699 N N . VAL A 1 339 ? 11.719 19.844 12.844 1 97.44 339 VAL A N 1
ATOM 2700 C CA . VAL A 1 339 ? 12.039 18.422 13 1 97.44 339 VAL A CA 1
ATOM 2701 C C . VAL A 1 339 ? 12.047 18.062 14.477 1 97.44 339 VAL A C 1
ATOM 2703 O O . VAL A 1 339 ? 12.664 18.75 15.297 1 97.44 339 VAL A O 1
ATOM 2706 N N . PRO A 1 340 ? 11.336 17 14.805 1 97.5 340 PRO A N 1
ATOM 2707 C CA . PRO A 1 340 ? 11.32 16.594 16.219 1 97.5 340 PRO A CA 1
ATOM 2708 C C . PRO A 1 340 ? 12.703 16.219 16.734 1 97.5 340 PRO A C 1
ATOM 2710 O O . PRO A 1 340 ? 13.594 15.875 15.945 1 97.5 340 PRO A O 1
ATOM 2713 N N . PRO A 1 341 ? 12.805 16.281 18.031 1 95.38 341 PRO A N 1
ATOM 2714 C CA . PRO A 1 341 ? 14.086 15.898 18.625 1 95.38 341 PRO A CA 1
ATOM 2715 C C . PRO A 1 341 ? 14.398 14.414 18.438 1 95.38 341 PRO A C 1
ATOM 2717 O O . PRO A 1 341 ? 13.484 13.586 18.422 1 95.38 341 PRO A O 1
ATOM 2720 N N . GLU A 1 342 ? 15.664 14.117 18.391 1 90.69 342 GLU A N 1
ATOM 2721 C CA . GLU A 1 342 ? 16.094 12.727 18.266 1 90.69 342 GLU A CA 1
ATOM 2722 C C . GLU A 1 342 ? 15.898 11.977 19.578 1 90.69 342 GLU A C 1
ATOM 2724 O O . GLU A 1 342 ? 15.57 10.781 19.578 1 90.69 342 GLU A O 1
ATOM 2729 N N . ASP A 1 343 ? 16.031 12.688 20.625 1 92.88 343 ASP A N 1
ATOM 2730 C CA . ASP A 1 343 ? 15.844 12.094 21.953 1 92.88 343 ASP A CA 1
ATOM 2731 C C . ASP A 1 343 ? 14.359 11.922 22.266 1 92.88 343 ASP A C 1
ATOM 2733 O O . ASP A 1 343 ? 13.641 12.906 22.469 1 92.88 343 ASP A O 1
ATOM 2737 N N . VAL A 1 344 ? 13.992 10.672 22.406 1 90.06 344 VAL A N 1
ATOM 2738 C CA . VAL A 1 344 ? 12.586 10.32 22.625 1 90.06 344 VAL A CA 1
ATOM 2739 C C . VAL A 1 344 ? 12.086 10.953 23.922 1 90.06 344 VAL A C 1
ATOM 2741 O O . VAL A 1 344 ? 10.898 11.242 24.062 1 90.06 344 VAL A O 1
ATOM 2744 N N . ARG A 1 345 ? 13 11.266 24.969 1 90.25 345 ARG A N 1
ATOM 2745 C CA . ARG A 1 345 ? 12.648 11.836 26.266 1 90.25 345 ARG A CA 1
ATOM 2746 C C . ARG A 1 345 ? 12.141 13.266 26.125 1 90.25 345 ARG A C 1
ATOM 2748 O O . ARG A 1 345 ? 11.469 13.781 27.016 1 90.25 345 ARG A O 1
ATOM 2755 N N . GLU A 1 346 ? 12.289 13.828 24.906 1 95.12 346 GLU A N 1
ATOM 2756 C CA . GLU A 1 346 ? 11.906 15.219 24.656 1 95.12 346 GLU A CA 1
ATOM 2757 C C . GLU A 1 346 ? 10.617 15.289 23.844 1 95.12 346 GLU A C 1
ATOM 2759 O O . GLU A 1 346 ? 10.164 16.375 23.484 1 95.12 346 GLU A O 1
ATOM 2764 N N . SER A 1 347 ? 10.039 14.195 23.547 1 95.56 347 SER A N 1
ATOM 2765 C CA . SER A 1 347 ? 8.836 14.141 22.734 1 95.56 347 SER A CA 1
ATOM 2766 C C . SER A 1 347 ? 7.68 14.898 23.375 1 95.56 347 SER A C 1
ATOM 2768 O O . SER A 1 347 ? 6.949 15.625 22.703 1 95.56 347 SER A O 1
ATOM 2770 N N . GLU A 1 348 ? 7.586 14.758 24.641 1 95.44 348 GLU A N 1
ATOM 2771 C CA . GLU A 1 348 ? 6.512 15.438 25.359 1 95.44 348 GLU A CA 1
ATOM 2772 C C . GLU A 1 348 ? 6.703 16.953 25.312 1 95.44 348 GLU A C 1
ATOM 2774 O O . GLU A 1 348 ? 5.738 17.703 25.141 1 95.44 348 GLU A O 1
ATOM 2779 N N . THR A 1 349 ? 7.902 17.344 25.562 1 96.94 349 THR A N 1
ATOM 2780 C CA . THR A 1 349 ? 8.219 18.766 25.5 1 96.94 349 THR A CA 1
ATOM 2781 C C . THR A 1 349 ? 7.918 19.344 24.125 1 96.94 349 THR A C 1
ATOM 2783 O O . THR A 1 349 ? 7.336 20.422 24 1 96.94 349 THR A O 1
ATOM 2786 N N . PHE A 1 350 ? 8.32 18.656 23.156 1 97.44 350 PHE A N 1
ATOM 2787 C CA . PHE A 1 350 ? 8.078 19.031 21.766 1 97.44 350 PHE A CA 1
ATOM 2788 C C . PHE A 1 350 ? 6.586 19.234 21.516 1 97.44 350 PHE A C 1
ATOM 2790 O O . PHE A 1 350 ? 6.168 20.297 21.031 1 97.44 350 PHE A O 1
ATOM 2797 N N . LEU A 1 351 ? 5.805 18.219 21.891 1 97.06 351 LEU A N 1
ATOM 2798 C CA . LEU A 1 351 ? 4.367 18.266 21.641 1 97.06 351 LEU A CA 1
ATOM 2799 C C . LEU A 1 351 ? 3.705 19.375 22.453 1 97.06 351 LEU A C 1
ATOM 2801 O O . LEU A 1 351 ? 2.85 20.094 21.938 1 97.06 351 LEU A O 1
ATOM 2805 N N . ASN A 1 352 ? 4.105 19.531 23.625 1 96.5 352 ASN A N 1
ATOM 2806 C CA . ASN A 1 352 ? 3.551 20.578 24.469 1 96.5 352 ASN A CA 1
ATOM 2807 C C . ASN A 1 352 ? 3.898 21.969 23.953 1 96.5 352 ASN A C 1
ATOM 2809 O O . ASN A 1 352 ? 3.109 22.891 24.094 1 96.5 352 ASN A O 1
ATOM 2813 N N . SER A 1 353 ? 5.051 22.094 23.453 1 97.94 353 SER A N 1
ATOM 2814 C CA . SER A 1 353 ? 5.457 23.375 22.875 1 97.94 353 SER A CA 1
ATOM 2815 C C . SER A 1 353 ? 4.578 23.75 21.688 1 97.94 353 SER A C 1
ATOM 2817 O O . SER A 1 353 ? 4.164 24.891 21.547 1 97.94 353 SER A O 1
ATOM 2819 N N . LEU A 1 354 ? 4.324 22.766 20.844 1 98.31 354 LEU A N 1
ATOM 2820 C CA . LEU A 1 354 ? 3.438 23.016 19.703 1 98.31 354 LEU A CA 1
ATOM 2821 C C . LEU A 1 354 ? 2.033 23.359 20.188 1 98.31 354 LEU A C 1
ATOM 2823 O O . LEU A 1 354 ? 1.386 24.25 19.625 1 98.31 354 LEU A O 1
ATOM 2827 N N . LYS A 1 355 ? 1.628 22.656 21.188 1 97.44 355 LYS A N 1
ATOM 2828 C CA . LYS A 1 355 ? 0.31 22.891 21.766 1 97.44 355 LYS A CA 1
ATOM 2829 C C . LYS A 1 355 ? 0.195 24.328 22.281 1 97.44 355 LYS A C 1
ATOM 2831 O O . LYS A 1 355 ? -0.751 25.047 21.953 1 97.44 355 LYS A O 1
ATOM 2836 N N . LEU A 1 356 ? 1.155 24.719 23.016 1 97.75 356 LEU A N 1
ATOM 2837 C CA . LEU A 1 356 ? 1.163 26.047 23.609 1 97.75 356 LEU A CA 1
ATOM 2838 C C . LEU A 1 356 ? 1.223 27.125 22.516 1 97.75 356 LEU A C 1
ATOM 2840 O O . LEU A 1 356 ? 0.542 28.141 22.609 1 97.75 356 LEU A O 1
ATOM 2844 N N . LEU A 1 357 ? 1.98 26.891 21.531 1 98.25 357 LEU A N 1
ATOM 2845 C CA . LEU A 1 357 ? 2.176 27.844 20.453 1 98.25 357 LEU A CA 1
ATOM 2846 C C . LEU A 1 357 ? 0.879 28.078 19.688 1 98.25 357 LEU A C 1
ATOM 2848 O O . LEU A 1 357 ? 0.638 29.172 19.172 1 98.25 357 LEU A O 1
ATOM 2852 N N . SER A 1 358 ? 0.056 27.078 19.656 1 98.19 358 SER A N 1
ATOM 2853 C CA . SER A 1 358 ? -1.112 27.156 18.781 1 98.19 358 SER A CA 1
ATOM 2854 C C . SER A 1 358 ? -2.4 27.25 19.594 1 98.19 358 SER A C 1
ATOM 2856 O O . SER A 1 358 ? -3.498 27.156 19.031 1 98.19 358 SER A O 1
ATOM 2858 N N . ASP A 1 359 ? -2.283 27.422 20.844 1 96.69 359 ASP A N 1
ATOM 2859 C CA . ASP A 1 359 ? -3.469 27.531 21.688 1 96.69 359 ASP A CA 1
ATOM 2860 C C . ASP A 1 359 ? -4.348 28.703 21.25 1 96.69 359 ASP A C 1
ATOM 2862 O O . ASP A 1 359 ? -3.842 29.797 20.984 1 96.69 359 ASP A O 1
ATOM 2866 N N . ASN A 1 360 ? -5.641 28.391 21.109 1 94.75 360 ASN A N 1
ATOM 2867 C CA . ASN A 1 360 ? -6.676 29.391 20.828 1 94.75 360 ASN A CA 1
ATOM 2868 C C . ASN A 1 360 ? -6.477 30.031 19.469 1 94.75 360 ASN A C 1
ATOM 2870 O O . ASN A 1 360 ? -6.906 31.172 19.25 1 94.75 360 ASN A O 1
ATOM 2874 N N . LEU A 1 361 ? -5.777 29.438 18.641 1 97.25 361 LEU A N 1
ATOM 2875 C CA . LEU A 1 361 ? -5.648 29.906 17.266 1 97.25 361 LEU A CA 1
ATOM 2876 C C . LEU A 1 361 ? -6.742 29.328 16.375 1 97.25 361 LEU A C 1
ATOM 2878 O O . LEU A 1 361 ? -7.371 28.328 16.75 1 97.25 361 LEU A O 1
ATOM 2882 N N . PRO A 1 362 ? -7.074 30.016 15.297 1 96.69 362 PRO A N 1
ATOM 2883 C CA . PRO A 1 362 ? -7.941 29.375 14.297 1 96.69 362 PRO A CA 1
ATOM 2884 C C . PRO A 1 362 ? -7.355 28.078 13.75 1 96.69 362 PRO A C 1
ATOM 2886 O O . PRO A 1 362 ? -6.285 27.641 14.188 1 96.69 362 PRO A O 1
ATOM 2889 N N . PRO A 1 363 ? -8.156 27.391 12.859 1 96.88 363 PRO A N 1
ATOM 2890 C CA . PRO A 1 363 ? -7.547 26.203 12.258 1 96.88 363 PRO A CA 1
ATOM 2891 C C . PRO A 1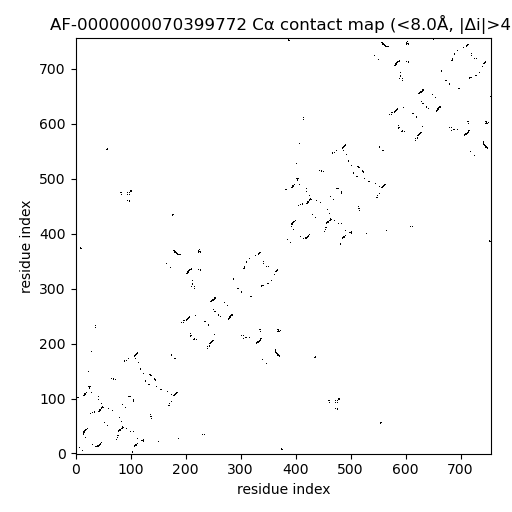 363 ? -6.102 26.438 11.828 1 96.88 363 PRO A C 1
ATOM 2893 O O . PRO A 1 363 ? -5.809 27.422 11.156 1 96.88 363 PRO A O 1
ATOM 2896 N N . THR A 1 364 ? -5.242 25.562 12.297 1 98.5 364 THR A N 1
ATOM 2897 C CA . THR A 1 364 ? -3.807 25.766 12.125 1 98.5 364 THR A CA 1
ATOM 2898 C C . THR A 1 364 ? -3.152 24.5 11.555 1 98.5 364 THR A C 1
ATOM 2900 O O . THR A 1 364 ? -3.426 23.391 12.008 1 98.5 364 THR A O 1
ATOM 2903 N N . VAL A 1 365 ? -2.299 24.719 10.586 1 98.75 365 VAL A N 1
ATOM 2904 C CA . VAL A 1 365 ? -1.519 23.625 10.008 1 98.75 365 VAL A CA 1
ATOM 2905 C C . VAL A 1 365 ? -0.034 23.844 10.281 1 98.75 365 VAL A C 1
ATOM 2907 O O . VAL A 1 365 ? 0.548 24.828 9.812 1 98.75 365 VAL A O 1
ATOM 2910 N N . PHE A 1 366 ? 0.559 22.953 11.094 1 98.81 366 PHE A N 1
ATOM 2911 C CA . PHE A 1 366 ? 2.014 22.891 11.172 1 98.81 366 PHE A CA 1
ATOM 2912 C C . PHE A 1 366 ? 2.596 22.172 9.977 1 98.81 366 PHE A C 1
ATOM 2914 O O . PHE A 1 366 ? 2.172 21.047 9.656 1 98.81 366 PHE A O 1
ATOM 2921 N N . VAL A 1 367 ? 3.59 22.766 9.328 1 98.5 367 VAL A N 1
ATOM 2922 C CA . VAL A 1 367 ? 4.051 22.203 8.055 1 98.5 367 VAL A CA 1
ATOM 2923 C C . VAL A 1 367 ? 5.562 22 8.102 1 98.5 367 VAL A C 1
ATOM 2925 O O . VAL A 1 367 ? 6.297 22.875 8.562 1 98.5 367 VAL A O 1
ATOM 2928 N N . HIS A 1 368 ? 6.023 20.891 7.672 1 98.25 368 HIS A N 1
ATOM 2929 C CA . HIS A 1 368 ? 7.43 20.641 7.371 1 98.25 368 HIS A CA 1
ATOM 2930 C C . HIS A 1 368 ? 7.605 20.141 5.941 1 98.25 368 HIS A C 1
ATOM 2932 O O . HIS A 1 368 ? 7.051 19.094 5.566 1 98.25 368 HIS A O 1
ATOM 2938 N N . GLY A 1 369 ? 8.359 20.859 5.176 1 95.62 369 GLY A N 1
ATOM 2939 C CA . GLY A 1 369 ? 8.633 20.516 3.791 1 95.62 369 GLY A CA 1
ATOM 2940 C C . GLY A 1 369 ? 10.07 20.078 3.557 1 95.62 369 GLY A C 1
ATOM 2941 O O . GLY A 1 369 ? 10.992 20.656 4.141 1 95.62 369 GLY A O 1
ATOM 2942 N N . LEU A 1 370 ? 10.312 19.047 2.705 1 90.56 370 LEU A N 1
ATOM 2943 C CA . LEU A 1 370 ? 11.648 18.5 2.506 1 90.56 370 LEU A CA 1
ATOM 2944 C C . LEU A 1 370 ? 12.211 18.906 1.149 1 90.56 370 LEU A C 1
ATOM 2946 O O . LEU A 1 370 ? 13.414 19.125 1.014 1 90.56 370 LEU A O 1
ATOM 2950 N N . HIS A 1 371 ? 11.477 18.875 0.041 1 77 371 HIS A N 1
ATOM 2951 C CA . HIS A 1 371 ? 12.016 19.047 -1.303 1 77 371 HIS A CA 1
ATOM 2952 C C . HIS A 1 371 ? 11.625 20.406 -1.887 1 77 371 HIS A C 1
ATOM 2954 O O . HIS A 1 371 ? 10.602 20.969 -1.514 1 77 371 HIS A O 1
ATOM 2960 N N . PRO A 1 372 ? 12.766 20.922 -2.639 1 62 372 PRO A N 1
ATOM 2961 C CA . PRO A 1 372 ? 12.398 22.156 -3.324 1 62 372 PRO A CA 1
ATOM 2962 C C . PRO A 1 372 ? 11.242 21.969 -4.301 1 62 372 PRO A C 1
ATOM 2964 O O . PRO A 1 372 ? 11.117 20.906 -4.922 1 62 372 PRO A O 1
ATOM 2967 N N . VAL A 1 373 ? 10.234 22.5 -4.133 1 53.44 373 VAL A N 1
ATOM 2968 C CA . VAL A 1 373 ? 9.07 22.391 -5.004 1 53.44 373 VAL A CA 1
ATOM 2969 C C . VAL A 1 373 ? 9.258 23.266 -6.242 1 53.44 373 VAL A C 1
ATOM 2971 O O . VAL A 1 373 ? 8.352 23.391 -7.066 1 53.44 373 VAL A O 1
ATOM 2974 N N . THR A 1 374 ? 10.469 23.922 -6.586 1 46.66 374 THR A N 1
ATOM 2975 C CA . THR A 1 374 ? 10.539 24.969 -7.602 1 46.66 374 THR A CA 1
ATOM 2976 C C . THR A 1 374 ? 10.898 24.375 -8.961 1 46.66 374 THR A C 1
ATOM 2978 O O . THR A 1 374 ? 11.875 23.625 -9.086 1 46.66 374 THR A O 1
ATOM 2981 N N . SER A 1 375 ? 10.117 23.75 -9.75 1 36.84 375 SER A N 1
ATOM 2982 C CA . SER A 1 375 ? 10.617 23.734 -11.117 1 36.84 375 SER A CA 1
ATOM 2983 C C . SER A 1 375 ? 10.906 25.141 -11.609 1 36.84 375 SER A C 1
ATOM 2985 O O . SER A 1 375 ? 10.016 25.984 -11.664 1 36.84 375 SER A O 1
ATOM 2987 N N . THR A 1 376 ? 11.938 25.734 -11.234 1 32.69 376 THR A N 1
ATOM 2988 C CA . THR A 1 376 ? 12.344 27.016 -11.789 1 32.69 376 THR A CA 1
ATOM 2989 C C . THR A 1 376 ? 12.367 26.969 -13.312 1 32.69 376 THR A C 1
ATOM 2991 O O . THR A 1 376 ? 12.719 27.938 -13.969 1 32.69 376 THR A O 1
ATOM 2994 N N . THR A 1 377 ? 12.641 25.891 -13.945 1 26.89 377 THR A N 1
ATOM 2995 C CA . THR A 1 377 ? 12.727 26.094 -15.383 1 26.89 377 THR A CA 1
ATOM 2996 C C . THR A 1 377 ? 11.352 26.438 -15.961 1 26.89 377 THR A C 1
ATOM 2998 O O . THR A 1 377 ? 10.469 25.578 -16 1 26.89 377 THR A O 1
ATOM 3001 N N . LEU A 1 378 ? 10.914 27.5 -15.828 1 22.45 378 LEU A N 1
ATOM 3002 C CA . LEU A 1 378 ? 9.977 28.062 -16.812 1 22.45 378 LEU A CA 1
ATOM 3003 C C . LEU A 1 378 ? 10.562 27.984 -18.219 1 22.45 378 LEU A C 1
ATOM 3005 O O . LEU A 1 378 ? 11.734 28.297 -18.422 1 22.45 378 LEU A O 1
ATOM 3009 N N . MET B 1 1 ? -14.188 5.551 -12.508 1 37.72 1 MET B N 1
ATOM 3010 C CA . MET B 1 1 ? -13.711 4.461 -13.352 1 37.72 1 MET B CA 1
ATOM 3011 C C . MET B 1 1 ? -13.078 3.357 -12.508 1 37.72 1 MET B C 1
ATOM 3013 O O . MET B 1 1 ? -13.188 2.176 -12.844 1 37.72 1 MET B O 1
ATOM 3017 N N . LEU B 1 2 ? -12.352 3.746 -11.438 1 44.38 2 LEU B N 1
ATOM 3018 C CA . LEU B 1 2 ? -11.672 2.727 -10.648 1 44.38 2 LEU B CA 1
ATOM 3019 C C . LEU B 1 2 ? -12.523 2.297 -9.461 1 44.38 2 LEU B C 1
ATOM 3021 O O . LEU B 1 2 ? -12.031 2.236 -8.328 1 44.38 2 LEU B O 1
ATOM 3025 N N . ASP B 1 3 ? -13.812 2.123 -9.719 1 47.41 3 ASP B N 1
ATOM 3026 C CA . ASP B 1 3 ? -14.695 1.641 -8.664 1 47.41 3 ASP B CA 1
ATOM 3027 C C . ASP B 1 3 ? -14.695 0.115 -8.602 1 47.41 3 ASP B C 1
ATOM 3029 O O . ASP B 1 3 ? -15.141 -0.549 -9.539 1 47.41 3 ASP B O 1
ATOM 3033 N N . PRO B 1 4 ? -14.164 -0.546 -7.695 1 49.31 4 PRO B N 1
ATOM 3034 C CA . PRO B 1 4 ? -14.039 -2.004 -7.625 1 49.31 4 PRO B CA 1
ATOM 3035 C C . PRO B 1 4 ? -15.383 -2.715 -7.73 1 49.31 4 PRO B C 1
ATOM 3037 O O . PRO B 1 4 ? -15.438 -3.912 -8.023 1 49.31 4 PRO B O 1
ATOM 3040 N N . ARG B 1 5 ? -16.438 -2.055 -7.664 1 50.31 5 ARG B N 1
ATOM 3041 C CA . ARG B 1 5 ? -17.766 -2.674 -7.598 1 50.31 5 ARG B CA 1
ATOM 3042 C C . ARG B 1 5 ? -18.281 -3.006 -8.992 1 50.31 5 ARG B C 1
ATOM 3044 O O . ARG B 1 5 ? -19.281 -3.709 -9.133 1 50.31 5 ARG B O 1
ATOM 3051 N N . LYS B 1 6 ? -17.719 -2.734 -10.125 1 45.25 6 LYS B N 1
ATOM 3052 C CA . LYS B 1 6 ? -18.266 -2.848 -11.469 1 45.25 6 LYS B CA 1
ATOM 3053 C C . LYS B 1 6 ? -17.609 -3.998 -12.234 1 45.25 6 LYS B C 1
ATOM 3055 O O . LYS B 1 6 ? -17.625 -4.02 -13.469 1 45.25 6 LYS B O 1
ATOM 3060 N N . SER B 1 7 ? -17.141 -5.16 -11.875 1 43.41 7 SER B N 1
ATOM 3061 C CA . SER B 1 7 ? -16.328 -6.102 -12.656 1 43.41 7 SER B CA 1
ATOM 3062 C C . SER B 1 7 ? -17.203 -7.207 -13.242 1 43.41 7 SER B C 1
ATOM 3064 O O . SER B 1 7 ? -18.031 -7.793 -12.547 1 43.41 7 SER B O 1
ATOM 3066 N N . HIS B 1 8 ? -17.453 -7.27 -14.641 1 43.16 8 HIS B N 1
ATOM 3067 C CA . HIS B 1 8 ? -18.062 -8.375 -15.367 1 43.16 8 HIS B CA 1
ATOM 3068 C C . HIS B 1 8 ? -17.062 -9.508 -15.594 1 43.16 8 HIS B C 1
ATOM 3070 O O . HIS B 1 8 ? -15.859 -9.258 -15.727 1 43.16 8 HIS B O 1
ATOM 3076 N N . VAL B 1 9 ? -17.453 -10.859 -15.672 1 45.78 9 VAL B N 1
ATOM 3077 C CA . VAL B 1 9 ? -16.688 -12.102 -15.75 1 45.78 9 VAL B CA 1
ATOM 3078 C C . VAL B 1 9 ? -15.805 -12.094 -17 1 45.78 9 VAL B C 1
ATOM 3080 O O . VAL B 1 9 ? -14.641 -12.5 -16.953 1 45.78 9 VAL B O 1
ATOM 3083 N N . LYS B 1 10 ? -16.391 -11.906 -18.203 1 45.56 10 LYS B N 1
ATOM 3084 C CA . LYS B 1 10 ? -15.633 -11.867 -19.453 1 45.56 10 LYS B CA 1
ATOM 3085 C C . LYS B 1 10 ? -14.5 -10.844 -19.359 1 45.56 10 LYS B C 1
ATOM 3087 O O . LYS B 1 10 ? -13.477 -10.977 -20.031 1 45.56 10 LYS B O 1
ATOM 3092 N N . TYR B 1 11 ? -14.742 -9.992 -18.484 1 54.88 11 TYR B N 1
ATOM 3093 C CA . TYR B 1 11 ? -13.797 -8.883 -18.438 1 54.88 11 TYR B CA 1
ATOM 3094 C C . TYR B 1 11 ? -12.969 -8.922 -17.156 1 54.88 11 TYR B C 1
ATOM 3096 O O . TYR B 1 11 ? -12.367 -7.922 -16.766 1 54.88 11 TYR B O 1
ATOM 3104 N N . TRP B 1 12 ? -13.109 -10.32 -16.656 1 66.19 12 TRP B N 1
ATOM 3105 C CA . TRP B 1 12 ? -12.289 -10.438 -15.461 1 66.19 12 TRP B CA 1
ATOM 3106 C C . TRP B 1 12 ? -10.805 -10.492 -15.812 1 66.19 12 TRP B C 1
ATOM 3108 O O . TRP B 1 12 ? -10.422 -11.109 -16.812 1 66.19 12 TRP B O 1
ATOM 3118 N N . ARG B 1 13 ? -10.047 -9.875 -15.172 1 77.62 13 ARG B N 1
ATOM 3119 C CA . ARG B 1 13 ? -8.602 -9.898 -15.367 1 77.62 13 ARG B CA 1
ATOM 3120 C C . ARG B 1 13 ? -7.871 -10.156 -14.055 1 77.62 13 ARG B C 1
ATOM 3122 O O . ARG B 1 13 ? -8.281 -9.656 -13 1 77.62 13 ARG B O 1
ATOM 3129 N N . PRO B 1 14 ? -6.953 -11.117 -14.242 1 90.31 14 PRO B N 1
ATOM 3130 C CA . PRO B 1 14 ? -6.129 -11.297 -13.039 1 90.31 14 PRO B CA 1
ATOM 3131 C C . PRO B 1 14 ? -5.344 -10.039 -12.672 1 90.31 14 PRO B C 1
ATOM 3133 O O . PRO B 1 14 ? -4.723 -9.422 -13.539 1 90.31 14 PRO B O 1
ATOM 3136 N N . GLN B 1 15 ? -5.539 -9.602 -11.5 1 95.44 15 GLN B N 1
ATOM 3137 C CA . GLN B 1 15 ? -4.68 -8.586 -10.898 1 95.44 15 GLN B CA 1
ATOM 3138 C C . GLN B 1 15 ? -3.65 -9.219 -9.961 1 95.44 15 GLN B C 1
ATOM 3140 O O . GLN B 1 15 ? -3.994 -9.68 -8.867 1 95.44 15 GLN B O 1
ATOM 3145 N N . ILE B 1 16 ? -2.414 -9.156 -10.43 1 97.94 16 ILE B N 1
ATOM 3146 C CA . ILE B 1 16 ? -1.472 -10.117 -9.867 1 97.94 16 ILE B CA 1
ATOM 3147 C C . ILE B 1 16 ? -0.394 -9.383 -9.078 1 97.94 16 ILE B C 1
ATOM 3149 O O . ILE B 1 16 ? 0.133 -8.367 -9.531 1 97.94 16 ILE B O 1
ATOM 3153 N N . LEU B 1 17 ? -0.164 -9.867 -7.875 1 98.69 17 LEU B N 1
ATOM 3154 C CA . LEU B 1 17 ? 1.031 -9.547 -7.102 1 98.69 17 LEU B CA 1
ATOM 3155 C C . LEU B 1 17 ? 2.025 -10.703 -7.137 1 98.69 17 LEU B C 1
ATOM 3157 O O . LEU B 1 17 ? 1.72 -11.805 -6.672 1 98.69 17 LEU B O 1
ATOM 3161 N N . LEU B 1 18 ? 3.186 -10.484 -7.719 1 98.75 18 LEU B N 1
ATOM 3162 C CA . LEU B 1 18 ? 4.262 -11.469 -7.672 1 98.75 18 LEU B CA 1
ATOM 3163 C C . LEU B 1 18 ? 5.289 -11.109 -6.605 1 98.75 18 LEU B C 1
ATOM 3165 O O . LEU B 1 18 ? 5.898 -10.031 -6.664 1 98.75 18 LEU B O 1
ATOM 3169 N N . MET B 1 19 ? 5.445 -12.031 -5.645 1 98.19 19 MET B N 1
ATOM 3170 C CA . MET B 1 19 ? 6.477 -11.812 -4.633 1 98.19 19 MET B CA 1
ATOM 3171 C C . MET B 1 19 ? 7.84 -12.266 -5.148 1 98.19 19 MET B C 1
ATOM 3173 O O . MET B 1 19 ? 7.992 -13.406 -5.59 1 98.19 19 MET B O 1
ATOM 3177 N N . VAL B 1 20 ? 8.82 -11.336 -5.066 1 95.88 20 VAL B N 1
ATOM 3178 C CA . VAL B 1 20 ? 10.156 -11.656 -5.57 1 95.88 20 VAL B CA 1
ATOM 3179 C C . VAL B 1 20 ? 11.203 -11.312 -4.512 1 95.88 20 VAL B C 1
ATOM 3181 O O . VAL B 1 20 ? 11.258 -10.18 -4.031 1 95.88 20 VAL B O 1
ATOM 3184 N N . ALA B 1 21 ? 11.992 -12.266 -4.16 1 91.56 21 ALA B N 1
ATOM 3185 C CA . ALA B 1 21 ? 13.094 -12.023 -3.23 1 91.56 21 ALA B CA 1
ATOM 3186 C C . ALA B 1 21 ? 14.344 -11.555 -3.975 1 91.56 21 ALA B C 1
ATOM 3188 O O . ALA B 1 21 ? 14.938 -10.531 -3.625 1 91.56 21 ALA B O 1
ATOM 3189 N N . ASN B 1 22 ? 14.711 -12.258 -4.984 1 88.56 22 ASN B N 1
ATOM 3190 C CA . ASN B 1 22 ? 15.867 -11.969 -5.828 1 88.56 22 ASN B CA 1
ATOM 3191 C C . ASN B 1 22 ? 15.531 -12.109 -7.309 1 88.56 22 ASN B C 1
ATOM 3193 O O . ASN B 1 22 ? 15.375 -13.227 -7.809 1 88.56 22 ASN B O 1
ATOM 3197 N N . PRO B 1 23 ? 15.516 -11.016 -7.977 1 89.19 23 PRO B N 1
ATOM 3198 C CA . PRO B 1 23 ? 15.078 -11.055 -9.375 1 89.19 23 PRO B CA 1
ATOM 3199 C C . PRO B 1 23 ? 16.047 -11.82 -10.266 1 89.19 23 PRO B C 1
ATOM 3201 O O . PRO B 1 23 ? 15.68 -12.258 -11.359 1 89.19 23 PRO B O 1
ATOM 3204 N N . ARG B 1 24 ? 17.266 -12 -9.859 1 85.94 24 ARG B N 1
ATOM 3205 C CA . ARG B 1 24 ? 18.234 -12.727 -10.664 1 85.94 24 ARG B CA 1
ATOM 3206 C C . ARG B 1 24 ? 17.828 -14.188 -10.828 1 85.94 24 ARG B C 1
ATOM 3208 O O . ARG B 1 24 ? 18.281 -14.859 -11.758 1 85.94 24 ARG B O 1
ATOM 3215 N N . GLN B 1 25 ? 16.969 -14.594 -9.977 1 85.75 25 GLN B N 1
ATOM 3216 C CA . GLN B 1 25 ? 16.656 -16.016 -9.945 1 85.75 25 GLN B CA 1
ATOM 3217 C C . GLN B 1 25 ? 15.258 -16.281 -10.508 1 85.75 25 GLN B C 1
ATOM 3219 O O . GLN B 1 25 ? 14.758 -17.406 -10.43 1 85.75 25 GLN B O 1
ATOM 3224 N N . CYS B 1 26 ? 14.625 -15.242 -11.008 1 90 26 CYS B N 1
ATOM 3225 C CA . CYS B 1 26 ? 13.25 -15.523 -11.414 1 90 26 CYS B CA 1
ATOM 3226 C C . CYS B 1 26 ? 12.82 -14.609 -12.555 1 90 26 CYS B C 1
ATOM 3228 O O . CYS B 1 26 ? 11.664 -14.18 -12.609 1 90 26 CYS B O 1
ATOM 3230 N N . SER B 1 27 ? 13.695 -14.297 -13.445 1 90.12 27 SER B N 1
ATOM 3231 C CA . SER B 1 27 ? 13.375 -13.43 -14.57 1 90.12 27 SER B CA 1
ATOM 3232 C C . SER B 1 27 ? 12.328 -14.07 -15.477 1 90.12 27 SER B C 1
ATOM 3234 O O . SER B 1 27 ? 11.438 -13.383 -15.984 1 90.12 27 SER B O 1
ATOM 3236 N N . GLU B 1 28 ? 12.438 -15.375 -15.703 1 92.44 28 GLU B N 1
ATOM 3237 C CA . GLU B 1 28 ? 11.477 -16.078 -16.531 1 92.44 28 GLU B CA 1
ATOM 3238 C C . GLU B 1 28 ? 10.086 -16.062 -15.922 1 92.44 28 GLU B C 1
ATOM 3240 O O . GLU B 1 28 ? 9.086 -15.93 -16.641 1 92.44 28 GLU B O 1
ATOM 3245 N N . LEU B 1 29 ? 10.117 -16.203 -14.625 1 95.56 29 LEU B N 1
ATOM 3246 C CA . LEU B 1 29 ? 8.844 -16.141 -13.922 1 95.56 29 LEU B CA 1
ATOM 3247 C C . LEU B 1 29 ? 8.227 -14.75 -14.031 1 95.56 29 LEU B C 1
ATOM 3249 O O . LEU B 1 29 ? 7.023 -14.617 -14.266 1 95.56 29 LEU B O 1
ATOM 3253 N N . ILE B 1 30 ? 9.047 -13.734 -13.891 1 95.75 30 ILE B N 1
ATOM 3254 C CA . ILE B 1 30 ? 8.586 -12.359 -14.031 1 95.75 30 ILE B CA 1
ATOM 3255 C C . ILE B 1 30 ? 7.969 -12.156 -15.414 1 95.75 30 ILE B C 1
ATOM 3257 O O . ILE B 1 30 ? 6.891 -11.57 -15.547 1 95.75 30 ILE B O 1
ATOM 3261 N N . ASN B 1 31 ? 8.562 -12.703 -16.391 1 93.81 31 ASN B N 1
ATOM 3262 C CA . ASN B 1 31 ? 8.07 -12.586 -17.766 1 93.81 31 ASN B CA 1
ATOM 3263 C C . ASN B 1 31 ? 6.777 -13.375 -17.969 1 93.81 31 ASN B C 1
ATOM 3265 O O . ASN B 1 31 ? 5.867 -12.922 -18.656 1 93.81 31 ASN B O 1
ATOM 3269 N N . PHE B 1 32 ? 6.727 -14.469 -17.406 1 95.44 32 PHE B N 1
ATOM 3270 C CA . PHE B 1 32 ? 5.539 -15.305 -17.531 1 95.44 32 PHE B CA 1
ATOM 3271 C C . PHE B 1 32 ? 4.32 -14.609 -16.938 1 95.44 32 PHE B C 1
ATOM 3273 O O . PHE B 1 32 ? 3.242 -14.625 -17.531 1 95.44 32 PHE B O 1
ATOM 3280 N N . ILE B 1 33 ? 4.496 -14.008 -15.75 1 97.12 33 ILE B N 1
ATOM 3281 C CA . ILE B 1 33 ? 3.383 -13.312 -15.109 1 97.12 33 ILE B CA 1
ATOM 3282 C C . ILE B 1 33 ? 2.951 -12.133 -15.969 1 97.12 33 ILE B C 1
ATOM 3284 O O . ILE B 1 33 ? 1.763 -11.805 -16.031 1 97.12 33 ILE B O 1
ATOM 3288 N N . ASN B 1 34 ? 3.891 -11.523 -16.594 1 94.88 34 ASN B N 1
ATOM 3289 C CA . ASN B 1 34 ? 3.557 -10.453 -17.531 1 94.88 34 ASN B CA 1
ATOM 3290 C C . ASN B 1 34 ? 2.643 -10.953 -18.641 1 94.88 34 ASN B C 1
ATOM 3292 O O . ASN B 1 34 ? 1.774 -10.211 -19.109 1 94.88 34 ASN B O 1
ATOM 3296 N N . ASP B 1 35 ? 2.807 -12.125 -19.047 1 92.69 35 ASP B N 1
ATOM 3297 C CA . ASP B 1 35 ? 1.979 -12.727 -20.094 1 92.69 35 ASP B CA 1
ATOM 3298 C C . ASP B 1 35 ? 0.574 -13.023 -19.578 1 92.69 35 ASP B C 1
ATOM 3300 O O . ASP B 1 35 ? -0.416 -12.727 -20.25 1 92.69 35 ASP B O 1
ATOM 3304 N N . ILE B 1 36 ? 0.512 -13.492 -18.422 1 92.62 36 ILE B N 1
ATOM 3305 C CA . ILE B 1 36 ? -0.759 -14.031 -17.953 1 92.62 36 ILE B CA 1
ATOM 3306 C C . ILE B 1 36 ? -1.637 -12.898 -17.422 1 92.62 36 ILE B C 1
ATOM 3308 O O . ILE B 1 36 ? -2.861 -13.031 -17.359 1 92.62 36 ILE B O 1
ATOM 3312 N N . LYS B 1 37 ? -1.07 -11.773 -17.047 1 87.44 37 LYS B N 1
ATOM 3313 C CA . LYS B 1 37 ? -1.886 -10.688 -16.531 1 87.44 37 LYS B CA 1
ATOM 3314 C C . LYS B 1 37 ? -2.744 -10.062 -17.625 1 87.44 37 LYS B C 1
ATOM 3316 O O . LYS B 1 37 ? -3.738 -9.391 -17.344 1 87.44 37 LYS B O 1
ATOM 3321 N N . LYS B 1 38 ? -2.24 -10.211 -19 1 78.75 38 LYS B N 1
ATOM 3322 C CA . LYS B 1 38 ? -2.912 -9.719 -20.203 1 78.75 38 LYS B CA 1
ATOM 3323 C C . LYS B 1 38 ? -3.213 -8.227 -20.094 1 78.75 38 LYS B C 1
ATOM 3325 O O . LYS B 1 38 ? -2.391 -7.391 -20.469 1 78.75 38 LYS B O 1
ATOM 3330 N N . GLY B 1 39 ? -4.191 -7.699 -19.297 1 79.94 39 GLY B N 1
ATOM 3331 C CA . GLY B 1 39 ? -4.527 -6.293 -19.172 1 79.94 39 GLY B CA 1
ATOM 3332 C C . GLY B 1 39 ? -4.801 -5.871 -17.734 1 79.94 39 GLY B C 1
ATOM 3333 O O . GLY B 1 39 ? -5.09 -4.703 -17.469 1 79.94 39 GLY B O 1
ATOM 3334 N N . GLY B 1 40 ? -4.508 -6.844 -16.953 1 89.69 40 GLY B N 1
ATOM 3335 C CA . GLY B 1 40 ? -4.773 -6.543 -15.555 1 89.69 40 GLY B CA 1
ATOM 3336 C C . GLY B 1 40 ? -3.584 -5.922 -14.844 1 89.69 40 GLY B C 1
ATOM 3337 O O . GLY B 1 40 ? -2.551 -5.664 -15.461 1 89.69 40 GLY B O 1
ATOM 3338 N N . LEU B 1 41 ? -3.746 -5.637 -13.609 1 94.5 41 LEU B N 1
ATOM 3339 C CA . LEU B 1 41 ? -2.695 -5.094 -12.758 1 94.5 41 LEU B CA 1
ATOM 3340 C C . LEU B 1 41 ? -1.608 -6.133 -12.5 1 94.5 41 LEU B C 1
ATOM 3342 O O . LEU B 1 41 ? -1.908 -7.305 -12.258 1 94.5 41 LEU B O 1
ATOM 3346 N N . TYR B 1 42 ? -0.427 -5.719 -12.781 1 97.19 42 TYR B N 1
ATOM 3347 C CA . TYR B 1 42 ? 0.723 -6.547 -12.438 1 97.19 42 TYR B CA 1
ATOM 3348 C C . TYR B 1 42 ? 1.673 -5.797 -11.508 1 97.19 42 TYR B C 1
ATOM 3350 O O . TYR B 1 42 ? 2.244 -4.773 -11.891 1 97.19 42 TYR B O 1
ATOM 3358 N N . VAL B 1 43 ? 1.819 -6.32 -10.281 1 98.06 43 VAL B N 1
ATOM 3359 C CA . VAL B 1 43 ? 2.688 -5.715 -9.281 1 98.06 43 VAL B CA 1
ATOM 3360 C C . VAL B 1 43 ? 3.789 -6.695 -8.891 1 98.06 43 VAL B C 1
ATOM 3362 O O . VAL B 1 43 ? 3.514 -7.859 -8.586 1 98.06 43 VAL B O 1
ATOM 3365 N N . ILE B 1 44 ? 4.992 -6.27 -8.961 1 97.94 44 ILE B N 1
ATOM 3366 C CA . ILE B 1 44 ? 6.109 -7.004 -8.375 1 97.94 44 ILE B CA 1
ATOM 3367 C C . ILE B 1 44 ? 6.363 -6.508 -6.953 1 97.94 44 ILE B C 1
ATOM 3369 O O . ILE B 1 44 ? 6.727 -5.344 -6.75 1 97.94 44 ILE B O 1
ATOM 3373 N N . GLY B 1 45 ? 6.16 -7.391 -5.992 1 98.25 45 GLY B N 1
ATOM 3374 C CA . GLY B 1 45 ? 6.316 -7.039 -4.59 1 98.25 45 GLY B CA 1
ATOM 3375 C C . GLY B 1 45 ? 7.582 -7.602 -3.969 1 98.25 45 GLY B C 1
ATOM 3376 O O . GLY B 1 45 ? 7.938 -8.758 -4.215 1 98.25 45 GLY B O 1
ATOM 3377 N N . HIS B 1 46 ? 8.242 -6.766 -3.182 1 97.25 46 HIS B N 1
ATOM 3378 C CA . HIS B 1 46 ? 9.445 -7.168 -2.459 1 97.25 46 HIS B CA 1
ATOM 3379 C C . HIS B 1 46 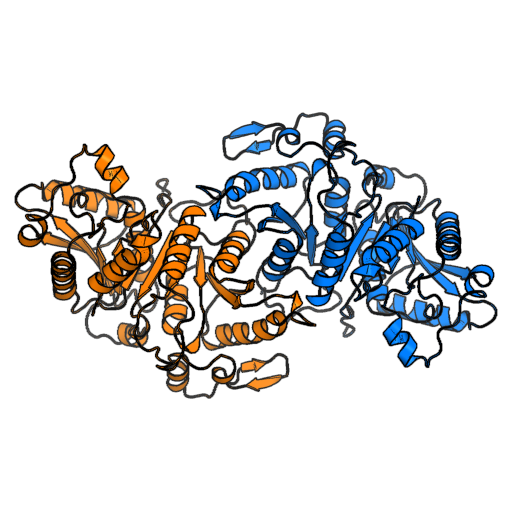? 9.414 -6.676 -1.017 1 97.25 46 HIS B C 1
ATOM 3381 O O . HIS B 1 46 ? 9.008 -5.539 -0.755 1 97.25 46 HIS B O 1
ATOM 3387 N N . VAL B 1 47 ? 9.852 -7.543 -0.114 1 97 47 VAL B N 1
ATOM 3388 C CA . VAL B 1 47 ? 9.93 -7.191 1.3 1 97 47 VAL B CA 1
ATOM 3389 C C . VAL B 1 47 ? 11.391 -7.18 1.747 1 97 47 VAL B C 1
ATOM 3391 O O . VAL B 1 47 ? 12.055 -8.219 1.75 1 97 47 VAL B O 1
ATOM 3394 N N . LYS B 1 48 ? 11.867 -6.027 2.016 1 95.38 48 LYS B N 1
ATOM 3395 C CA . LYS B 1 48 ? 13.164 -5.914 2.688 1 95.38 48 LYS B CA 1
ATOM 3396 C C . LYS B 1 48 ? 13.039 -6.207 4.18 1 95.38 48 LYS B C 1
ATOM 3398 O O . LYS B 1 48 ? 12.227 -5.582 4.871 1 95.38 48 LYS B O 1
ATOM 3403 N N . LEU B 1 49 ? 13.836 -7.129 4.66 1 94.62 49 LEU B N 1
ATOM 3404 C CA . LEU B 1 49 ? 13.781 -7.465 6.078 1 94.62 49 LEU B CA 1
ATOM 3405 C C . LEU B 1 49 ? 14.547 -6.441 6.914 1 94.62 49 LEU B C 1
ATOM 3407 O O . LEU B 1 49 ? 15.672 -6.074 6.578 1 94.62 49 LEU B O 1
ATOM 3411 N N . GLY B 1 50 ? 13.852 -5.887 7.879 1 95.44 50 GLY B N 1
ATOM 3412 C CA . GLY B 1 50 ? 14.477 -4.914 8.766 1 95.44 50 GLY B CA 1
ATOM 3413 C C . GLY B 1 50 ? 13.469 -4.027 9.469 1 95.44 50 GLY B C 1
ATOM 3414 O O . GLY B 1 50 ? 12.266 -4.305 9.461 1 95.44 50 GLY B O 1
ATOM 3415 N N . SER B 1 51 ? 14 -3.084 10.188 1 95.56 51 SER B N 1
ATOM 3416 C CA . SER B 1 51 ? 13.219 -2.082 10.898 1 95.56 51 SER B CA 1
ATOM 3417 C C . SER B 1 51 ? 13.688 -0.671 10.57 1 95.56 51 SER B C 1
ATOM 3419 O O . SER B 1 51 ? 14.891 -0.402 10.547 1 95.56 51 SER B O 1
ATOM 3421 N N . LEU B 1 52 ? 12.742 0.169 10.344 1 95.81 52 LEU B N 1
ATOM 3422 C CA . LEU B 1 52 ? 13.086 1.549 10.008 1 95.81 52 LEU B CA 1
ATOM 3423 C C . LEU B 1 52 ? 13.914 2.188 11.109 1 95.81 52 LEU B C 1
ATOM 3425 O O . LEU B 1 52 ? 14.797 3.008 10.836 1 95.81 52 LEU B O 1
ATOM 3429 N N . ASP B 1 53 ? 13.695 1.796 12.328 1 93.44 53 ASP B N 1
ATOM 3430 C CA . ASP B 1 53 ? 14.344 2.383 13.5 1 93.44 53 ASP B CA 1
ATOM 3431 C C . ASP B 1 53 ? 15.859 2.164 13.453 1 93.44 53 ASP B C 1
ATOM 3433 O O . ASP B 1 53 ? 16.609 2.869 14.117 1 93.44 53 ASP B O 1
ATOM 3437 N N . SER B 1 54 ? 16.281 1.214 12.656 1 94.31 54 SER B N 1
ATOM 3438 C CA . SER B 1 54 ? 17.703 0.875 12.586 1 94.31 54 SER B CA 1
ATOM 3439 C C . SER B 1 54 ? 18.438 1.749 11.57 1 94.31 54 SER B C 1
ATOM 3441 O O . SER B 1 54 ? 19.641 1.633 11.398 1 94.31 54 SER B O 1
ATOM 3443 N N . PHE B 1 55 ? 17.734 2.605 10.938 1 93.81 55 PHE B N 1
ATOM 3444 C CA . PHE B 1 55 ? 18.328 3.393 9.859 1 93.81 55 PHE B CA 1
ATOM 3445 C C . PHE B 1 55 ? 18.094 4.883 10.094 1 93.81 55 PHE B C 1
ATOM 3447 O O . PHE B 1 55 ? 17.141 5.273 10.758 1 93.81 55 PHE B O 1
ATOM 3454 N N . THR B 1 56 ? 18.938 5.699 9.547 1 91.56 56 THR B N 1
ATOM 3455 C CA . THR B 1 56 ? 18.781 7.148 9.609 1 91.56 56 THR B CA 1
ATOM 3456 C C . THR B 1 56 ? 17.828 7.641 8.523 1 91.56 56 THR B C 1
ATOM 3458 O O . THR B 1 56 ? 17.094 8.609 8.719 1 91.56 56 THR B O 1
ATOM 3461 N N . THR B 1 57 ? 17.953 6.957 7.477 1 93.31 57 THR B N 1
ATOM 3462 C CA . THR B 1 57 ? 17.062 7.215 6.359 1 93.31 57 THR B CA 1
ATOM 3463 C C . THR B 1 57 ? 16.453 5.914 5.84 1 93.31 57 THR B C 1
ATOM 3465 O O . THR B 1 57 ? 17.047 4.848 5.977 1 93.31 57 THR B O 1
ATOM 3468 N N . ASP B 1 58 ? 15.32 5.992 5.301 1 95.75 58 ASP B N 1
ATOM 3469 C CA . ASP B 1 58 ? 14.625 4.805 4.805 1 95.75 58 ASP B CA 1
ATOM 3470 C C . ASP B 1 58 ? 15.422 4.137 3.688 1 95.75 58 ASP B C 1
ATOM 3472 O O . ASP B 1 58 ? 15.594 4.707 2.609 1 95.75 58 ASP B O 1
ATOM 3476 N N . PRO B 1 59 ? 15.922 2.975 3.852 1 94.56 59 PRO B N 1
ATOM 3477 C CA . PRO B 1 59 ? 16.734 2.303 2.834 1 94.56 59 PRO B CA 1
ATOM 3478 C C . PRO B 1 59 ? 15.922 1.896 1.604 1 94.56 59 PRO B C 1
ATOM 3480 O O . PRO B 1 59 ? 16.484 1.62 0.547 1 94.56 59 PRO B O 1
ATOM 3483 N N . VAL B 1 60 ? 14.648 1.844 1.737 1 95.19 60 VAL B N 1
ATOM 3484 C CA . VAL B 1 60 ? 13.773 1.449 0.632 1 95.19 60 VAL B CA 1
ATOM 3485 C C . VAL B 1 60 ? 13.867 2.482 -0.488 1 95.19 60 VAL B C 1
ATOM 3487 O O . VAL B 1 60 ? 13.711 2.146 -1.665 1 95.19 60 VAL B O 1
ATOM 3490 N N . ILE B 1 61 ? 14.141 3.678 -0.136 1 92.06 61 ILE B N 1
ATOM 3491 C CA . ILE B 1 61 ? 14.242 4.762 -1.106 1 92.06 61 ILE B CA 1
ATOM 3492 C C . ILE B 1 61 ? 15.359 4.461 -2.1 1 92.06 61 ILE B C 1
ATOM 3494 O O . ILE B 1 61 ? 15.234 4.754 -3.291 1 92.06 61 ILE B O 1
ATOM 3498 N N . GLU B 1 62 ? 16.359 3.838 -1.634 1 89.5 62 GLU B N 1
ATOM 3499 C CA . GLU B 1 62 ? 17.5 3.514 -2.479 1 89.5 62 GLU B CA 1
ATOM 3500 C C . GLU B 1 62 ? 17.25 2.24 -3.281 1 89.5 62 GLU B C 1
ATOM 3502 O O . GLU B 1 62 ? 17.906 2.002 -4.297 1 89.5 62 GLU B O 1
ATOM 3507 N N . GLU B 1 63 ? 16.359 1.441 -2.809 1 89.5 63 GLU B N 1
ATOM 3508 C CA . GLU B 1 63 ? 16.062 0.164 -3.451 1 89.5 63 GLU B CA 1
ATOM 3509 C C . GLU B 1 63 ? 15.148 0.352 -4.66 1 89.5 63 GLU B C 1
ATOM 3511 O O . GLU B 1 63 ? 15.289 -0.344 -5.664 1 89.5 63 GLU B O 1
ATOM 3516 N N . ASN B 1 64 ? 14.305 1.271 -4.582 1 88.31 64 ASN B N 1
ATOM 3517 C CA . ASN B 1 64 ? 13.234 1.449 -5.559 1 88.31 64 ASN B CA 1
ATOM 3518 C C . ASN B 1 64 ? 13.789 1.663 -6.965 1 88.31 64 ASN B C 1
ATOM 3520 O O . ASN B 1 64 ? 13.336 1.022 -7.918 1 88.31 64 ASN B O 1
ATOM 3524 N N . PRO B 1 65 ? 14.805 2.494 -7.137 1 86.56 65 PRO B N 1
ATOM 3525 C CA . PRO B 1 65 ? 15.328 2.701 -8.484 1 86.56 65 PRO B CA 1
ATOM 3526 C C . PRO B 1 65 ? 15.914 1.427 -9.094 1 86.56 65 PRO B C 1
ATOM 3528 O O . PRO B 1 65 ? 15.852 1.237 -10.312 1 86.56 65 PRO B O 1
ATOM 3531 N N . LYS B 1 66 ? 16.438 0.587 -8.281 1 88.56 66 LYS B N 1
ATOM 3532 C CA . LYS B 1 66 ? 16.984 -0.679 -8.766 1 88.56 66 LYS B CA 1
ATOM 3533 C C . LYS B 1 66 ? 15.883 -1.557 -9.367 1 88.56 66 LYS B C 1
ATOM 3535 O O . LYS B 1 66 ? 16.062 -2.109 -10.453 1 88.56 66 LYS B O 1
ATOM 3540 N N . TRP B 1 67 ? 14.828 -1.593 -8.734 1 92.31 67 TRP B N 1
ATOM 3541 C CA . TRP B 1 67 ? 13.703 -2.414 -9.188 1 92.31 67 TRP B CA 1
ATOM 3542 C C . TRP B 1 67 ? 13.062 -1.82 -10.438 1 92.31 67 TRP B C 1
ATOM 3544 O O . TRP B 1 67 ? 12.633 -2.553 -11.336 1 92.31 67 TRP B O 1
ATOM 3554 N N . LEU B 1 68 ? 13.016 -0.499 -10.492 1 89.19 68 LEU B N 1
ATOM 3555 C CA . LEU B 1 68 ? 12.508 0.144 -11.703 1 89.19 68 LEU B CA 1
ATOM 3556 C C . LEU B 1 68 ? 13.414 -0.151 -12.898 1 89.19 68 LEU B C 1
ATOM 3558 O O . LEU B 1 68 ? 12.922 -0.357 -14.008 1 89.19 68 LEU B O 1
ATOM 3562 N N . GLY B 1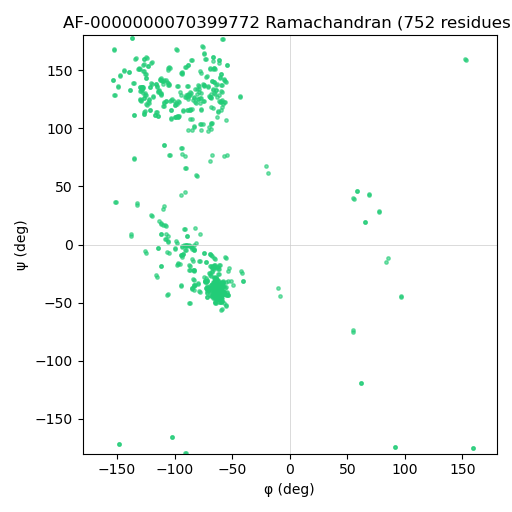 69 ? 14.664 -0.175 -12.609 1 87.44 69 GLY B N 1
ATOM 3563 C CA . GLY B 1 69 ? 15.609 -0.57 -13.633 1 87.44 69 GLY B CA 1
ATOM 3564 C C . GLY B 1 69 ? 15.375 -1.976 -14.156 1 87.44 69 GLY B C 1
ATOM 3565 O O . GLY B 1 69 ? 15.523 -2.232 -15.352 1 87.44 69 GLY B O 1
ATOM 3566 N N . LEU B 1 70 ? 15.016 -2.818 -13.266 1 89.38 70 LEU B N 1
ATOM 3567 C CA . LEU B 1 70 ? 14.719 -4.199 -13.625 1 89.38 70 LEU B CA 1
ATOM 3568 C C . LEU B 1 70 ? 13.523 -4.27 -14.57 1 89.38 70 LEU B C 1
ATOM 3570 O O . LEU B 1 70 ? 13.555 -5.016 -15.555 1 89.38 70 LEU B O 1
ATOM 3574 N N . ILE B 1 71 ? 12.516 -3.498 -14.289 1 91.19 71 ILE B N 1
ATOM 3575 C CA . ILE B 1 71 ? 11.305 -3.463 -15.109 1 91.19 71 ILE B CA 1
ATOM 3576 C C . ILE B 1 71 ? 11.656 -3.016 -16.516 1 91.19 71 ILE B C 1
ATOM 3578 O O . ILE B 1 71 ? 11.203 -3.615 -17.5 1 91.19 71 ILE B O 1
ATOM 3582 N N . ASP B 1 72 ? 12.469 -2.027 -16.578 1 87.81 72 ASP B N 1
ATOM 3583 C CA . ASP B 1 72 ? 12.891 -1.511 -17.875 1 87.81 72 ASP B CA 1
ATOM 3584 C C . ASP B 1 72 ? 13.734 -2.539 -18.625 1 87.81 72 ASP B C 1
ATOM 3586 O O . ASP B 1 72 ? 13.586 -2.701 -19.844 1 87.81 72 ASP B O 1
ATOM 3590 N N . TYR B 1 73 ? 14.484 -3.186 -17.875 1 86.5 73 TYR B N 1
ATOM 3591 C CA . TYR B 1 73 ? 15.398 -4.164 -18.453 1 86.5 73 TYR B CA 1
ATOM 3592 C C . TYR B 1 73 ? 14.625 -5.352 -19.031 1 86.5 73 TYR B C 1
ATOM 3594 O O . TYR B 1 73 ? 14.914 -5.812 -20.141 1 86.5 73 TYR B O 1
ATOM 3602 N N . LEU B 1 74 ? 13.695 -5.812 -18.328 1 89.06 74 LEU B N 1
ATOM 3603 C CA . LEU B 1 74 ? 12.945 -7 -18.719 1 89.06 74 LEU B CA 1
ATOM 3604 C C . LEU B 1 74 ? 11.805 -6.641 -19.672 1 89.06 74 LEU B C 1
ATOM 3606 O O . LEU B 1 74 ? 11.188 -7.523 -20.266 1 89.06 74 LEU B O 1
ATOM 3610 N N . LYS B 1 75 ? 11.516 -5.32 -19.781 1 90.31 75 LYS B N 1
ATOM 3611 C CA . LYS B 1 75 ? 10.469 -4.801 -20.641 1 90.31 75 LYS B CA 1
ATOM 3612 C C . LYS B 1 75 ? 9.109 -5.406 -20.281 1 90.31 75 LYS B C 1
ATOM 3614 O O . LYS B 1 75 ? 8.383 -5.875 -21.172 1 90.31 75 LYS B O 1
ATOM 3619 N N . VAL B 1 76 ? 8.875 -5.414 -19.031 1 93.19 76 VAL B N 1
ATOM 3620 C CA . VAL B 1 76 ? 7.578 -5.891 -18.562 1 93.19 76 VAL B CA 1
ATOM 3621 C C . VAL B 1 76 ? 6.727 -4.707 -18.109 1 93.19 76 VAL B C 1
ATOM 3623 O O . VAL B 1 76 ? 7.258 -3.654 -17.734 1 93.19 76 VAL B O 1
ATOM 3626 N N . LYS B 1 77 ? 5.453 -4.832 -18.203 1 94.31 77 LYS B N 1
ATOM 3627 C CA . LYS B 1 77 ? 4.516 -3.82 -17.734 1 94.31 77 LYS B CA 1
ATOM 3628 C C . LYS B 1 77 ? 4.039 -4.133 -16.312 1 94.31 77 LYS B C 1
ATOM 3630 O O . LYS B 1 77 ? 2.955 -4.684 -16.125 1 94.31 77 LYS B O 1
ATOM 3635 N N . ALA B 1 78 ? 4.848 -3.732 -15.43 1 95.81 78 ALA B N 1
ATOM 3636 C CA . ALA B 1 78 ? 4.566 -4.035 -14.031 1 95.81 78 ALA B CA 1
ATOM 3637 C C . ALA B 1 78 ? 4.895 -2.84 -13.133 1 95.81 78 ALA B C 1
ATOM 3639 O O . ALA B 1 78 ? 5.715 -1.991 -13.5 1 95.81 78 ALA B O 1
ATOM 3640 N N . PHE B 1 79 ? 4.203 -2.688 -12.109 1 95.81 79 PHE B N 1
ATOM 3641 C CA . PHE B 1 79 ? 4.566 -1.767 -11.039 1 95.81 79 PHE B CA 1
ATOM 3642 C C . PHE B 1 79 ? 5.43 -2.463 -10 1 95.81 79 PHE B C 1
ATOM 3644 O O . PHE B 1 79 ? 5.352 -3.684 -9.836 1 95.81 79 PHE B O 1
ATOM 3651 N N . VAL B 1 80 ? 6.227 -1.651 -9.367 1 95.88 80 VAL B N 1
ATOM 3652 C CA . VAL B 1 80 ? 7.082 -2.18 -8.312 1 95.88 80 VAL B CA 1
ATOM 3653 C C . VAL B 1 80 ? 6.633 -1.634 -6.957 1 95.88 80 VAL B C 1
ATOM 3655 O O . VAL B 1 80 ? 6.375 -0.436 -6.816 1 95.88 80 VAL B O 1
ATOM 3658 N N . GLU B 1 81 ? 6.484 -2.561 -6.031 1 97.5 81 GLU B N 1
ATOM 3659 C CA . GLU B 1 81 ? 6.172 -2.188 -4.656 1 97.5 81 GLU B CA 1
ATOM 3660 C C . GLU B 1 81 ? 7.164 -2.809 -3.676 1 97.5 81 GLU B C 1
ATOM 3662 O O . GLU B 1 81 ? 7.199 -4.031 -3.514 1 97.5 81 GLU B O 1
ATOM 3667 N N . VAL B 1 82 ? 7.953 -1.95 -3.059 1 97.12 82 VAL B N 1
ATOM 3668 C CA . VAL B 1 82 ? 8.938 -2.4 -2.078 1 97.12 82 VAL B CA 1
ATOM 3669 C C . VAL B 1 82 ? 8.562 -1.879 -0.693 1 97.12 82 VAL B C 1
ATOM 3671 O O . VAL B 1 82 ? 8.211 -0.706 -0.538 1 97.12 82 VAL B O 1
ATOM 3674 N N . THR B 1 83 ? 8.578 -2.74 0.307 1 98.12 83 THR B N 1
ATOM 3675 C CA . THR B 1 83 ? 8.359 -2.326 1.688 1 98.12 83 THR B CA 1
ATOM 3676 C C . THR B 1 83 ? 9.352 -3.01 2.623 1 98.12 83 THR B C 1
ATOM 3678 O O . THR B 1 83 ? 10.242 -3.729 2.172 1 98.12 83 THR B O 1
ATOM 3681 N N . MET B 1 84 ? 9.281 -2.693 3.869 1 97.75 84 MET B N 1
ATOM 3682 C CA . MET B 1 84 ? 10.18 -3.234 4.887 1 97.75 84 MET B CA 1
ATOM 3683 C C . MET B 1 84 ? 9.383 -3.797 6.066 1 97.75 84 MET B C 1
ATOM 3685 O O . MET B 1 84 ? 8.438 -3.166 6.535 1 97.75 84 MET B O 1
ATOM 3689 N N . ALA B 1 85 ? 9.758 -4.949 6.469 1 97.5 85 ALA B N 1
ATOM 3690 C CA . ALA B 1 85 ? 9.086 -5.59 7.598 1 97.5 85 ALA B CA 1
ATOM 3691 C C . ALA B 1 85 ? 10.023 -6.547 8.32 1 97.5 85 ALA B C 1
ATOM 3693 O O . ALA B 1 85 ? 11.102 -6.875 7.816 1 97.5 85 ALA B O 1
ATOM 3694 N N . SER B 1 86 ? 9.578 -6.961 9.492 1 95.62 86 SER B N 1
ATOM 3695 C CA . SER B 1 86 ? 10.359 -7.898 10.289 1 95.62 86 SER B CA 1
ATOM 3696 C C . SER B 1 86 ? 10.328 -9.297 9.688 1 95.62 86 SER B C 1
ATOM 3698 O O . SER B 1 86 ? 11.266 -10.078 9.859 1 95.62 86 SER B O 1
ATOM 3700 N N . THR B 1 87 ? 9.234 -9.672 9.047 1 95.38 87 THR B N 1
ATOM 3701 C CA . THR B 1 87 ? 9.086 -10.953 8.367 1 95.38 87 THR B CA 1
ATOM 3702 C C . THR B 1 87 ? 8.477 -10.766 6.977 1 95.38 87 THR B C 1
ATOM 3704 O O . THR B 1 87 ? 7.824 -9.75 6.711 1 95.38 87 THR B O 1
ATOM 3707 N N . VAL B 1 88 ? 8.664 -11.719 6.176 1 96.44 88 VAL B N 1
ATOM 3708 C CA . VAL B 1 88 ? 8.109 -11.664 4.828 1 96.44 88 VAL B CA 1
ATOM 3709 C C . VAL B 1 88 ? 6.582 -11.727 4.898 1 96.44 88 VAL B C 1
ATOM 3711 O O . VAL B 1 88 ? 5.891 -11.039 4.148 1 96.44 88 VAL B O 1
ATOM 3714 N N . SER B 1 89 ? 6.078 -12.477 5.809 1 96.69 89 SER B N 1
ATOM 3715 C CA . SER B 1 89 ? 4.633 -12.617 5.961 1 96.69 89 SER B CA 1
ATOM 3716 C C . SER B 1 89 ? 3.986 -11.289 6.324 1 96.69 89 SER B C 1
ATOM 3718 O O . SER B 1 89 ? 2.945 -10.922 5.77 1 96.69 89 SER B O 1
ATOM 3720 N N . GLU B 1 90 ? 4.617 -10.586 7.223 1 96.94 90 GLU B N 1
ATOM 3721 C CA . GLU B 1 90 ? 4.113 -9.266 7.59 1 96.94 90 GLU B CA 1
ATOM 3722 C C . GLU B 1 90 ? 4.102 -8.328 6.391 1 96.94 90 GLU B C 1
ATOM 3724 O O . GLU B 1 90 ? 3.104 -7.648 6.137 1 96.94 90 GLU B O 1
ATOM 3729 N N . GLY B 1 91 ? 5.199 -8.281 5.711 1 98.44 91 GLY B N 1
ATOM 3730 C CA . GLY B 1 91 ? 5.27 -7.445 4.52 1 98.44 91 GLY B CA 1
ATOM 3731 C C . GLY B 1 91 ? 4.234 -7.812 3.475 1 98.44 91 GLY B C 1
ATOM 3732 O O . GLY B 1 91 ? 3.633 -6.93 2.855 1 98.44 91 GLY B O 1
ATOM 3733 N N . LEU B 1 92 ? 4.02 -9.102 3.309 1 98.62 92 LEU B N 1
ATOM 3734 C CA . LEU B 1 92 ? 3.053 -9.594 2.338 1 98.62 92 LEU B CA 1
ATOM 3735 C C . LEU B 1 92 ? 1.649 -9.094 2.662 1 98.62 92 LEU B C 1
ATOM 3737 O O . LEU B 1 92 ? 0.917 -8.664 1.769 1 98.62 92 LEU B O 1
ATOM 3741 N N . GLN B 1 93 ? 1.31 -9.156 3.891 1 98.56 93 GLN B N 1
ATOM 3742 C CA . GLN B 1 93 ? -0.025 -8.727 4.301 1 98.56 93 GLN B CA 1
ATOM 3743 C C . GLN B 1 93 ? -0.284 -7.277 3.91 1 98.56 93 GLN B C 1
ATOM 3745 O O . GLN B 1 93 ? -1.358 -6.949 3.402 1 98.56 93 GLN B O 1
ATOM 3750 N N . HIS B 1 94 ? 0.683 -6.477 4.105 1 98.69 94 HIS B N 1
ATOM 3751 C CA . HIS B 1 94 ? 0.541 -5.066 3.748 1 98.69 94 HIS B CA 1
ATOM 3752 C C . HIS B 1 94 ? 0.548 -4.879 2.234 1 98.69 94 HIS B C 1
ATOM 3754 O O . HIS B 1 94 ? -0.204 -4.062 1.701 1 98.69 94 HIS B O 1
ATOM 3760 N N . LEU B 1 95 ? 1.384 -5.645 1.556 1 98.75 95 LEU B N 1
ATOM 3761 C CA . LEU B 1 95 ? 1.403 -5.582 0.098 1 98.75 95 LEU B CA 1
ATOM 3762 C C . LEU B 1 95 ? 0.04 -5.949 -0.48 1 98.75 95 LEU B C 1
ATOM 3764 O O . LEU B 1 95 ? -0.455 -5.277 -1.389 1 98.75 95 LEU B O 1
ATOM 3768 N N . LEU B 1 96 ? -0.572 -6.891 0.06 1 98.31 96 LEU B N 1
ATOM 3769 C CA . LEU B 1 96 ? -1.85 -7.375 -0.453 1 98.31 96 LEU B CA 1
ATOM 3770 C C . LEU B 1 96 ? -2.961 -6.367 -0.175 1 98.31 96 LEU B C 1
ATOM 3772 O O . LEU B 1 96 ? -3.898 -6.238 -0.967 1 98.31 96 LEU B O 1
ATOM 3776 N N . ARG B 1 97 ? -2.838 -5.652 0.906 1 97.56 97 ARG B N 1
ATOM 3777 C CA . ARG B 1 97 ? -3.881 -4.703 1.277 1 97.56 97 ARG B CA 1
ATOM 3778 C C . ARG B 1 97 ? -3.707 -3.381 0.534 1 97.56 97 ARG B C 1
ATOM 3780 O O . ARG B 1 97 ? -4.691 -2.744 0.153 1 97.56 97 ARG B O 1
ATOM 3787 N N . LEU B 1 98 ? -2.424 -3.012 0.31 1 98 98 LEU B N 1
ATOM 3788 C CA . LEU B 1 98 ? -2.184 -1.605 0.001 1 98 98 LEU B CA 1
ATOM 3789 C C . LEU B 1 98 ? -1.718 -1.438 -1.441 1 98 98 LEU B C 1
ATOM 3791 O O . LEU B 1 98 ? -1.739 -0.33 -1.981 1 98 98 LEU B O 1
ATOM 3795 N N . SER B 1 99 ? -1.23 -2.564 -2.076 1 97.44 99 SER B N 1
ATOM 3796 C CA . SER B 1 99 ? -0.833 -2.432 -3.475 1 97.44 99 SER B CA 1
ATOM 3797 C C . SER B 1 99 ? -2.033 -2.137 -4.367 1 97.44 99 SER B C 1
ATOM 3799 O O . SER B 1 99 ? -3.115 -2.695 -4.164 1 97.44 99 SER B O 1
ATOM 3801 N N . GLY B 1 100 ? -1.798 -1.248 -5.312 1 95.19 100 GLY B N 1
ATOM 3802 C CA . GLY B 1 100 ? -2.873 -0.844 -6.203 1 95.19 100 GLY B CA 1
ATOM 3803 C C . GLY B 1 100 ? -3.635 0.37 -5.707 1 95.19 100 GLY B C 1
ATOM 3804 O O . GLY B 1 100 ? -3.199 1.042 -4.77 1 95.19 100 GLY B O 1
ATOM 3805 N N . MET B 1 101 ? -4.656 0.674 -6.41 1 90.62 101 MET B N 1
ATOM 3806 C CA . MET B 1 101 ? -5.441 1.86 -6.078 1 90.62 101 MET B CA 1
ATOM 3807 C C . MET B 1 101 ? -6.891 1.698 -6.523 1 90.62 101 MET B C 1
ATOM 3809 O O . MET B 1 101 ? -7.152 1.27 -7.648 1 90.62 101 MET B O 1
ATOM 3813 N N . GLY B 1 102 ? -7.727 1.961 -5.531 1 88.06 102 GLY B N 1
ATOM 3814 C CA . GLY B 1 102 ? -9.141 1.889 -5.863 1 88.06 102 GLY B CA 1
ATOM 3815 C C . GLY B 1 102 ? -9.578 0.507 -6.309 1 88.06 102 GLY B C 1
ATOM 3816 O O . GLY B 1 102 ? -9.32 -0.484 -5.625 1 88.06 102 GLY B O 1
ATOM 3817 N N . GLY B 1 103 ? -10.055 0.464 -7.52 1 83.12 103 GLY B N 1
ATOM 3818 C CA . GLY B 1 103 ? -10.547 -0.802 -8.039 1 83.12 103 GLY B CA 1
ATOM 3819 C C . GLY B 1 103 ? -9.453 -1.664 -8.641 1 83.12 103 GLY B C 1
ATOM 3820 O O . GLY B 1 103 ? -9.688 -2.824 -8.984 1 83.12 103 GLY B O 1
ATOM 3821 N N . MET B 1 104 ? -8.297 -1.212 -8.672 1 89.69 104 MET B N 1
ATOM 3822 C CA . MET B 1 104 ? -7.164 -1.949 -9.227 1 89.69 104 MET B CA 1
ATOM 3823 C C . MET B 1 104 ? -6.281 -2.5 -8.109 1 89.69 104 MET B C 1
ATOM 3825 O O . MET B 1 104 ? -5.219 -1.942 -7.824 1 89.69 104 MET B O 1
ATOM 3829 N N . LYS B 1 105 ? -6.73 -3.543 -7.52 1 93.56 105 LYS B N 1
ATOM 3830 C CA . LYS B 1 105 ? -6.004 -4.191 -6.434 1 93.56 105 LYS B CA 1
ATOM 3831 C C . LYS B 1 105 ? -5.723 -5.656 -6.754 1 93.56 105 LYS B C 1
ATOM 3833 O O . LYS B 1 105 ? -6.496 -6.301 -7.465 1 93.56 105 LYS B O 1
ATOM 3838 N N . PRO B 1 106 ? -4.715 -6.141 -6.191 1 96.06 106 PRO B N 1
ATOM 3839 C CA . PRO B 1 106 ? -4.422 -7.547 -6.461 1 96.06 106 PRO B CA 1
ATOM 3840 C C . PRO B 1 106 ? -5.512 -8.484 -5.949 1 96.06 106 PRO B C 1
ATOM 3842 O O . PRO B 1 106 ? -6.008 -8.312 -4.832 1 96.06 106 PRO B O 1
ATOM 3845 N N . ASN B 1 107 ? -5.887 -9.383 -6.781 1 94.44 107 ASN B N 1
ATOM 3846 C CA . ASN B 1 107 ? -6.789 -10.453 -6.359 1 94.44 107 ASN B CA 1
ATOM 3847 C C . ASN B 1 107 ? -6.109 -11.812 -6.41 1 94.44 107 ASN B C 1
ATOM 3849 O O . ASN B 1 107 ? -6.691 -12.82 -5.996 1 94.44 107 ASN B O 1
ATOM 3853 N N . THR B 1 108 ? -4.852 -11.789 -6.891 1 97.12 108 THR B N 1
ATOM 3854 C CA . THR B 1 108 ? -4.066 -13.008 -7.035 1 97.12 108 THR B CA 1
ATOM 3855 C C . THR B 1 108 ? -2.623 -12.781 -6.598 1 97.12 108 THR B C 1
ATOM 3857 O O . THR B 1 108 ? -2.021 -11.758 -6.949 1 97.12 108 THR B O 1
ATOM 3860 N N . VAL B 1 109 ? -2.125 -13.688 -5.805 1 98.56 109 VAL B N 1
ATOM 3861 C CA . VAL B 1 109 ? -0.719 -13.602 -5.422 1 98.56 109 VAL B CA 1
ATOM 3862 C C . VAL B 1 109 ? 0.04 -14.805 -5.977 1 98.56 109 VAL B C 1
ATOM 3864 O O . VAL B 1 109 ? -0.462 -15.93 -5.949 1 98.56 109 VAL B O 1
ATOM 3867 N N . CYS B 1 110 ? 1.187 -14.539 -6.52 1 98.69 110 CYS B N 1
ATOM 3868 C CA . CYS B 1 110 ? 2.049 -15.578 -7.07 1 98.69 110 CYS B CA 1
ATOM 3869 C C . CYS B 1 110 ? 3.363 -15.656 -6.301 1 98.69 110 CYS B C 1
ATOM 3871 O O . CYS B 1 110 ? 3.947 -14.633 -5.949 1 98.69 110 CYS B O 1
ATOM 3873 N N . PHE B 1 111 ? 3.764 -16.891 -6.07 1 97.88 111 PHE B N 1
ATOM 3874 C CA . PHE B 1 111 ? 5.035 -17.188 -5.418 1 97.88 111 PHE B CA 1
ATOM 3875 C C . PHE B 1 111 ? 5.875 -18.125 -6.266 1 97.88 111 PHE B C 1
ATOM 3877 O O . PHE B 1 111 ? 5.332 -18.969 -6.996 1 97.88 111 PHE B O 1
ATOM 3884 N N . GLY B 1 112 ? 7.18 -17.906 -6.156 1 95.94 112 GLY B N 1
ATOM 3885 C CA . GLY B 1 112 ? 8.023 -19.031 -6.551 1 95.94 112 GLY B CA 1
ATOM 3886 C C . GLY B 1 112 ? 7.887 -20.219 -5.629 1 95.94 112 GLY B C 1
ATOM 3887 O O . GLY B 1 112 ? 7.391 -20.094 -4.508 1 95.94 112 GLY B O 1
ATOM 3888 N N . PHE B 1 113 ? 8.305 -21.328 -6.141 1 94.88 113 PHE B N 1
ATOM 3889 C CA . PHE B 1 113 ? 8.258 -22.547 -5.344 1 94.88 113 PHE B CA 1
ATOM 3890 C C . PHE B 1 113 ? 9.539 -22.719 -4.531 1 94.88 113 PHE B C 1
ATOM 3892 O O . PHE B 1 113 ? 10.641 -22.594 -5.074 1 94.88 113 PHE B O 1
ATOM 3899 N N . VAL B 1 114 ? 9.383 -22.875 -3.264 1 87.75 114 VAL B N 1
ATOM 3900 C CA . VAL B 1 114 ? 10.531 -23.031 -2.375 1 87.75 114 VAL B CA 1
ATOM 3901 C C . VAL B 1 114 ? 10.922 -24.5 -2.271 1 87.75 114 VAL B C 1
ATOM 3903 O O . VAL B 1 114 ? 10.117 -25.328 -1.848 1 87.75 114 VAL B O 1
ATOM 3906 N N . ASP B 1 115 ? 12.055 -24.766 -2.723 1 80.75 115 ASP B N 1
ATOM 3907 C CA . ASP B 1 115 ? 12.609 -26.109 -2.562 1 80.75 115 ASP B CA 1
ATOM 3908 C C . ASP B 1 115 ? 14.133 -26.062 -2.432 1 80.75 115 ASP B C 1
ATOM 3910 O O . ASP B 1 115 ? 14.703 -25.016 -2.152 1 80.75 115 ASP B O 1
ATOM 3914 N N . ASP B 1 116 ? 14.719 -27.203 -2.451 1 75.31 116 ASP B N 1
ATOM 3915 C CA . ASP B 1 116 ? 16.156 -27.297 -2.164 1 75.31 116 ASP B CA 1
ATOM 3916 C C . ASP B 1 116 ? 16.969 -27.203 -3.445 1 75.31 116 ASP B C 1
ATOM 3918 O O . ASP B 1 116 ? 18.188 -27.391 -3.422 1 75.31 116 ASP B O 1
ATOM 3922 N N . SER B 1 117 ? 16.375 -26.812 -4.449 1 78.25 117 SER B N 1
ATOM 3923 C CA . SER B 1 117 ? 17.109 -26.734 -5.707 1 78.25 117 SER B CA 1
ATOM 3924 C C . SER B 1 117 ? 17.969 -25.469 -5.758 1 78.25 117 SER B C 1
ATOM 3926 O O . SER B 1 117 ? 17.562 -24.406 -5.285 1 78.25 117 SER B O 1
ATOM 3928 N N . PRO B 1 118 ? 19.156 -25.672 -6.23 1 76.94 118 PRO B N 1
ATOM 3929 C CA . PRO B 1 118 ? 20.016 -24.484 -6.352 1 76.94 118 PRO B CA 1
ATOM 3930 C C . PRO B 1 118 ? 19.484 -23.453 -7.34 1 76.94 118 PRO B C 1
ATOM 3932 O O . PRO B 1 118 ? 19.016 -23.828 -8.43 1 76.94 118 PRO B O 1
ATOM 3935 N N . PRO B 1 119 ? 19.578 -22.25 -6.906 1 76.81 119 PRO B N 1
ATOM 3936 C CA . PRO B 1 119 ? 19.078 -21.203 -7.809 1 76.81 119 PRO B CA 1
ATOM 3937 C C . PRO B 1 119 ? 19.984 -20.984 -9.016 1 76.81 119 PRO B C 1
ATOM 3939 O O . PRO B 1 119 ? 21.203 -21.188 -8.922 1 76.81 119 PRO B O 1
ATOM 3942 N N . ARG B 1 120 ? 19.391 -20.688 -10.109 1 78.88 120 ARG B N 1
ATOM 3943 C CA . ARG B 1 120 ? 20.109 -20.328 -11.328 1 78.88 120 ARG B CA 1
ATOM 3944 C C . ARG B 1 120 ? 19.984 -18.828 -11.609 1 78.88 120 ARG B C 1
ATOM 3946 O O . ARG B 1 120 ? 18.938 -18.234 -11.375 1 78.88 120 ARG B O 1
ATOM 3953 N N . ASP B 1 121 ? 21.062 -18.281 -12.031 1 77 121 ASP B N 1
ATOM 3954 C CA . ASP B 1 121 ? 21.016 -16.875 -12.422 1 77 121 ASP B CA 1
ATOM 3955 C C . ASP B 1 121 ? 20.391 -16.703 -13.797 1 77 121 ASP B C 1
ATOM 3957 O O . ASP B 1 121 ? 21.047 -16.875 -14.82 1 77 121 ASP B O 1
ATOM 3961 N N . THR B 1 122 ? 19.266 -16.297 -13.875 1 76.94 122 THR B N 1
ATOM 3962 C CA . THR B 1 122 ? 18.531 -16.219 -15.133 1 76.94 122 THR B CA 1
ATOM 3963 C C . THR B 1 122 ? 18.594 -14.812 -15.719 1 76.94 122 THR B C 1
ATOM 3965 O O . THR B 1 122 ? 18.328 -14.617 -16.906 1 76.94 122 THR B O 1
ATOM 3968 N N . LEU B 1 123 ? 18.953 -13.891 -14.922 1 75.88 123 LEU B N 1
ATOM 3969 C CA . LEU B 1 123 ? 19 -12.508 -15.391 1 75.88 123 LEU B CA 1
ATOM 3970 C C . LEU B 1 123 ? 20.188 -12.289 -16.328 1 75.88 123 LEU B C 1
ATOM 3972 O O . LEU B 1 123 ? 20.078 -11.555 -17.312 1 75.88 123 LEU B O 1
ATOM 3976 N N . SER B 1 124 ? 21.234 -12.938 -15.969 1 65.81 124 SER B N 1
ATOM 3977 C CA . SER B 1 124 ? 22.438 -12.812 -16.781 1 65.81 124 SER B CA 1
ATOM 3978 C C . SER B 1 124 ? 22.266 -13.492 -18.141 1 65.81 124 SER B C 1
ATOM 3980 O O . SER B 1 124 ? 22.875 -13.086 -19.125 1 65.81 124 SER B O 1
ATOM 3982 N N . PHE B 1 125 ? 21.422 -14.438 -18.125 1 62.22 125 PHE B N 1
ATOM 3983 C CA . PHE B 1 125 ? 21.219 -15.195 -19.359 1 62.22 125 PHE B CA 1
ATOM 3984 C C . PHE B 1 125 ? 20.328 -14.422 -20.328 1 62.22 125 PHE B C 1
ATOM 3986 O O . PHE B 1 125 ? 20.562 -14.43 -21.531 1 62.22 125 PHE B O 1
ATOM 3993 N N . VAL B 1 126 ? 19.375 -13.82 -19.828 1 58.47 126 VAL B N 1
ATOM 3994 C CA . VAL B 1 126 ? 18.5 -13.016 -20.672 1 58.47 126 VAL B CA 1
ATOM 3995 C C . VAL B 1 126 ? 19.297 -11.898 -21.344 1 58.47 126 VAL B C 1
ATOM 3997 O O . VAL B 1 126 ? 19.062 -11.586 -22.516 1 58.47 126 VAL B O 1
ATOM 4000 N N . GLY B 1 127 ? 20.234 -11.352 -20.562 1 53.94 127 GLY B N 1
ATOM 4001 C CA . GLY B 1 127 ? 21.094 -10.297 -21.078 1 53.94 127 GLY B CA 1
ATOM 4002 C C . GLY B 1 127 ? 22.016 -10.766 -22.188 1 53.94 127 GLY B C 1
ATOM 4003 O O . GLY B 1 127 ? 22.344 -10 -23.094 1 53.94 127 GLY B O 1
ATOM 4004 N N . ASN B 1 128 ? 22.531 -11.961 -21.953 1 48.97 128 ASN B N 1
ATOM 4005 C CA . ASN B 1 128 ? 23.453 -12.453 -22.984 1 48.97 128 ASN B CA 1
ATOM 4006 C C . ASN B 1 128 ? 22.734 -12.641 -24.312 1 48.97 128 ASN B C 1
ATOM 4008 O O . ASN B 1 128 ? 23.328 -12.461 -25.375 1 48.97 128 ASN B O 1
ATOM 4012 N N . GLU B 1 129 ? 21.578 -13.195 -24.188 1 49.47 129 GLU B N 1
ATOM 4013 C CA . GLU B 1 129 ? 20.859 -13.297 -25.453 1 49.47 129 GLU B CA 1
ATOM 4014 C C . GLU B 1 129 ? 20.594 -11.922 -26.062 1 49.47 129 GLU B C 1
ATOM 4016 O O . GLU B 1 129 ? 20.391 -11.797 -27.266 1 49.47 129 GLU B O 1
ATOM 4021 N N . ARG B 1 130 ? 20.438 -10.992 -25.062 1 45.06 130 ARG B N 1
ATOM 4022 C CA . ARG B 1 130 ? 20.422 -9.602 -25.516 1 45.06 130 ARG B CA 1
ATOM 4023 C C . ARG B 1 130 ? 21.828 -9.016 -25.516 1 45.06 130 ARG B C 1
ATOM 4025 O O . ARG B 1 130 ? 22.484 -8.969 -24.469 1 45.06 130 ARG B O 1
ATOM 4032 N N . LYS B 1 131 ? 22.781 -9.367 -26.234 1 44.16 131 LYS B N 1
ATOM 4033 C CA . LYS B 1 131 ? 24.188 -9 -26.422 1 44.16 131 LYS B CA 1
ATOM 4034 C C . LYS B 1 131 ? 24.531 -7.738 -25.625 1 44.16 131 LYS B C 1
ATOM 4036 O O . LYS B 1 131 ? 25.703 -7.336 -25.578 1 44.16 131 LYS B O 1
ATOM 4041 N N . ARG B 1 132 ? 23.797 -6.676 -25.562 1 40.59 132 ARG B N 1
ATOM 4042 C CA . ARG B 1 132 ? 24.266 -5.355 -25.125 1 40.59 132 ARG B CA 1
ATOM 4043 C C . ARG B 1 132 ? 24.203 -5.219 -23.609 1 40.59 132 ARG B C 1
ATOM 4045 O O . ARG B 1 132 ? 23.156 -5.457 -23 1 40.59 132 ARG B O 1
ATOM 4052 N N . ARG B 1 133 ? 25.281 -5.387 -22.797 1 44.88 133 ARG B N 1
ATOM 4053 C CA . ARG B 1 133 ? 25.484 -4.941 -21.422 1 44.88 133 ARG B CA 1
ATOM 4054 C C . ARG B 1 133 ? 24.516 -3.816 -21.062 1 44.88 133 ARG B C 1
ATOM 4056 O O . ARG B 1 133 ? 24.75 -2.662 -21.422 1 44.88 133 ARG B O 1
ATOM 4063 N N . PHE B 1 134 ? 23.219 -4.027 -21.094 1 50.78 134 PHE B N 1
ATOM 4064 C CA . PHE B 1 134 ? 22.344 -2.865 -21.031 1 50.78 134 PHE B CA 1
ATOM 4065 C C . PHE B 1 134 ? 22.391 -2.244 -19.625 1 50.78 134 PHE B C 1
ATOM 4067 O O . PHE B 1 134 ? 22.234 -2.945 -18.625 1 50.78 134 PHE B O 1
ATOM 4074 N N . PHE B 1 135 ? 23.219 -1.228 -19.594 1 48.47 135 PHE B N 1
ATOM 4075 C CA . PHE B 1 135 ? 23.344 -0.223 -18.547 1 48.47 135 PHE B CA 1
ATOM 4076 C C . PHE B 1 135 ? 22 0.453 -18.281 1 48.47 135 PHE B C 1
ATOM 4078 O O . PHE B 1 135 ? 21.203 0.643 -19.203 1 48.47 135 PHE B O 1
ATOM 4085 N N . THR B 1 136 ? 21.5 0.105 -17.219 1 50.59 136 THR B N 1
ATOM 4086 C CA . THR B 1 136 ? 20.375 0.965 -16.828 1 50.59 136 THR B CA 1
ATOM 4087 C C . THR B 1 136 ? 20.891 2.279 -16.25 1 50.59 136 THR B C 1
ATOM 4089 O O . THR B 1 136 ? 21.938 2.316 -15.617 1 50.59 136 THR B O 1
ATOM 4092 N N . ARG B 1 137 ? 20.484 3.389 -16.859 1 48 137 ARG B N 1
ATOM 4093 C CA . ARG B 1 137 ? 20.797 4.707 -16.312 1 48 137 ARG B CA 1
ATOM 4094 C C . ARG B 1 137 ? 20.062 4.961 -15.008 1 48 137 ARG B C 1
ATOM 4096 O O . ARG B 1 137 ? 18.828 4.898 -14.961 1 48 137 ARG B O 1
ATOM 4103 N N . LEU B 1 138 ? 20.844 4.746 -13.961 1 48.97 138 LEU B N 1
ATOM 4104 C CA . LEU B 1 138 ? 20.25 5.16 -12.695 1 48.97 138 LEU B CA 1
ATOM 4105 C C . LEU B 1 138 ? 19.969 6.656 -12.688 1 48.97 138 LEU B C 1
ATOM 4107 O O . LEU B 1 138 ? 20.516 7.398 -13.508 1 48.97 138 LEU B O 1
ATOM 4111 N N . GLU B 1 139 ? 19.031 7.137 -11.875 1 48.59 139 GLU B N 1
ATOM 4112 C CA . GLU B 1 139 ? 18.766 8.57 -11.742 1 48.59 139 GLU B CA 1
ATOM 4113 C C . GLU B 1 139 ? 20.062 9.367 -11.711 1 48.59 139 GLU B C 1
ATOM 4115 O O . GLU B 1 139 ? 20.109 10.508 -12.18 1 48.59 139 GLU B O 1
ATOM 4120 N N . SER B 1 140 ? 21.109 8.727 -11.32 1 47.59 140 SER B N 1
ATOM 4121 C CA . SER B 1 140 ? 22.391 9.414 -11.227 1 47.59 140 SER B CA 1
ATOM 4122 C C . SER B 1 140 ? 23.078 9.5 -12.586 1 47.59 140 SER B C 1
ATOM 4124 O O . SER B 1 140 ? 24.156 10.078 -12.711 1 47.59 140 SER B O 1
ATOM 4126 N N . GLY B 1 141 ? 22.484 9.008 -13.602 1 51.75 141 GLY B N 1
ATOM 4127 C CA . GLY B 1 141 ? 23.078 9.078 -14.922 1 51.75 141 GLY B CA 1
ATOM 4128 C C . GLY B 1 141 ? 24.078 7.957 -15.188 1 51.75 141 GLY B C 1
ATOM 4129 O O . GLY B 1 141 ? 24.578 7.812 -16.297 1 51.75 141 GLY B O 1
ATOM 4130 N N . LYS B 1 142 ? 24.516 7.293 -14.242 1 53.69 142 LYS B N 1
ATOM 4131 C CA . LYS B 1 142 ? 25.547 6.273 -14.43 1 53.69 142 LYS B CA 1
ATOM 4132 C C . LYS B 1 142 ? 24.953 4.988 -14.992 1 53.69 142 LYS B C 1
ATOM 4134 O O . LYS B 1 142 ? 23.891 4.551 -14.562 1 53.69 142 LYS B O 1
ATOM 4139 N N . LYS B 1 143 ? 25.594 4.48 -15.945 1 56.22 143 LYS B N 1
ATOM 4140 C CA . LYS B 1 143 ? 25.25 3.197 -16.547 1 56.22 143 LYS B CA 1
ATOM 4141 C C . LYS B 1 143 ? 25.703 2.039 -15.656 1 56.22 143 LYS B C 1
ATOM 4143 O O . LYS B 1 143 ? 26.875 1.95 -15.289 1 56.22 143 LYS B O 1
ATOM 4148 N N . VAL B 1 144 ? 24.859 1.48 -14.891 1 62.31 144 VAL B N 1
ATOM 4149 C CA . VAL B 1 144 ? 25.219 0.358 -14.031 1 62.31 144 VAL B CA 1
ATOM 4150 C C . VAL B 1 144 ? 24.672 -0.94 -14.617 1 62.31 144 VAL B C 1
ATOM 4152 O O . VAL B 1 144 ? 23.562 -0.962 -15.164 1 62.31 144 VAL B O 1
ATOM 4155 N N . SER B 1 145 ? 25.547 -1.959 -14.539 1 67.06 145 SER B N 1
ATOM 4156 C CA . SER B 1 145 ? 25.078 -3.283 -14.93 1 67.06 145 SER B CA 1
ATOM 4157 C C . SER B 1 145 ? 23.953 -3.768 -14.023 1 67.06 145 SER B C 1
ATOM 4159 O O . SER B 1 145 ? 24.047 -3.648 -12.797 1 67.06 145 SER B O 1
ATOM 4161 N N . ILE B 1 146 ? 22.922 -4.141 -14.578 1 70.12 146 ILE B N 1
ATOM 4162 C CA . ILE B 1 146 ? 21.719 -4.559 -13.867 1 70.12 146 ILE B CA 1
ATOM 4163 C C . ILE B 1 146 ? 22.062 -5.648 -12.859 1 70.12 146 ILE B C 1
ATOM 4165 O O . ILE B 1 146 ? 21.484 -5.699 -11.773 1 70.12 146 ILE B O 1
ATOM 4169 N N . ASP B 1 147 ? 23.047 -6.418 -13.211 1 66.06 147 ASP B N 1
ATOM 4170 C CA . ASP B 1 147 ? 23.406 -7.559 -12.367 1 66.06 147 ASP B CA 1
ATOM 4171 C C . ASP B 1 147 ? 23.984 -7.094 -11.031 1 66.06 147 ASP B C 1
ATOM 4173 O O . ASP B 1 147 ? 23.859 -7.789 -10.023 1 66.06 147 ASP B O 1
ATOM 4177 N N . ASN B 1 148 ? 24.453 -5.953 -11.07 1 70.56 148 ASN B N 1
ATOM 4178 C CA . ASN B 1 148 ? 25.109 -5.453 -9.867 1 70.56 148 ASN B CA 1
ATOM 4179 C C . ASN B 1 148 ? 24.125 -4.746 -8.938 1 70.56 148 ASN B C 1
ATOM 4181 O O . ASN B 1 148 ? 24.469 -4.371 -7.82 1 70.56 148 ASN B O 1
ATOM 4185 N N . LEU B 1 149 ? 22.969 -4.758 -9.461 1 76.38 149 LEU B N 1
ATOM 4186 C CA . LEU B 1 149 ? 21.984 -3.998 -8.703 1 76.38 149 LEU B CA 1
ATOM 4187 C C . LEU B 1 149 ? 21.344 -4.867 -7.629 1 76.38 149 LEU B C 1
ATOM 4189 O O . LEU B 1 149 ? 20.766 -4.352 -6.672 1 76.38 149 LEU B O 1
ATOM 4193 N N . PHE B 1 150 ? 21.5 -6.121 -7.824 1 80.44 150 PHE B N 1
ATOM 4194 C CA . PHE B 1 150 ? 20.797 -7.027 -6.926 1 80.44 150 PHE B CA 1
ATOM 4195 C C . PHE B 1 150 ? 21.766 -8.023 -6.293 1 80.44 150 PHE B C 1
ATOM 4197 O O . PHE B 1 150 ? 22.906 -8.148 -6.73 1 80.44 150 PHE B O 1
ATOM 4204 N N . MET B 1 151 ? 21.328 -8.586 -5.191 1 72.56 151 MET B N 1
ATOM 4205 C CA . MET B 1 151 ? 22.125 -9.57 -4.477 1 72.56 151 MET B CA 1
ATOM 4206 C C . MET B 1 151 ? 22.531 -10.719 -5.398 1 72.56 151 MET B C 1
ATOM 4208 O O . MET B 1 151 ? 21.812 -11.039 -6.344 1 72.56 151 MET B O 1
ATOM 4212 N N . ASN B 1 152 ? 23.609 -11.289 -4.984 1 72.12 152 ASN B N 1
ATOM 4213 C CA . ASN B 1 152 ? 24.062 -12.469 -5.703 1 72.12 152 ASN B CA 1
ATOM 4214 C C . ASN B 1 152 ? 23.125 -13.656 -5.473 1 72.12 152 ASN B C 1
ATOM 4216 O O . ASN B 1 152 ? 22.406 -13.703 -4.473 1 72.12 152 ASN B O 1
ATOM 4220 N N . VAL B 1 153 ? 23.125 -14.445 -6.441 1 73.56 153 VAL B N 1
ATOM 4221 C CA . VAL B 1 153 ? 22.344 -15.664 -6.328 1 73.56 153 VAL B CA 1
ATOM 4222 C C . VAL B 1 153 ? 22.797 -16.469 -5.113 1 73.56 153 VAL B C 1
ATOM 4224 O O . VAL B 1 153 ? 23.984 -16.484 -4.785 1 73.56 153 VAL B O 1
ATOM 4227 N N . ARG B 1 154 ? 21.859 -17.047 -4.461 1 68.81 154 ARG B N 1
ATOM 4228 C CA . ARG B 1 154 ? 22.141 -17.828 -3.26 1 68.81 154 ARG B CA 1
ATOM 4229 C C . ARG B 1 154 ? 23.094 -18.984 -3.564 1 68.81 154 ARG B C 1
ATOM 4231 O O . ARG B 1 154 ? 22.906 -19.719 -4.535 1 68.81 154 ARG B O 1
ATOM 4238 N N . GLY B 1 155 ? 24.203 -18.969 -2.801 1 63.72 155 GLY B N 1
ATOM 4239 C CA . GLY B 1 155 ? 25.109 -20.109 -2.934 1 63.72 155 GLY B CA 1
ATOM 4240 C C . GLY B 1 155 ? 24.719 -21.281 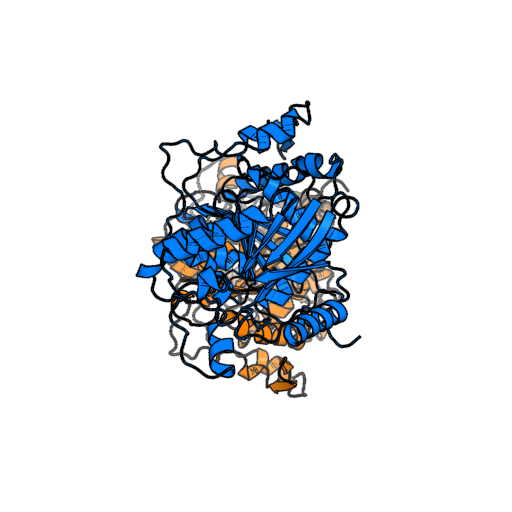-2.066 1 63.72 155 GLY B C 1
ATOM 4241 O O . GLY B 1 155 ? 23.766 -21.203 -1.283 1 63.72 155 GLY B O 1
ATOM 4242 N N . GLY B 1 156 ? 25.172 -22.484 -2.387 1 59 156 GLY B N 1
ATOM 4243 C CA . GLY B 1 156 ? 24.906 -23.719 -1.677 1 59 156 GLY B CA 1
ATOM 4244 C C . GLY B 1 156 ? 24.938 -23.562 -0.169 1 59 156 GLY B C 1
ATOM 4245 O O . GLY B 1 156 ? 24.203 -24.234 0.549 1 59 156 GLY B O 1
ATOM 4246 N N . GLY B 1 157 ? 25.688 -22.734 0.376 1 56.5 157 GLY B N 1
ATOM 4247 C CA . GLY B 1 157 ? 25.875 -22.609 1.813 1 56.5 157 GLY B CA 1
ATOM 4248 C C . GLY B 1 157 ? 25.047 -21.484 2.422 1 56.5 157 GLY B C 1
ATOM 4249 O O . GLY B 1 157 ? 24.969 -21.359 3.646 1 56.5 157 GLY B O 1
ATOM 4250 N N . ASP B 1 158 ? 24.328 -20.891 1.708 1 61.81 158 ASP B N 1
ATOM 4251 C CA . ASP B 1 158 ? 23.578 -19.75 2.229 1 61.81 158 ASP B CA 1
ATOM 4252 C C . ASP B 1 158 ? 22.25 -20.203 2.82 1 61.81 158 ASP B C 1
ATOM 4254 O O . ASP B 1 158 ? 21.641 -21.156 2.332 1 61.81 158 ASP B O 1
ATOM 4258 N N . SER B 1 159 ? 22.016 -19.781 3.998 1 61.28 159 SER B N 1
ATOM 4259 C CA . SER B 1 159 ? 20.734 -20.109 4.625 1 61.28 159 SER B CA 1
ATOM 4260 C C . SER B 1 159 ? 19.562 -19.578 3.799 1 61.28 159 SER B C 1
ATOM 4262 O O . SER B 1 159 ? 19.672 -18.531 3.162 1 61.28 159 SER B O 1
ATOM 4264 N N . ARG B 1 160 ? 18.594 -20.484 3.721 1 62.19 160 ARG B N 1
ATOM 4265 C CA . ARG B 1 160 ? 17.375 -20.109 3.029 1 62.19 160 ARG B CA 1
ATOM 4266 C C . ARG B 1 160 ? 16.703 -18.922 3.715 1 62.19 160 ARG B C 1
ATOM 4268 O O . ARG B 1 160 ? 16.766 -18.797 4.941 1 62.19 160 ARG B O 1
ATOM 4275 N N . GLN B 1 161 ? 16.188 -18.141 2.887 1 65.12 161 GLN B N 1
ATOM 4276 C CA . GLN B 1 161 ? 15.531 -16.953 3.412 1 65.12 161 GLN B CA 1
ATOM 4277 C C . GLN B 1 161 ? 14.219 -17.297 4.102 1 65.12 161 GLN B C 1
ATOM 4279 O O . GLN B 1 161 ? 13.852 -16.688 5.102 1 65.12 161 GLN B O 1
ATOM 4284 N N . LEU B 1 162 ? 13.531 -18.469 3.545 1 85.31 162 LEU B N 1
ATOM 4285 C CA . LEU B 1 162 ? 12.234 -18.812 4.117 1 85.31 162 LEU B CA 1
ATOM 4286 C C . LEU B 1 162 ? 12.203 -20.266 4.555 1 85.31 162 LEU B C 1
ATOM 4288 O O . LEU B 1 162 ? 12.594 -21.156 3.793 1 85.31 162 LEU B O 1
ATOM 4292 N N . SER B 1 163 ? 11.789 -20.547 5.719 1 89.12 163 SER B N 1
ATOM 4293 C CA . SER B 1 163 ? 11.5 -21.906 6.168 1 89.12 163 SER B CA 1
ATOM 4294 C C . SER B 1 163 ? 10.195 -22.422 5.566 1 89.12 163 SER B C 1
ATOM 4296 O O . SER B 1 163 ? 9.406 -21.641 5.02 1 89.12 163 SER B O 1
ATOM 4298 N N . ALA B 1 164 ? 10.008 -23.734 5.648 1 92.12 164 ALA B N 1
ATOM 4299 C CA . ALA B 1 164 ? 8.766 -24.344 5.18 1 92.12 164 ALA B CA 1
ATOM 4300 C C . ALA B 1 164 ? 7.559 -23.75 5.891 1 92.12 164 ALA B C 1
ATOM 4302 O O . ALA B 1 164 ? 6.535 -23.453 5.262 1 92.12 164 ALA B O 1
ATOM 4303 N N . LEU B 1 165 ? 7.77 -23.562 7.16 1 93.69 165 LEU B N 1
ATOM 4304 C CA . LEU B 1 165 ? 6.695 -23 7.973 1 93.69 165 LEU B CA 1
ATOM 4305 C C . LEU B 1 165 ? 6.328 -21.594 7.484 1 93.69 165 LEU B C 1
ATOM 4307 O O . LEU B 1 165 ? 5.145 -21.281 7.32 1 93.69 165 LEU B O 1
ATOM 4311 N N . GLU B 1 166 ? 7.305 -20.812 7.258 1 93.75 166 GLU B N 1
ATOM 4312 C CA . GLU B 1 166 ? 7.074 -19.453 6.797 1 93.75 166 GLU B CA 1
ATOM 4313 C C . GLU B 1 166 ? 6.43 -19.438 5.41 1 93.75 166 GLU B C 1
ATOM 4315 O O . GLU B 1 166 ? 5.52 -18.641 5.156 1 93.75 166 GLU B O 1
ATOM 4320 N N . TYR B 1 167 ? 6.938 -20.297 4.617 1 96.31 167 TYR B N 1
ATOM 4321 C CA . TYR B 1 167 ? 6.43 -20.375 3.252 1 96.31 167 TYR B CA 1
ATOM 4322 C C . TYR B 1 167 ? 4.957 -20.766 3.236 1 96.31 167 TYR B C 1
ATOM 4324 O O . TYR B 1 167 ? 4.148 -20.141 2.553 1 96.31 167 TYR B O 1
ATOM 4332 N N . VAL B 1 168 ? 4.617 -21.734 3.955 1 97.56 168 VAL B N 1
ATOM 4333 C CA . VAL B 1 168 ? 3.234 -22.203 4.008 1 97.56 168 VAL B CA 1
ATOM 4334 C C . VAL B 1 168 ? 2.348 -21.141 4.645 1 97.56 168 VAL B C 1
ATOM 4336 O O . VAL B 1 168 ? 1.193 -20.953 4.25 1 97.56 168 VAL B O 1
ATOM 4339 N N . LYS B 1 169 ? 2.914 -20.422 5.539 1 96.81 169 LYS B N 1
ATOM 4340 C CA . LYS B 1 169 ? 2.174 -19.328 6.152 1 96.81 169 LYS B CA 1
ATOM 4341 C C . LYS B 1 169 ? 1.81 -18.266 5.121 1 96.81 169 LYS B C 1
ATOM 4343 O O . LYS B 1 169 ? 0.734 -17.672 5.195 1 96.81 169 LYS B O 1
ATOM 4348 N N . LEU B 1 170 ? 2.697 -17.984 4.227 1 98.06 170 LEU B N 1
ATOM 4349 C CA . LEU B 1 170 ? 2.402 -17.031 3.16 1 98.06 170 LEU B CA 1
ATOM 4350 C C . LEU B 1 170 ? 1.161 -17.453 2.381 1 98.06 170 LEU B C 1
ATOM 4352 O O . LEU B 1 170 ? 0.305 -16.625 2.07 1 98.06 170 LEU B O 1
ATOM 4356 N N . ILE B 1 171 ? 1.08 -18.688 2.113 1 98.38 171 ILE B N 1
ATOM 4357 C CA . ILE B 1 171 ? -0.055 -19.25 1.38 1 98.38 171 ILE B CA 1
ATOM 4358 C C . ILE B 1 171 ? -1.329 -19.078 2.205 1 98.38 171 ILE B C 1
ATOM 4360 O O . ILE B 1 171 ? -2.324 -18.531 1.721 1 98.38 171 ILE B O 1
ATOM 4364 N N . SER B 1 172 ? -1.244 -19.484 3.418 1 97.5 172 SER B N 1
ATOM 4365 C CA . SER B 1 172 ? -2.398 -19.453 4.309 1 97.5 172 SER B CA 1
ATOM 4366 C C . SER B 1 172 ? -2.898 -18.016 4.512 1 97.5 172 SER B C 1
ATOM 4368 O O . SER B 1 172 ? -4.105 -17.766 4.469 1 97.5 172 SER B O 1
ATOM 4370 N N . ASP B 1 173 ? -1.979 -17.125 4.734 1 97.5 173 ASP B N 1
ATOM 4371 C CA . ASP B 1 173 ? -2.354 -15.727 4.938 1 97.5 173 ASP B CA 1
ATOM 4372 C C . ASP B 1 173 ? -3.033 -15.156 3.697 1 97.5 173 ASP B C 1
ATOM 4374 O O . ASP B 1 173 ? -4.023 -14.43 3.807 1 97.5 173 ASP B O 1
ATOM 4378 N N . SER B 1 174 ? -2.504 -15.469 2.564 1 98.38 174 SER B N 1
ATOM 4379 C CA . SER B 1 174 ? -3.086 -14.977 1.32 1 98.38 174 SER B CA 1
ATOM 4380 C C . SER B 1 174 ? -4.531 -15.438 1.165 1 98.38 174 SER B C 1
ATOM 4382 O O . SER B 1 174 ? -5.402 -14.656 0.793 1 98.38 174 SER B O 1
ATOM 4384 N N . LEU B 1 175 ? -4.758 -16.672 1.458 1 97.12 175 LEU B N 1
ATOM 4385 C CA . LEU B 1 175 ? -6.105 -17.219 1.359 1 97.12 175 LEU B CA 1
ATOM 4386 C C . LEU B 1 175 ? -7.027 -16.594 2.396 1 97.12 175 LEU B C 1
ATOM 4388 O O . LEU B 1 175 ? -8.172 -16.25 2.094 1 97.12 175 LEU B O 1
ATOM 4392 N N . LYS B 1 176 ? -6.453 -16.438 3.562 1 95.94 176 LYS B N 1
ATOM 4393 C CA . LYS B 1 176 ? -7.203 -15.781 4.633 1 95.94 176 LYS B CA 1
ATOM 4394 C C . LYS B 1 176 ? -7.621 -14.375 4.223 1 95.94 176 LYS B C 1
ATOM 4396 O O . LYS B 1 176 ? -8.672 -13.891 4.641 1 95.94 176 LYS B O 1
ATOM 4401 N N . MET B 1 177 ? -6.836 -13.773 3.471 1 97.25 177 MET B N 1
ATOM 4402 C CA . MET B 1 177 ? -7.082 -12.406 3.021 1 97.25 177 MET B CA 1
ATOM 4403 C C . MET B 1 177 ? -7.891 -12.398 1.729 1 97.25 177 MET B C 1
ATOM 4405 O O . MET B 1 177 ? -8 -11.359 1.067 1 97.25 177 MET B O 1
ATOM 4409 N N . GLN B 1 178 ? -8.359 -13.516 1.31 1 95.75 178 GLN B N 1
ATOM 4410 C CA . GLN B 1 178 ? -9.289 -13.711 0.201 1 95.75 178 GLN B CA 1
ATOM 4411 C C . GLN B 1 178 ? -8.617 -13.391 -1.136 1 95.75 178 GLN B C 1
ATOM 4413 O O . GLN B 1 178 ? -9.188 -12.68 -1.964 1 95.75 178 GLN B O 1
ATOM 4418 N N . LYS B 1 179 ? -7.402 -13.859 -1.274 1 97.25 179 LYS B N 1
ATOM 4419 C CA . LYS B 1 179 ? -6.672 -13.766 -2.535 1 97.25 179 LYS B CA 1
ATOM 4420 C C . LYS B 1 179 ? -6.461 -15.148 -3.154 1 97.25 179 LYS B C 1
ATOM 4422 O O . LYS B 1 179 ? -6.25 -16.125 -2.439 1 97.25 179 LYS B O 1
ATOM 4427 N N . ASN B 1 180 ? -6.555 -15.203 -4.531 1 97.06 180 ASN B N 1
ATOM 4428 C CA . ASN B 1 180 ? -6.094 -16.406 -5.207 1 97.06 180 ASN B CA 1
ATOM 4429 C C . ASN B 1 180 ? -4.59 -16.609 -5.043 1 97.06 180 ASN B C 1
ATOM 4431 O O . ASN B 1 180 ? -3.846 -15.633 -4.891 1 97.06 180 ASN B O 1
ATOM 4435 N N . VAL B 1 181 ? -4.203 -17.891 -5.078 1 98.56 181 VAL B N 1
ATOM 4436 C CA . VAL B 1 181 ? -2.787 -18.156 -4.859 1 98.56 181 VAL B CA 1
ATOM 4437 C C . VAL B 1 181 ? -2.242 -19.031 -5.984 1 98.56 181 VAL B C 1
ATOM 4439 O O . VAL B 1 181 ? -2.889 -20 -6.395 1 98.56 181 VAL B O 1
ATOM 4442 N N . CYS B 1 182 ? -1.095 -18.656 -6.461 1 98.69 182 CYS B N 1
ATOM 4443 C CA . CYS B 1 182 ? -0.352 -19.453 -7.426 1 98.69 182 CYS B CA 1
ATOM 4444 C C . CYS B 1 182 ? 1.062 -19.734 -6.934 1 98.69 182 CYS B C 1
ATOM 4446 O O . CYS B 1 182 ? 1.767 -18.812 -6.504 1 98.69 182 CYS B O 1
ATOM 4448 N N . LEU B 1 183 ? 1.455 -21.016 -6.945 1 98.69 183 LEU B N 1
ATOM 4449 C CA . LEU B 1 183 ? 2.838 -21.406 -6.707 1 98.69 183 LEU B CA 1
ATOM 4450 C C . LEU B 1 183 ? 3.502 -21.875 -8 1 98.69 183 LEU B C 1
ATOM 4452 O O . LEU B 1 183 ? 3.023 -22.812 -8.648 1 98.69 183 LEU B O 1
ATOM 4456 N N . CYS B 1 184 ? 4.602 -21.234 -8.344 1 98.12 184 CYS B N 1
ATOM 4457 C CA . CYS B 1 184 ? 5.238 -21.484 -9.633 1 98.12 184 CYS B CA 1
ATOM 4458 C C . CYS B 1 184 ? 6.555 -22.234 -9.461 1 98.12 184 CYS B C 1
ATOM 4460 O O . CYS B 1 184 ? 7.5 -21.719 -8.875 1 98.12 184 CYS B O 1
ATOM 4462 N N . ARG B 1 185 ? 6.613 -23.375 -10.023 1 97.06 185 ARG B N 1
ATOM 4463 C CA . ARG B 1 185 ? 7.797 -24.234 -9.898 1 97.06 185 ARG B CA 1
ATOM 4464 C C . ARG B 1 185 ? 8.406 -24.516 -11.266 1 97.06 185 ARG B C 1
ATOM 4466 O O . ARG B 1 185 ? 7.684 -24.703 -12.25 1 97.06 185 ARG B O 1
ATOM 4473 N N . HIS B 1 186 ? 9.711 -24.5 -11.438 1 95.5 186 HIS B N 1
ATOM 4474 C CA . HIS B 1 186 ? 10.516 -24.922 -12.578 1 95.5 186 HIS B CA 1
ATOM 4475 C C . HIS B 1 186 ? 10.461 -23.875 -13.695 1 95.5 186 HIS B C 1
ATOM 4477 O O . HIS B 1 186 ? 10.539 -24.219 -14.875 1 95.5 186 HIS B O 1
ATOM 4483 N N . PHE B 1 187 ? 10.273 -22.688 -13.367 1 94.19 187 PHE B N 1
ATOM 4484 C CA . PHE B 1 187 ? 10.148 -21.656 -14.391 1 94.19 187 PHE B CA 1
ATOM 4485 C C . PHE B 1 187 ? 11.516 -21.266 -14.938 1 94.19 187 PHE B C 1
ATOM 4487 O O . PHE B 1 187 ? 11.609 -20.594 -15.969 1 94.19 187 PHE B O 1
ATOM 4494 N N . ASP B 1 188 ? 12.5 -21.656 -14.273 1 88.25 188 ASP B N 1
ATOM 4495 C CA . ASP B 1 188 ? 13.844 -21.516 -14.836 1 88.25 188 ASP B CA 1
ATOM 4496 C C . ASP B 1 188 ? 13.977 -22.312 -16.125 1 88.25 188 ASP B C 1
ATOM 4498 O O . ASP B 1 188 ? 14.875 -22.047 -16.938 1 88.25 188 ASP B O 1
ATOM 4502 N N . GLN B 1 189 ? 13.062 -23.234 -16.328 1 88.75 189 GLN B N 1
ATOM 4503 C CA . GLN B 1 189 ? 13.094 -24.094 -17.516 1 88.75 189 GLN B CA 1
ATOM 4504 C C . GLN B 1 189 ? 12.219 -23.516 -18.625 1 88.75 189 GLN B C 1
ATOM 4506 O O . GLN B 1 189 ? 12.219 -24.031 -19.75 1 88.75 189 GLN B O 1
ATOM 4511 N N . LEU B 1 190 ? 11.484 -22.5 -18.25 1 89.38 190 LEU B N 1
ATOM 4512 C CA . LEU B 1 190 ? 10.57 -21.938 -19.25 1 89.38 190 LEU B CA 1
ATOM 4513 C C . LEU B 1 190 ? 11.297 -20.953 -20.141 1 89.38 190 LEU B C 1
ATOM 4515 O O . LEU B 1 190 ? 11.945 -20.016 -19.672 1 89.38 190 LEU B O 1
ATOM 4519 N N . SER B 1 191 ? 11.25 -21.172 -21.422 1 82.81 191 SER B N 1
ATOM 4520 C CA . SER B 1 191 ? 11.758 -20.25 -22.438 1 82.81 191 SER B CA 1
ATOM 4521 C C . SER B 1 191 ? 10.688 -19.922 -23.484 1 82.81 191 SER B C 1
ATOM 4523 O O . SER B 1 191 ? 10.266 -20.812 -24.234 1 82.81 191 SER B O 1
ATOM 4525 N N . LYS B 1 192 ? 10.344 -18.766 -23.469 1 82.31 192 LYS B N 1
ATOM 4526 C CA . LYS B 1 192 ? 9.359 -18.344 -24.453 1 82.31 192 LYS B CA 1
ATOM 4527 C C . LYS B 1 192 ? 9.891 -18.531 -25.875 1 82.31 192 LYS B C 1
ATOM 4529 O O . LYS B 1 192 ? 9.141 -18.906 -26.766 1 82.31 192 LYS B O 1
ATOM 4534 N N . GLN B 1 193 ? 11.109 -18.297 -25.969 1 83.69 193 GLN B N 1
ATOM 4535 C CA . GLN B 1 193 ? 11.742 -18.469 -27.281 1 83.69 193 GLN B CA 1
ATOM 4536 C C . GLN B 1 193 ? 11.68 -19.922 -27.734 1 83.69 193 GLN B C 1
ATOM 4538 O O . GLN B 1 193 ? 11.477 -20.203 -28.922 1 83.69 193 GLN B O 1
ATOM 4543 N N . SER B 1 194 ? 11.852 -20.766 -26.797 1 86.31 194 SER B N 1
ATOM 4544 C CA . SER B 1 194 ? 11.773 -22.188 -27.125 1 86.31 194 SER B CA 1
ATOM 4545 C C . SER B 1 194 ? 10.359 -22.578 -27.562 1 86.31 194 SER B C 1
ATOM 4547 O O . SER B 1 194 ? 10.188 -23.422 -28.438 1 86.31 194 SER B O 1
ATOM 4549 N N . ILE B 1 195 ? 9.438 -21.938 -27.016 1 88.88 195 ILE B N 1
ATOM 4550 C CA . ILE B 1 195 ? 8.047 -22.219 -27.375 1 88.88 195 ILE B CA 1
ATOM 4551 C C . ILE B 1 195 ? 7.758 -21.703 -28.781 1 88.88 195 ILE B C 1
ATOM 4553 O O . ILE B 1 195 ? 7.238 -22.438 -29.625 1 88.88 195 ILE B O 1
ATOM 4557 N N . VAL B 1 196 ? 8.203 -20.531 -29.031 1 88.5 196 VAL B N 1
ATOM 4558 C CA . VAL B 1 196 ? 7.949 -19.891 -30.312 1 88.5 196 VAL B CA 1
ATOM 4559 C C . VAL B 1 196 ? 8.633 -20.656 -31.422 1 88.5 196 VAL B C 1
ATOM 4561 O O . VAL B 1 196 ? 8.086 -20.797 -32.531 1 88.5 196 VAL B O 1
ATOM 4564 N N . ASN B 1 197 ? 9.727 -21.172 -31.109 1 90.19 197 ASN B N 1
ATOM 4565 C CA . ASN B 1 197 ? 10.547 -21.828 -32.125 1 90.19 197 ASN B CA 1
ATOM 4566 C C . ASN B 1 197 ? 10.195 -23.312 -32.25 1 90.19 197 ASN B C 1
ATOM 4568 O O . ASN B 1 197 ? 10.742 -24 -33.125 1 90.19 197 ASN B O 1
ATOM 4572 N N . SER B 1 198 ? 9.297 -23.734 -31.5 1 91 198 SER B N 1
ATOM 4573 C CA . SER B 1 198 ? 8.984 -25.156 -31.516 1 91 198 SER B CA 1
ATOM 4574 C C . SER B 1 198 ? 8.352 -25.562 -32.844 1 91 198 SER B C 1
ATOM 4576 O O . SER B 1 198 ? 7.52 -24.828 -33.375 1 91 198 SER B O 1
ATOM 4578 N N . LYS B 1 199 ? 8.766 -26.734 -33.281 1 91.12 199 LYS B N 1
ATOM 4579 C CA . LYS B 1 199 ? 8.203 -27.266 -34.5 1 91.12 199 LYS B CA 1
ATOM 4580 C C . LYS B 1 199 ? 6.918 -28.047 -34.219 1 91.12 199 LYS B C 1
ATOM 4582 O O . LYS B 1 199 ? 6.086 -28.219 -35.125 1 91.12 199 LYS B O 1
ATOM 4587 N N . LYS B 1 200 ? 6.793 -28.469 -33.062 1 92.31 200 LYS B N 1
ATOM 4588 C CA . LYS B 1 200 ? 5.617 -29.234 -32.688 1 92.31 200 LYS B CA 1
ATOM 4589 C C . LYS B 1 200 ? 4.652 -28.391 -31.859 1 92.31 200 LYS B C 1
ATOM 4591 O O . LYS B 1 200 ? 5.051 -27.375 -31.266 1 92.31 200 LYS B O 1
ATOM 4596 N N . THR B 1 201 ? 3.434 -28.797 -32 1 92.44 201 THR B N 1
ATOM 4597 C CA . THR B 1 201 ? 2.445 -28.172 -31.125 1 92.44 201 THR B CA 1
ATOM 4598 C C . THR B 1 201 ? 2.666 -28.578 -29.672 1 92.44 201 THR B C 1
ATOM 4600 O O . THR B 1 201 ? 2.838 -29.766 -29.375 1 92.44 201 THR B O 1
ATOM 4603 N N . LEU B 1 202 ? 2.779 -27.594 -28.875 1 95.81 202 LEU B N 1
ATOM 4604 C CA . LEU B 1 202 ? 2.916 -27.859 -27.438 1 95.81 202 LEU B CA 1
ATOM 4605 C C . LEU B 1 202 ? 1.573 -27.703 -26.734 1 95.81 202 LEU B C 1
ATOM 4607 O O . LEU B 1 202 ? 0.602 -27.234 -27.328 1 95.81 202 LEU B O 1
ATOM 4611 N N . PHE B 1 203 ? 1.521 -28.172 -25.453 1 97 203 PHE B N 1
ATOM 4612 C CA . PHE B 1 203 ? 0.241 -28.156 -24.766 1 97 203 PHE B CA 1
ATOM 4613 C C . PHE B 1 203 ? 0.348 -27.391 -23.453 1 97 203 PHE B C 1
ATOM 4615 O O . PHE B 1 203 ? 1.4 -27.391 -22.812 1 97 203 PHE B O 1
ATOM 4622 N N . ILE B 1 204 ? -0.672 -26.703 -23.141 1 97.12 204 ILE B N 1
ATOM 4623 C CA . ILE B 1 204 ? -0.944 -26.234 -21.797 1 97.12 204 ILE B CA 1
ATOM 4624 C C . ILE B 1 204 ? -1.909 -27.172 -21.094 1 97.12 204 ILE B C 1
ATOM 4626 O O . ILE B 1 204 ? -3.092 -27.25 -21.438 1 97.12 204 ILE B O 1
ATOM 4630 N N . ASP B 1 205 ? -1.388 -27.859 -20.141 1 98.25 205 ASP B N 1
ATOM 4631 C CA . ASP B 1 205 ? -2.154 -28.922 -19.5 1 98.25 205 ASP B CA 1
ATOM 4632 C C . ASP B 1 205 ? -2.816 -28.438 -18.219 1 98.25 205 ASP B C 1
ATOM 4634 O O . ASP B 1 205 ? -2.188 -27.734 -17.422 1 98.25 205 ASP B O 1
ATOM 4638 N N . VAL B 1 206 ? -4.078 -28.828 -18.047 1 97.5 206 VAL B N 1
ATOM 4639 C CA . VAL B 1 206 ? -4.805 -28.516 -16.828 1 97.5 206 VAL B CA 1
ATOM 4640 C C . VAL B 1 206 ? -5.289 -29.812 -16.172 1 97.5 206 VAL B C 1
ATOM 4642 O O . VAL B 1 206 ? -5.938 -30.641 -16.828 1 97.5 206 VAL B O 1
ATOM 4645 N N . TRP B 1 207 ? -4.918 -30.016 -14.898 1 97.38 207 TRP B N 1
ATOM 4646 C CA . TRP B 1 207 ? -5.41 -31.125 -14.094 1 97.38 207 TRP B CA 1
ATOM 4647 C C . TRP B 1 207 ? -6.367 -30.641 -13.016 1 97.38 207 TRP B C 1
ATOM 4649 O O . TRP B 1 207 ? -5.953 -30.391 -11.875 1 97.38 207 TRP B O 1
ATOM 4659 N N . PRO B 1 208 ? -7.66 -30.5 -13.383 1 94.25 208 PRO B N 1
ATOM 4660 C CA . PRO B 1 208 ? -8.609 -29.859 -12.477 1 94.25 208 PRO B CA 1
ATOM 4661 C C . PRO B 1 208 ? -9.133 -30.812 -11.391 1 94.25 208 PRO B C 1
ATOM 4663 O O . PRO B 1 208 ? -10.344 -31.031 -11.297 1 94.25 208 PRO B O 1
ATOM 4666 N N . VAL B 1 209 ? -8.227 -31.328 -10.602 1 93.56 209 VAL B N 1
ATOM 4667 C CA . VAL B 1 209 ? -8.57 -32.25 -9.516 1 93.56 209 VAL B CA 1
ATOM 4668 C C . VAL B 1 209 ? -7.566 -32.094 -8.375 1 93.56 209 VAL B C 1
ATOM 4670 O O . VAL B 1 209 ? -6.367 -31.938 -8.609 1 93.56 209 VAL B O 1
ATOM 4673 N N . ASN B 1 210 ? -8.133 -32.062 -7.168 1 95.81 210 ASN B N 1
ATOM 4674 C CA . ASN B 1 210 ? -7.223 -32.188 -6.031 1 95.81 210 ASN B CA 1
ATOM 4675 C C . ASN B 1 210 ? -6.613 -33.562 -5.949 1 95.81 210 ASN B C 1
ATOM 4677 O O . ASN B 1 210 ? -7.262 -34.5 -5.484 1 95.81 210 ASN B O 1
ATOM 4681 N N . LEU B 1 211 ? -5.414 -33.656 -6.309 1 95.38 211 LEU B N 1
ATOM 4682 C CA . LEU B 1 211 ? -4.758 -34.938 -6.484 1 95.38 211 LEU B CA 1
ATOM 4683 C C . LEU B 1 211 ? -4.438 -35.594 -5.137 1 95.38 211 LEU B C 1
ATOM 4685 O O . LEU B 1 211 ? -4.082 -36.75 -5.07 1 95.38 211 LEU B O 1
ATOM 4689 N N . PHE B 1 212 ? -4.656 -34.844 -4.066 1 94.56 212 PHE B N 1
ATOM 4690 C CA . PHE B 1 212 ? -4.508 -35.375 -2.723 1 94.56 212 PHE B CA 1
ATOM 4691 C C . PHE B 1 212 ? -5.84 -35.906 -2.199 1 94.56 212 PHE B C 1
ATOM 4693 O O . PHE B 1 212 ? -5.898 -36.5 -1.124 1 94.56 212 PHE B O 1
ATOM 4700 N N . ARG B 1 213 ? -6.863 -35.625 -2.977 1 91.25 213 ARG B N 1
ATOM 4701 C CA . ARG B 1 213 ? -8.203 -36.125 -2.693 1 91.25 213 ARG B CA 1
ATOM 4702 C C . ARG B 1 213 ? -8.867 -36.656 -3.959 1 91.25 213 ARG B C 1
ATOM 4704 O O . ARG B 1 213 ? -9.883 -36.125 -4.406 1 91.25 213 ARG B O 1
ATOM 4711 N N . PRO B 1 214 ? -8.445 -37.75 -4.375 1 88.75 214 PRO B N 1
ATOM 4712 C CA . PRO B 1 214 ? -8.93 -38.281 -5.656 1 88.75 214 PRO B CA 1
ATOM 4713 C C . PRO B 1 214 ? -10.422 -38.625 -5.629 1 88.75 214 PRO B C 1
ATOM 4715 O O . PRO B 1 214 ? -11.055 -38.688 -6.684 1 88.75 214 PRO B O 1
ATOM 4718 N N . ASP B 1 215 ? -10.961 -38.781 -4.453 1 83.88 215 ASP B N 1
ATOM 4719 C CA . ASP B 1 215 ? -12.375 -39.094 -4.32 1 83.88 215 ASP B CA 1
ATOM 4720 C C . ASP B 1 215 ? -13.258 -37.906 -4.727 1 83.88 215 ASP B C 1
ATOM 4722 O O . ASP B 1 215 ? -14.461 -38.094 -4.926 1 83.88 215 ASP B O 1
ATOM 4726 N N . THR B 1 216 ? -12.617 -36.812 -4.949 1 86.12 216 THR B N 1
ATOM 4727 C CA . THR B 1 216 ? -13.383 -35.625 -5.305 1 86.12 216 THR B CA 1
ATOM 4728 C C . THR B 1 216 ? -13.211 -35.281 -6.785 1 86.12 216 THR B C 1
ATOM 4730 O O . THR B 1 216 ? -13.578 -34.188 -7.227 1 86.12 216 THR B O 1
ATOM 4733 N N . ALA B 1 217 ? -12.75 -36.125 -7.559 1 85.81 217 ALA B N 1
ATOM 4734 C CA . ALA B 1 217 ? -12.383 -35.906 -8.953 1 85.81 217 ALA B CA 1
ATOM 4735 C C . ALA B 1 217 ? -13.609 -35.594 -9.797 1 85.81 217 ALA B C 1
ATOM 4737 O O . ALA B 1 217 ? -13.484 -35.094 -10.922 1 85.81 217 ALA B O 1
ATOM 4738 N N . ASN B 1 218 ? -14.781 -35.781 -9.281 1 79.44 218 ASN B N 1
ATOM 4739 C CA . ASN B 1 218 ? -16 -35.531 -10.047 1 79.44 218 ASN B CA 1
ATOM 4740 C C . ASN B 1 218 ? -16.5 -34.094 -9.859 1 79.44 218 ASN B C 1
ATOM 4742 O O . ASN B 1 218 ? -17.469 -33.688 -10.508 1 79.44 218 ASN B O 1
ATOM 4746 N N . PHE B 1 219 ? -15.836 -33.375 -9.086 1 82.62 219 PHE B N 1
ATOM 4747 C CA . PHE B 1 219 ? -16.297 -32.031 -8.781 1 82.62 219 PHE B CA 1
ATOM 4748 C C . PHE B 1 219 ? -15.359 -30.984 -9.383 1 82.62 219 PHE B C 1
ATOM 4750 O O . PHE B 1 219 ? -14.148 -31.203 -9.484 1 82.62 219 PHE B O 1
ATOM 4757 N N . PHE B 1 220 ? -16.016 -29.906 -9.875 1 85.12 220 PHE B N 1
ATOM 4758 C CA . PHE B 1 220 ? -15.258 -28.734 -10.336 1 85.12 220 PHE B CA 1
ATOM 4759 C C . PHE B 1 220 ? -15.586 -27.516 -9.492 1 85.12 220 PHE B C 1
ATOM 4761 O O . PHE B 1 220 ? -16.719 -27 -9.539 1 85.12 220 PHE B O 1
ATOM 4768 N N . ASP B 1 221 ? -14.625 -27.109 -8.75 1 88.44 221 ASP B N 1
ATOM 4769 C CA . ASP B 1 221 ? -14.867 -25.953 -7.875 1 88.44 221 ASP B CA 1
ATOM 4770 C C . ASP B 1 221 ? -14.258 -24.688 -8.453 1 88.44 221 ASP B C 1
ATOM 4772 O O . ASP B 1 221 ? -13.914 -24.641 -9.641 1 88.44 221 ASP B O 1
ATOM 4776 N N . ASN B 1 222 ? -14.133 -23.625 -7.645 1 88.56 222 ASN B N 1
ATOM 4777 C CA . ASN B 1 222 ? -13.609 -22.328 -8.078 1 88.56 222 ASN B CA 1
ATOM 4778 C C . ASN B 1 222 ? -12.148 -22.422 -8.492 1 88.56 222 ASN B C 1
ATOM 4780 O O . ASN B 1 222 ? -11.703 -21.703 -9.391 1 88.56 222 ASN B O 1
ATOM 4784 N N . THR B 1 223 ? -11.469 -23.297 -7.863 1 94.38 223 THR B N 1
ATOM 4785 C CA . THR B 1 223 ? -10.07 -23.5 -8.219 1 94.38 223 THR B CA 1
ATOM 4786 C C . THR B 1 223 ? -9.945 -24.062 -9.633 1 94.38 223 THR B C 1
ATOM 4788 O O . THR B 1 223 ? -9.125 -23.594 -10.422 1 94.38 223 THR B O 1
ATOM 4791 N N . CYS B 1 224 ? -10.781 -25 -9.914 1 91.62 224 CYS B N 1
ATOM 4792 C CA . CYS B 1 224 ? -10.781 -25.578 -11.25 1 91.62 224 CYS B CA 1
ATOM 4793 C C . CYS B 1 224 ? -11.109 -24.531 -12.305 1 91.62 224 CYS B C 1
ATOM 4795 O O . CYS B 1 224 ? -10.43 -24.438 -13.328 1 91.62 224 CYS B O 1
ATOM 4797 N N . LEU B 1 225 ? -12.031 -23.797 -11.953 1 86.69 225 LEU B N 1
ATOM 4798 C CA . LEU B 1 225 ? -12.43 -22.719 -12.867 1 86.69 225 LEU B CA 1
ATOM 4799 C C . LEU B 1 225 ? -11.289 -21.734 -13.062 1 86.69 225 LEU B C 1
ATOM 4801 O O . LEU B 1 225 ? -11.008 -21.312 -14.195 1 86.69 225 LEU B O 1
ATOM 4805 N N . PHE B 1 226 ? -10.672 -21.375 -12.031 1 91.56 226 PHE B N 1
ATOM 4806 C CA . PHE B 1 226 ? -9.594 -20.391 -12.094 1 91.56 226 PHE B CA 1
ATOM 4807 C C . PHE B 1 226 ? -8.422 -20.938 -12.898 1 91.56 226 PHE B C 1
ATOM 4809 O O . PHE B 1 226 ? -7.816 -20.219 -13.695 1 91.56 226 PHE B O 1
ATOM 4816 N N . MET B 1 227 ? -8.148 -22.203 -12.766 1 94.19 227 MET B N 1
ATOM 4817 C CA . MET B 1 227 ? -7.086 -22.844 -13.539 1 94.19 227 MET B CA 1
ATOM 4818 C C . MET B 1 227 ? -7.383 -22.766 -15.031 1 94.19 227 MET B C 1
ATOM 4820 O O . MET B 1 227 ? -6.512 -22.422 -15.828 1 94.19 227 MET B O 1
ATOM 4824 N N . LEU B 1 228 ? -8.547 -23.078 -15.32 1 90.56 228 LEU B N 1
ATOM 4825 C CA . LEU B 1 228 ? -8.945 -23.062 -16.719 1 90.56 228 LEU B CA 1
ATOM 4826 C C . LEU B 1 228 ? -8.906 -21.656 -17.297 1 90.56 228 LEU B C 1
ATOM 4828 O O . LEU B 1 228 ? -8.5 -21.469 -18.438 1 90.56 228 LEU B O 1
ATOM 4832 N N . GLN B 1 229 ? -9.258 -20.75 -16.484 1 86.75 229 GLN B N 1
ATOM 4833 C CA . GLN B 1 229 ? -9.234 -19.359 -16.922 1 86.75 229 GLN B CA 1
ATOM 4834 C C . GLN B 1 229 ? -7.805 -18.906 -17.219 1 86.75 229 GLN B C 1
ATOM 4836 O O . GLN B 1 229 ? -7.547 -18.281 -18.25 1 86.75 229 GLN B O 1
ATOM 4841 N N . LEU B 1 230 ? -6.973 -19.156 -16.297 1 92.19 230 LEU B N 1
ATOM 4842 C CA . LEU B 1 230 ? -5.578 -18.781 -16.5 1 92.19 230 LEU B CA 1
ATOM 4843 C C . LEU B 1 230 ? -5.008 -19.453 -17.75 1 92.19 230 LEU B C 1
ATOM 4845 O O . LEU B 1 230 ? -4.309 -18.828 -18.547 1 92.19 230 LEU B O 1
ATOM 4849 N N . ALA B 1 231 ? -5.316 -20.688 -17.922 1 92.62 231 ALA B N 1
ATOM 4850 C CA . ALA B 1 231 ? -4.84 -21.453 -19.078 1 92.62 231 ALA B CA 1
ATOM 4851 C C . ALA B 1 231 ? -5.359 -20.844 -20.375 1 92.62 231 ALA B C 1
ATOM 4853 O O . ALA B 1 231 ? -4.621 -20.75 -21.359 1 92.62 231 ALA B O 1
ATOM 4854 N N . CYS B 1 232 ? -6.523 -20.5 -20.344 1 87.69 232 CYS B N 1
ATOM 4855 C CA . CYS B 1 232 ? -7.148 -19.906 -21.516 1 87.69 232 CYS B CA 1
ATOM 4856 C C . CYS B 1 232 ? -6.484 -18.578 -21.891 1 87.69 232 CYS B C 1
ATOM 4858 O O . CYS B 1 232 ? -6.266 -18.297 -23.062 1 87.69 232 CYS B O 1
ATOM 4860 N N . ILE B 1 233 ? -6.23 -17.781 -20.938 1 88.25 233 ILE B N 1
ATOM 4861 C CA . ILE B 1 233 ? -5.562 -16.5 -21.172 1 88.25 233 ILE B CA 1
ATOM 4862 C C . ILE B 1 233 ? -4.25 -16.734 -21.922 1 88.25 233 ILE B C 1
ATOM 4864 O O . ILE B 1 233 ? -3.932 -16.031 -22.875 1 88.25 233 ILE B O 1
ATOM 4868 N N . LEU B 1 234 ? -3.523 -17.734 -21.547 1 90.19 234 LEU B N 1
ATOM 4869 C CA . LEU B 1 234 ? -2.219 -18.016 -22.141 1 90.19 234 LEU B CA 1
ATOM 4870 C C . LEU B 1 234 ? -2.354 -18.391 -23.609 1 90.19 234 LEU B C 1
ATOM 4872 O O . LEU B 1 234 ? -1.488 -18.062 -24.422 1 90.19 234 LEU B O 1
ATOM 4876 N N . THR B 1 235 ? -3.387 -18.984 -23.953 1 86.94 235 THR B N 1
ATOM 4877 C CA . THR B 1 235 ? -3.555 -19.469 -25.312 1 86.94 235 THR B CA 1
ATOM 4878 C C . THR B 1 235 ? -3.799 -18.312 -26.281 1 86.94 235 THR B C 1
ATOM 4880 O O . THR B 1 235 ? -3.703 -18.469 -27.5 1 86.94 235 THR B O 1
ATOM 4883 N N . VAL B 1 236 ? -4.113 -17.172 -25.75 1 85.19 236 VAL B N 1
ATOM 4884 C CA . VAL B 1 236 ? -4.395 -16.062 -26.641 1 85.19 236 VAL B CA 1
ATOM 4885 C C . VAL B 1 236 ? -3.229 -15.07 -26.609 1 85.19 236 VAL B C 1
ATOM 4887 O O . VAL B 1 236 ? -3.229 -14.078 -27.344 1 85.19 236 VAL B O 1
ATOM 4890 N N . VAL B 1 237 ? -2.318 -15.258 -25.797 1 89.56 237 VAL B N 1
ATOM 4891 C CA . VAL B 1 237 ? -1.155 -14.383 -25.703 1 89.56 237 VAL B CA 1
ATOM 4892 C C . VAL B 1 237 ? -0.205 -14.641 -26.859 1 89.56 237 VAL B C 1
ATOM 4894 O O . VAL B 1 237 ? 0.072 -15.797 -27.203 1 89.56 237 VAL B O 1
ATOM 4897 N N . PRO B 1 238 ? 0.323 -13.508 -27.422 1 88.69 238 PRO B N 1
ATOM 4898 C CA . PRO B 1 238 ? 1.288 -13.703 -28.5 1 88.69 238 PRO B CA 1
ATOM 4899 C C . PRO B 1 238 ? 2.465 -14.586 -28.094 1 88.69 238 PRO B C 1
ATOM 4901 O O . PRO B 1 238 ? 2.988 -14.453 -26.984 1 88.69 238 PRO B O 1
ATOM 4904 N N . GLY B 1 239 ? 2.936 -15.461 -28.906 1 86.19 239 GLY B N 1
ATOM 4905 C CA . GLY B 1 239 ? 3.967 -16.453 -28.609 1 86.19 239 GLY B CA 1
ATOM 4906 C C . GLY B 1 239 ? 3.406 -17.812 -28.234 1 86.19 239 GLY B C 1
ATOM 4907 O O . GLY B 1 239 ? 3.871 -18.828 -28.734 1 86.19 239 GLY B O 1
ATOM 4908 N N . TRP B 1 240 ? 2.35 -17.75 -27.359 1 90.62 240 TRP B N 1
ATOM 4909 C CA . TRP B 1 240 ? 1.681 -18.984 -26.938 1 90.62 240 TRP B CA 1
ATOM 4910 C C . TRP B 1 240 ? 0.607 -19.391 -27.938 1 90.62 240 TRP B C 1
ATOM 4912 O O . TRP B 1 240 ? 0.476 -20.578 -28.266 1 90.62 240 TRP B O 1
ATOM 4922 N N . LYS B 1 241 ? -0.084 -18.469 -28.469 1 88.25 241 LYS B N 1
ATOM 4923 C CA . LYS B 1 241 ? -1.309 -18.641 -29.25 1 88.25 241 LYS B CA 1
ATOM 4924 C C . LYS B 1 241 ? -1.067 -19.547 -30.453 1 88.25 241 LYS B C 1
ATOM 4926 O O . LYS B 1 241 ? -1.852 -20.469 -30.719 1 88.25 241 LYS B O 1
ATOM 4931 N N . SER B 1 242 ? 0.001 -19.391 -31.125 1 88.94 242 SER B N 1
ATOM 4932 C CA . SER B 1 242 ? 0.214 -20.125 -32.375 1 88.94 242 SER B CA 1
ATOM 4933 C C . SER B 1 242 ? 0.929 -21.453 -32.094 1 88.94 242 SER B C 1
ATOM 4935 O O . SER B 1 242 ? 0.971 -22.328 -32.969 1 88.94 242 SER B O 1
ATOM 4937 N N . LYS B 1 243 ? 1.311 -21.641 -30.828 1 92.81 243 LYS B N 1
ATOM 4938 C CA . LYS B 1 243 ? 2.205 -22.781 -30.609 1 92.81 243 LYS B CA 1
ATOM 4939 C C . LYS B 1 243 ? 1.642 -23.719 -29.562 1 92.81 243 LYS B C 1
ATOM 4941 O O . LYS B 1 243 ? 2.135 -24.844 -29.391 1 92.81 243 LYS B O 1
ATOM 4946 N N . THR B 1 244 ? 0.561 -23.281 -28.953 1 94.5 244 THR B N 1
ATOM 4947 C CA . THR B 1 244 ? 0.083 -24.094 -27.844 1 94.5 244 THR B CA 1
ATOM 4948 C C . THR B 1 244 ? -1.418 -24.344 -27.969 1 94.5 244 THR B C 1
ATOM 4950 O O . THR B 1 244 ? -2.137 -23.562 -28.578 1 94.5 244 THR B O 1
ATOM 4953 N N . ARG B 1 245 ? -1.843 -25.516 -27.422 1 94.81 245 ARG B N 1
ATOM 4954 C CA . ARG B 1 245 ? -3.248 -25.891 -27.281 1 94.81 245 ARG B CA 1
ATOM 4955 C C . ARG B 1 245 ? -3.57 -26.281 -25.844 1 94.81 245 ARG B C 1
ATOM 4957 O O . ARG B 1 245 ? -2.719 -26.828 -25.141 1 94.81 245 ARG B O 1
ATOM 4964 N N . LEU B 1 246 ? -4.75 -26.016 -25.547 1 95.88 246 LEU B N 1
ATOM 4965 C CA . LEU B 1 246 ? -5.184 -26.328 -24.188 1 95.88 246 LEU B CA 1
ATOM 4966 C C . LEU B 1 246 ? -5.66 -27.766 -24.094 1 95.88 246 LEU B C 1
ATOM 4968 O O . LEU B 1 246 ? -6.449 -28.234 -24.922 1 95.88 246 LEU B O 1
ATOM 4972 N N . ARG B 1 247 ? -5.18 -28.469 -23.125 1 96.62 247 ARG B N 1
ATOM 4973 C CA . ARG B 1 247 ? -5.566 -29.859 -22.844 1 96.62 247 ARG B CA 1
ATOM 4974 C C . ARG B 1 247 ? -6.004 -30.016 -21.406 1 96.62 247 ARG B C 1
ATOM 4976 O O . ARG B 1 247 ? -5.285 -29.625 -20.484 1 96.62 247 ARG B O 1
ATOM 4983 N N . VAL B 1 248 ? -7.23 -30.578 -21.219 1 96.19 248 VAL B N 1
ATOM 4984 C CA . VAL B 1 248 ? -7.773 -30.781 -19.891 1 96.19 248 VAL B CA 1
ATOM 4985 C C . VAL B 1 248 ? -7.852 -32.281 -19.578 1 96.19 248 VAL B C 1
ATOM 4987 O O . VAL B 1 248 ? -8.422 -33.062 -20.344 1 96.19 248 VAL B O 1
ATOM 4990 N N . PHE B 1 249 ? -7.297 -32.656 -18.438 1 95.88 249 PHE B N 1
ATOM 4991 C CA . PHE B 1 249 ? -7.273 -34.062 -18.062 1 95.88 249 PHE B CA 1
ATOM 4992 C C . PHE B 1 249 ? -8.43 -34.406 -17.125 1 95.88 249 PHE B C 1
ATOM 4994 O O . PHE B 1 249 ? -8.594 -33.75 -16.078 1 95.88 249 PHE B O 1
ATOM 5001 N N . LEU B 1 250 ? -9.211 -35.344 -17.547 1 93.31 250 LEU B N 1
ATOM 5002 C CA . LEU B 1 250 ? -10.312 -35.875 -16.75 1 93.31 250 LEU B CA 1
ATOM 5003 C C . LEU B 1 250 ? -9.961 -37.219 -16.141 1 93.31 250 LEU B C 1
ATOM 5005 O O . LEU B 1 250 ? -9.891 -38.219 -16.844 1 93.31 250 LEU B O 1
ATOM 5009 N N . CYS B 1 251 ? -9.758 -37.188 -14.805 1 91.31 251 CYS B N 1
ATOM 5010 C CA . CYS B 1 251 ? -9.398 -38.406 -14.102 1 91.31 251 CYS B CA 1
ATOM 5011 C C . CYS B 1 251 ? -10.641 -39.188 -13.641 1 91.31 251 CYS B C 1
ATOM 5013 O O . CYS B 1 251 ? -11.516 -38.594 -12.992 1 91.31 251 CYS B O 1
ATOM 5015 N N . LEU B 1 252 ? -10.672 -40.406 -13.961 1 88.38 252 LEU B N 1
ATOM 5016 C CA . LEU B 1 252 ? -11.867 -41.156 -13.578 1 88.38 252 LEU B CA 1
ATOM 5017 C C . LEU B 1 252 ? -11.5 -42.594 -13.188 1 88.38 252 LEU B C 1
ATOM 5019 O O . LEU B 1 252 ? -10.469 -43.125 -13.617 1 88.38 252 LEU B O 1
ATOM 5023 N N . ASN B 1 253 ? -12.367 -43.031 -12.297 1 83.38 253 ASN B N 1
ATOM 5024 C CA . ASN B 1 253 ? -12.406 -44.469 -12.047 1 83.38 253 ASN B CA 1
ATOM 5025 C C . ASN B 1 253 ? -13.328 -45.188 -13.023 1 83.38 253 ASN B C 1
ATOM 5027 O O . ASN B 1 253 ? -14.547 -45.031 -12.977 1 83.38 253 ASN B O 1
ATOM 5031 N N . ALA B 1 254 ? -12.742 -46.031 -13.781 1 78.56 254 ALA B N 1
ATOM 5032 C CA . ALA B 1 254 ? -13.508 -46.719 -14.828 1 78.56 254 ALA B CA 1
ATOM 5033 C C . ALA B 1 254 ? -14.578 -47.594 -14.234 1 78.56 254 ALA B C 1
ATOM 5035 O O . ALA B 1 254 ? -15.641 -47.812 -14.836 1 78.56 254 ALA B O 1
ATOM 5036 N N . GLN B 1 255 ? -14.336 -48.062 -13.086 1 77.69 255 GLN B N 1
ATOM 5037 C CA . GLN B 1 255 ? -15.234 -49.062 -12.484 1 77.69 255 GLN B CA 1
ATOM 5038 C C . GLN B 1 255 ? -16.422 -48.375 -11.805 1 77.69 255 GLN B C 1
ATOM 5040 O O . GLN B 1 255 ? -17.531 -48.875 -11.812 1 77.69 255 GLN B O 1
ATOM 5045 N N . THR B 1 256 ? -16.234 -47.188 -11.328 1 76.81 256 THR B N 1
ATOM 5046 C CA . THR B 1 256 ? -17.266 -46.625 -10.469 1 76.81 256 THR B CA 1
ATOM 5047 C C . THR B 1 256 ? -17.875 -45.375 -11.125 1 76.81 256 THR B C 1
ATOM 5049 O O . THR B 1 256 ? -19.047 -45.062 -10.906 1 76.81 256 THR B O 1
ATOM 5052 N N . ASP B 1 257 ? -17.125 -44.75 -11.93 1 81.12 257 ASP B N 1
ATOM 5053 C CA . ASP B 1 257 ? -17.594 -43.469 -12.43 1 81.12 257 ASP B CA 1
ATOM 5054 C C . ASP B 1 257 ? -18.328 -43.625 -13.758 1 81.12 257 ASP B C 1
ATOM 5056 O O . ASP B 1 257 ? -18.016 -44.5 -14.547 1 81.12 257 ASP B O 1
ATOM 5060 N N . ASN B 1 258 ? -19.328 -42.719 -13.914 1 81.56 258 ASN B N 1
ATOM 5061 C CA . ASN B 1 258 ? -19.938 -42.562 -15.234 1 81.56 258 ASN B CA 1
ATOM 5062 C C . ASN B 1 258 ? -19.125 -41.625 -16.109 1 81.56 258 ASN B C 1
ATOM 5064 O O . ASN B 1 258 ? -19.234 -40.406 -15.984 1 81.56 258 ASN B O 1
ATOM 5068 N N . THR B 1 259 ? -18.391 -42.219 -16.984 1 82.56 259 THR B N 1
ATOM 5069 C CA . THR B 1 259 ? -17.453 -41.469 -17.828 1 82.56 259 THR B CA 1
ATOM 5070 C C . THR B 1 259 ? -18.203 -40.406 -18.656 1 82.56 259 THR B C 1
ATOM 5072 O O . THR B 1 259 ? -17.797 -39.25 -18.703 1 82.56 259 THR B O 1
ATOM 5075 N N . LEU B 1 260 ? -19.234 -40.844 -19.25 1 84.69 260 LEU B N 1
ATOM 5076 C CA . LEU B 1 260 ? -19.984 -39.969 -20.141 1 84.69 260 LEU B CA 1
ATOM 5077 C C . LEU B 1 260 ? -20.547 -38.75 -19.375 1 84.69 260 LEU B C 1
ATOM 5079 O O . LEU B 1 260 ? -20.469 -37.625 -19.859 1 84.69 260 LEU B O 1
ATOM 5083 N N . GLN B 1 261 ? -21 -39.031 -18.281 1 84.88 261 GLN B N 1
ATOM 5084 C CA . GLN B 1 261 ? -21.594 -37.969 -17.484 1 84.88 261 GLN B CA 1
ATOM 5085 C C . GLN B 1 261 ? -20.531 -36.938 -17.062 1 84.88 261 GLN B C 1
ATOM 5087 O O . GLN B 1 261 ? -20.766 -35.719 -17.094 1 84.88 261 GLN B O 1
ATOM 5092 N N . LYS B 1 262 ? -19.453 -37.438 -16.641 1 84.38 262 LYS B N 1
ATOM 5093 C CA . LYS B 1 262 ? -18.359 -36.594 -16.203 1 84.38 262 LYS B CA 1
ATOM 5094 C C . LYS B 1 262 ? -17.828 -35.719 -17.359 1 84.38 262 LYS B C 1
ATOM 5096 O O . LYS B 1 262 ? -17.562 -34.531 -17.188 1 84.38 262 LYS B O 1
ATOM 5101 N N . GLN B 1 263 ? -17.719 -36.344 -18.484 1 86.5 263 GLN B N 1
ATOM 5102 C CA . GLN B 1 263 ? -17.25 -35.625 -19.672 1 86.5 263 GLN B CA 1
ATOM 5103 C C . GLN B 1 263 ? -18.25 -34.531 -20.078 1 86.5 263 GLN B C 1
ATOM 5105 O O . GLN B 1 263 ? -17.859 -33.438 -20.453 1 86.5 263 GLN B O 1
ATOM 5110 N N . GLN B 1 264 ? -19.438 -34.875 -20.016 1 86.44 264 GLN B N 1
ATOM 5111 C CA . GLN B 1 264 ? -20.484 -33.906 -20.375 1 86.44 264 GLN B CA 1
ATOM 5112 C C . GLN B 1 264 ? -20.469 -32.719 -19.422 1 86.44 264 GLN B C 1
ATOM 5114 O O . GLN B 1 264 ? -20.672 -31.562 -19.859 1 86.44 264 GLN B O 1
ATOM 5119 N N . LYS B 1 265 ? -20.266 -33.031 -18.234 1 83.12 265 LYS B N 1
ATOM 5120 C CA . LYS B 1 265 ? -20.188 -31.969 -17.25 1 83.12 265 LYS B CA 1
ATOM 5121 C C . LYS B 1 265 ? -19.016 -31.031 -17.562 1 83.12 265 LYS B C 1
ATOM 5123 O O . LYS B 1 265 ? -19.172 -29.812 -17.516 1 83.12 265 LYS B O 1
ATOM 5128 N N . LEU B 1 266 ? -17.906 -31.609 -17.844 1 86.25 266 LEU B N 1
ATOM 5129 C CA . LEU B 1 266 ? -16.734 -30.812 -18.172 1 86.25 266 LEU B CA 1
ATOM 5130 C C . LEU B 1 266 ? -16.969 -30 -19.438 1 86.25 266 LEU B C 1
ATOM 5132 O O . LEU B 1 266 ? -16.641 -28.812 -19.484 1 86.25 266 LEU B O 1
ATOM 5136 N N . ASP B 1 267 ? -17.547 -30.609 -20.375 1 86.12 267 ASP B N 1
ATOM 5137 C CA . ASP B 1 267 ? -17.797 -29.938 -21.641 1 86.12 267 ASP B CA 1
ATOM 5138 C C . ASP B 1 267 ? -18.75 -28.766 -21.453 1 86.12 267 ASP B C 1
ATOM 5140 O O . ASP B 1 267 ? -18.562 -27.703 -22.062 1 86.12 267 ASP B O 1
ATOM 5144 N N . ALA B 1 268 ? -19.688 -29 -20.719 1 80.62 268 ALA B N 1
ATOM 5145 C CA . ALA B 1 268 ? -20.625 -27.922 -20.422 1 80.62 268 ALA B CA 1
ATOM 5146 C C . ALA B 1 268 ? -19.938 -26.766 -19.719 1 80.62 268 ALA B C 1
ATOM 5148 O O . ALA B 1 268 ? -20.219 -25.594 -20.016 1 80.62 268 ALA B O 1
ATOM 5149 N N . PHE B 1 269 ? -19.109 -27.203 -18.891 1 76.62 269 PHE B N 1
ATOM 5150 C CA . PHE B 1 269 ? -18.344 -26.219 -18.141 1 76.62 269 PHE B CA 1
ATOM 5151 C C . PHE B 1 269 ? -17.438 -25.406 -19.078 1 76.62 269 PHE B C 1
ATOM 5153 O O . PHE B 1 269 ? -17.391 -24.188 -18.984 1 76.62 269 PHE B O 1
ATOM 5160 N N . LEU B 1 270 ? -16.75 -26 -19.969 1 82.88 270 LEU B N 1
ATOM 5161 C CA . LEU B 1 270 ? -15.859 -25.375 -20.938 1 82.88 270 LEU B CA 1
ATOM 5162 C C . LEU B 1 270 ? -16.656 -24.484 -21.906 1 82.88 270 LEU B C 1
ATOM 5164 O O . LEU B 1 270 ? -16.219 -23.375 -22.234 1 82.88 270 LEU B O 1
ATOM 5168 N N . HIS B 1 271 ? -17.719 -24.938 -22.25 1 81.19 271 HIS B N 1
ATOM 5169 C CA . HIS B 1 271 ? -18.578 -24.188 -23.156 1 81.19 271 HIS B CA 1
ATOM 5170 C C . HIS B 1 271 ? -19.062 -22.906 -22.516 1 81.19 271 HIS B C 1
ATOM 5172 O O . HIS B 1 271 ? -19.125 -21.859 -23.172 1 81.19 271 HIS B O 1
ATOM 5178 N N . GLN B 1 272 ? -19.406 -23.062 -21.359 1 71.88 272 GLN B N 1
ATOM 5179 C CA . GLN B 1 272 ? -19.859 -21.891 -20.609 1 71.88 272 GLN B CA 1
ATOM 5180 C C . GLN B 1 272 ? -18.766 -20.828 -20.531 1 71.88 272 GLN B C 1
ATOM 5182 O O . GLN B 1 272 ? -19.062 -19.625 -20.578 1 71.88 272 GLN B O 1
ATOM 5187 N N . LEU B 1 273 ? -17.578 -21.312 -20.484 1 71.25 273 LEU B N 1
ATOM 5188 C CA . LEU B 1 273 ? -16.453 -20.406 -20.359 1 71.25 273 LEU B CA 1
ATOM 5189 C C . LEU B 1 273 ? -15.891 -20.062 -21.734 1 71.25 273 LEU B C 1
ATOM 5191 O O . LEU B 1 273 ? -14.922 -19.297 -21.844 1 71.25 273 LEU B O 1
ATOM 5195 N N . ARG B 1 274 ? -16.484 -20.641 -22.75 1 77.06 274 ARG B N 1
ATOM 5196 C CA . ARG B 1 274 ? -16.047 -20.453 -24.125 1 77.06 274 ARG B CA 1
ATOM 5197 C C . ARG B 1 274 ? -14.578 -20.797 -24.297 1 77.06 274 ARG B C 1
ATOM 5199 O O . ARG B 1 274 ? -13.82 -20.062 -24.922 1 77.06 274 ARG B O 1
ATOM 5206 N N . ILE B 1 275 ? -14.25 -21.844 -23.609 1 82.38 275 ILE B N 1
ATOM 5207 C CA . ILE B 1 275 ? -12.875 -22.328 -23.672 1 82.38 275 ILE B CA 1
ATOM 5208 C C . ILE B 1 275 ? -12.781 -23.5 -24.656 1 82.38 275 ILE B C 1
ATOM 5210 O O . ILE B 1 275 ? -13.555 -24.453 -24.578 1 82.38 275 ILE B O 1
ATOM 5214 N N . GLN B 1 276 ? -11.945 -23.297 -25.625 1 84.94 276 GLN B N 1
ATOM 5215 C CA . GLN B 1 276 ? -11.617 -24.406 -26.516 1 84.94 276 GLN B CA 1
ATOM 5216 C C . GLN B 1 276 ? -10.469 -25.234 -25.953 1 84.94 276 GLN B C 1
ATOM 5218 O O . GLN B 1 276 ? -9.352 -24.734 -25.797 1 84.94 276 GLN B O 1
ATOM 5223 N N . ALA B 1 277 ? -10.82 -26.484 -25.641 1 91.62 277 ALA B N 1
ATOM 5224 C CA . ALA B 1 277 ? -9.797 -27.344 -25.062 1 91.62 277 ALA B CA 1
ATOM 5225 C C . ALA B 1 277 ? -10.016 -28.797 -25.484 1 91.62 277 ALA B C 1
ATOM 5227 O O . ALA B 1 277 ? -11.141 -29.219 -25.75 1 91.62 277 ALA B O 1
ATOM 5228 N N . SER B 1 278 ? -8.969 -29.516 -25.656 1 92.38 278 SER B N 1
ATOM 5229 C CA . SER B 1 278 ? -9.047 -30.953 -25.797 1 92.38 278 SER B CA 1
ATOM 5230 C C . SER B 1 278 ? -9.141 -31.656 -24.453 1 92.38 278 SER B C 1
ATOM 5232 O O . SER B 1 278 ? -8.438 -31.281 -23.5 1 92.38 278 SER B O 1
ATOM 5234 N N . VAL B 1 279 ? -10.07 -32.594 -24.406 1 93.44 279 VAL B N 1
ATOM 5235 C CA . VAL B 1 279 ? -10.242 -33.344 -23.156 1 93.44 279 VAL B CA 1
ATOM 5236 C C . VAL B 1 279 ? -9.57 -34.688 -23.266 1 93.44 279 VAL B C 1
ATOM 5238 O O . VAL B 1 279 ? -9.805 -35.438 -24.219 1 93.44 279 VAL B O 1
ATOM 5241 N N . LYS B 1 280 ? -8.688 -34.938 -22.375 1 94 280 LYS B N 1
ATOM 5242 C CA . LYS B 1 280 ? -8.031 -36.25 -22.297 1 94 280 LYS B CA 1
ATOM 5243 C C . LYS B 1 280 ? -8.492 -37.031 -21.062 1 94 280 LYS B C 1
ATOM 5245 O O . LYS B 1 280 ? -8.367 -36.562 -19.938 1 94 280 LYS B O 1
ATOM 5250 N N . ILE B 1 281 ? -9.016 -38.188 -21.297 1 92.5 281 ILE B N 1
ATOM 5251 C CA . ILE B 1 281 ? -9.492 -39.062 -20.203 1 92.5 281 ILE B CA 1
ATOM 5252 C C . ILE B 1 281 ? -8.352 -39.906 -19.672 1 92.5 281 ILE B C 1
ATOM 5254 O O . ILE B 1 281 ? -7.629 -40.531 -20.453 1 92.5 281 ILE B O 1
ATOM 5258 N N . VAL B 1 282 ? -8.195 -39.875 -18.391 1 93.38 282 VAL B N 1
ATOM 5259 C CA . VAL B 1 282 ? -7.16 -40.656 -17.719 1 93.38 282 VAL B CA 1
ATOM 5260 C C . VAL B 1 282 ? -7.801 -41.562 -16.672 1 93.38 282 VAL B C 1
ATOM 5262 O O . VAL B 1 282 ? -8.5 -41.094 -15.773 1 93.38 282 VAL B O 1
ATOM 5265 N N . THR B 1 283 ? -7.559 -42.875 -16.812 1 90.06 283 THR B N 1
ATOM 5266 C CA . THR B 1 283 ? -8.039 -43.812 -15.836 1 90.06 283 THR B CA 1
ATOM 5267 C C . THR B 1 283 ? -6.957 -44.125 -14.797 1 90.06 283 THR B C 1
ATOM 5269 O O . THR B 1 283 ? -5.805 -44.375 -15.156 1 90.06 283 THR B O 1
ATOM 5272 N N . TRP B 1 284 ? -7.383 -44.031 -13.523 1 90.44 284 TRP B N 1
ATOM 5273 C CA . TRP B 1 284 ? -6.355 -44.219 -12.5 1 90.44 284 TRP B CA 1
ATOM 5274 C C . TRP B 1 284 ? -6.844 -45.188 -11.414 1 90.44 284 TRP B C 1
ATOM 5276 O O . TRP B 1 284 ? -6.512 -45 -10.242 1 90.44 284 TRP B O 1
ATOM 5286 N N . ASP B 1 285 ? -7.621 -46.156 -11.727 1 86.88 285 ASP B N 1
ATOM 5287 C CA . ASP B 1 285 ? -8.156 -47.156 -10.812 1 86.88 285 ASP B CA 1
ATOM 5288 C C . ASP B 1 285 ? -7.039 -47.844 -10.023 1 86.88 285 ASP B C 1
ATOM 5290 O O . ASP B 1 285 ? -7.164 -48.031 -8.82 1 86.88 285 ASP B O 1
ATOM 5294 N N . HIS B 1 286 ? -6.09 -48.125 -10.719 1 85.56 286 HIS B N 1
ATOM 5295 C CA . HIS B 1 286 ? -4.996 -48.906 -10.125 1 85.56 286 HIS B CA 1
ATOM 5296 C C . HIS B 1 286 ? -4.281 -48.094 -9.047 1 85.56 286 HIS B C 1
ATOM 5298 O O . HIS B 1 286 ? -3.604 -48.656 -8.188 1 85.56 286 HIS B O 1
ATOM 5304 N N . LEU B 1 287 ? -4.398 -46.844 -9.047 1 86.81 287 LEU B N 1
ATOM 5305 C CA . LEU B 1 287 ? -3.73 -45.969 -8.07 1 86.81 287 LEU B CA 1
ATOM 5306 C C . LEU B 1 287 ? -4.648 -45.656 -6.895 1 86.81 287 LEU B C 1
ATOM 5308 O O . LEU B 1 287 ? -4.199 -45.625 -5.746 1 86.81 287 LEU B O 1
ATOM 5312 N N . VAL B 1 288 ? -5.93 -45.531 -7.133 1 84.38 288 VAL B N 1
ATOM 5313 C CA . VAL B 1 288 ? -6.828 -44.969 -6.133 1 84.38 288 VAL B CA 1
ATOM 5314 C C . VAL B 1 288 ? -7.508 -46.094 -5.355 1 84.38 288 VAL B C 1
ATOM 5316 O O . VAL B 1 288 ? -8.016 -45.875 -4.254 1 84.38 288 VAL B O 1
ATOM 5319 N N . SER B 1 289 ? -7.461 -47.25 -5.848 1 78.5 289 SER B N 1
ATOM 5320 C CA . SER B 1 289 ? -8.172 -48.375 -5.234 1 78.5 289 SER B CA 1
ATOM 5321 C C . SER B 1 289 ? -7.652 -48.656 -3.826 1 78.5 289 SER B C 1
ATOM 5323 O O . SER B 1 289 ? -8.375 -49.188 -2.984 1 78.5 289 SER B O 1
ATOM 5325 N N . HIS B 1 290 ? -6.488 -48.219 -3.555 1 74.88 290 HIS B N 1
ATOM 5326 C CA . HIS B 1 290 ? -5.895 -48.562 -2.266 1 74.88 290 HIS B CA 1
ATOM 5327 C C . HIS B 1 290 ? -6.043 -47.406 -1.274 1 74.88 290 HIS B C 1
ATOM 5329 O O . HIS B 1 290 ? -5.66 -47.531 -0.11 1 74.88 290 HIS B O 1
ATOM 5335 N N . LEU B 1 291 ? -6.598 -46.312 -1.774 1 78 291 LEU B N 1
ATOM 5336 C CA . LEU B 1 291 ? -6.762 -45.188 -0.867 1 78 291 LEU B CA 1
ATOM 5337 C C . LEU B 1 291 ? -8.102 -45.281 -0.135 1 78 291 LEU B C 1
ATOM 5339 O O . LEU B 1 291 ? -9.094 -45.75 -0.701 1 78 291 LEU B O 1
ATOM 5343 N N . PRO B 1 292 ? -7.973 -45 1.168 1 67.94 292 PRO B N 1
ATOM 5344 C CA . PRO B 1 292 ? -9.25 -45 1.886 1 67.94 292 PRO B CA 1
ATOM 5345 C C . PRO B 1 292 ? -10.227 -43.969 1.316 1 67.94 292 PRO B C 1
ATOM 5347 O O . PRO B 1 292 ? -9.828 -42.844 0.963 1 67.94 292 PRO B O 1
ATOM 5350 N N . VAL B 1 293 ? -11.359 -44.5 0.919 1 63.62 293 VAL B N 1
ATOM 5351 C CA . VAL B 1 293 ? -12.406 -43.625 0.433 1 63.62 293 VAL B CA 1
ATOM 5352 C C . VAL B 1 293 ? -12.945 -42.781 1.585 1 63.62 293 VAL B C 1
ATOM 5354 O O . VAL B 1 293 ? -13.203 -43.281 2.676 1 63.62 293 VAL B O 1
ATOM 5357 N N . MET B 1 294 ? -12.781 -41.438 1.44 1 65.69 294 MET B N 1
ATOM 5358 C CA . MET B 1 294 ? -13.359 -40.562 2.457 1 65.69 294 MET B CA 1
ATOM 5359 C C . MET B 1 294 ? -14.859 -40.812 2.592 1 65.69 294 MET B C 1
ATOM 5361 O O . MET B 1 294 ? -15.562 -40.938 1.589 1 65.69 294 MET B O 1
ATOM 5365 N N . SER B 1 295 ? -15.25 -41.156 3.811 1 64.88 295 SER B N 1
ATOM 5366 C CA . SER B 1 295 ? -16.672 -41.281 4.102 1 64.88 295 SER B CA 1
ATOM 5367 C C . SER B 1 295 ? -17.375 -39.906 4.027 1 64.88 295 SER B C 1
ATOM 5369 O O . SER B 1 295 ? -16.734 -38.875 4.211 1 64.88 295 SER B O 1
ATOM 5371 N N . GLY B 1 296 ? -18.562 -39.844 3.336 1 69.56 296 GLY B N 1
ATOM 5372 C CA . GLY B 1 296 ? -19.375 -38.625 3.346 1 69.56 296 GLY B CA 1
ATOM 5373 C C . GLY B 1 296 ? -20.219 -38.469 2.096 1 69.56 296 GLY B C 1
ATOM 5374 O O . GLY B 1 296 ? -19.984 -39.125 1.092 1 69.56 296 GLY B O 1
ATOM 5375 N N . ASN B 1 297 ? -21.25 -37.625 2.285 1 78.19 297 ASN B N 1
ATOM 5376 C CA . ASN B 1 297 ? -22.125 -37.312 1.158 1 78.19 297 ASN B CA 1
ATOM 5377 C C . ASN B 1 297 ? -21.484 -36.344 0.2 1 78.19 297 ASN B C 1
ATOM 5379 O O . ASN B 1 297 ? -20.359 -35.875 0.436 1 78.19 297 ASN B O 1
ATOM 5383 N N . SER B 1 298 ? -22.047 -36.125 -0.874 1 76.62 298 SER B N 1
ATOM 5384 C CA . SER B 1 298 ? -21.547 -35.312 -1.949 1 76.62 298 SER B CA 1
ATOM 5385 C C . SER B 1 298 ? -21.25 -33.875 -1.452 1 76.62 298 SER B C 1
ATOM 5387 O O . SER B 1 298 ? -20.219 -33.281 -1.816 1 76.62 298 SER B O 1
ATOM 5389 N N . SER B 1 299 ? -22.078 -33.469 -0.57 1 77.56 299 SER B N 1
ATOM 5390 C CA . SER B 1 299 ? -21.922 -32.125 -0.055 1 77.56 299 SER B CA 1
ATOM 5391 C C . SER B 1 299 ? -20.672 -32 0.828 1 77.56 299 SER B C 1
ATOM 5393 O O . SER B 1 299 ? -19.938 -31.016 0.744 1 77.56 299 SER B O 1
ATOM 5395 N N . GLU B 1 300 ? -20.469 -32.969 1.555 1 78.38 300 GLU B N 1
ATOM 5396 C CA . GLU B 1 300 ? -19.297 -33 2.434 1 78.38 300 GLU B CA 1
ATOM 5397 C C . GLU B 1 300 ? -18 -33.094 1.63 1 78.38 300 GLU B C 1
ATOM 5399 O O . GLU B 1 300 ? -17.016 -32.469 1.952 1 78.38 300 GLU B O 1
ATOM 5404 N N . LYS B 1 301 ? -18.141 -33.875 0.602 1 77.31 301 LYS B N 1
ATOM 5405 C CA . LYS B 1 301 ? -16.969 -34.062 -0.248 1 77.31 301 LYS B CA 1
ATOM 5406 C C . LYS B 1 301 ? -16.578 -32.75 -0.961 1 77.31 301 LYS B C 1
ATOM 5408 O O . LYS B 1 301 ? -15.406 -32.438 -1.089 1 77.31 301 LYS B O 1
ATOM 5413 N N . MET B 1 302 ? -17.578 -32.062 -1.281 1 78.62 302 MET B N 1
ATOM 5414 C CA . MET B 1 302 ? -17.344 -30.797 -1.973 1 78.62 302 MET B CA 1
ATOM 5415 C C . MET B 1 302 ? -16.672 -29.781 -1.044 1 78.62 302 MET B C 1
ATOM 5417 O O . MET B 1 302 ? -15.773 -29.047 -1.46 1 78.62 302 MET B O 1
ATOM 5421 N N . THR B 1 303 ? -17.078 -29.891 0.184 1 79.12 303 THR B N 1
ATOM 5422 C CA . THR B 1 303 ? -16.531 -28.953 1.165 1 79.12 303 THR B CA 1
ATOM 5423 C C . THR B 1 303 ? -15.086 -29.328 1.502 1 79.12 303 THR B C 1
ATOM 5425 O O . THR B 1 303 ? -14.242 -28.438 1.698 1 79.12 303 THR B O 1
ATOM 5428 N N . LEU B 1 304 ? -14.828 -30.578 1.375 1 85.31 304 LEU B N 1
ATOM 5429 C CA . LEU B 1 304 ? -13.516 -31.062 1.799 1 85.31 304 LEU B CA 1
ATOM 5430 C C . LEU B 1 304 ? -12.539 -31.078 0.629 1 85.31 304 LEU B C 1
ATOM 5432 O O . LEU B 1 304 ? -11.328 -31.188 0.83 1 85.31 304 LEU B O 1
ATOM 5436 N N . MET B 1 305 ? -13.055 -30.891 -0.54 1 88.19 305 MET B N 1
ATOM 5437 C CA . MET B 1 305 ? -12.25 -31 -1.751 1 88.19 305 MET B CA 1
ATOM 5438 C C . MET B 1 305 ? -11.078 -30.031 -1.721 1 88.19 305 MET B C 1
ATOM 5440 O O . MET B 1 305 ? -9.969 -30.375 -2.133 1 88.19 305 MET B O 1
ATOM 5444 N N . GLU B 1 306 ? -11.32 -28.891 -1.158 1 93.69 306 GLU B N 1
ATOM 5445 C CA . GLU B 1 306 ? -10.297 -27.859 -1.28 1 93.69 306 GLU B CA 1
ATOM 5446 C C . GLU B 1 306 ? -9.203 -28.031 -0.236 1 93.69 306 GLU B C 1
ATOM 5448 O O . GLU B 1 306 ? -8.148 -27.406 -0.314 1 93.69 306 GLU B O 1
ATOM 5453 N N . ARG B 1 307 ? -9.375 -28.969 0.648 1 94.06 307 ARG B N 1
ATOM 5454 C CA . ARG B 1 307 ? -8.445 -29.094 1.768 1 94.06 307 ARG B CA 1
ATOM 5455 C C . ARG B 1 307 ? -7.352 -30.109 1.453 1 94.06 307 ARG B C 1
ATOM 5457 O O . ARG B 1 307 ? -7.605 -31.125 0.793 1 94.06 307 ARG B O 1
ATOM 5464 N N . PHE B 1 308 ? -6.258 -29.844 1.983 1 96.12 308 PHE B N 1
ATOM 5465 C CA . PHE B 1 308 ? -5.152 -30.797 1.864 1 96.12 308 PHE B CA 1
ATOM 5466 C C . PHE B 1 308 ? -5.414 -32.031 2.693 1 96.12 308 PHE B C 1
ATOM 5468 O O . PHE B 1 308 ? -5.918 -31.953 3.814 1 96.12 308 PHE B O 1
ATOM 5475 N N . HIS B 1 309 ? -5.148 -33.125 2.145 1 92.75 309 HIS B N 1
ATOM 5476 C CA . HIS B 1 309 ? -5.152 -34.406 2.838 1 92.75 309 HIS B CA 1
ATOM 5477 C C . HIS B 1 309 ? -3.852 -35.188 2.602 1 92.75 309 HIS B C 1
ATOM 5479 O O . HIS B 1 309 ? -3.479 -35.438 1.454 1 92.75 309 HIS B O 1
ATOM 5485 N N . ALA B 1 310 ? -3.197 -35.531 3.744 1 92.94 310 ALA B N 1
ATOM 5486 C CA . ALA B 1 310 ? -1.932 -36.25 3.623 1 92.94 310 ALA B CA 1
ATOM 5487 C C . ALA B 1 310 ? -2.152 -37.656 3.088 1 92.94 310 ALA B C 1
ATOM 5489 O O . ALA B 1 310 ? -3.02 -38.375 3.576 1 92.94 310 ALA B O 1
ATOM 5490 N N . VAL B 1 311 ? -1.431 -38 2.094 1 93.38 311 VAL B N 1
ATOM 5491 C CA . VAL B 1 311 ? -1.474 -39.344 1.496 1 93.38 311 VAL B CA 1
ATOM 5492 C C . VAL B 1 311 ? -0.07 -39.938 1.47 1 93.38 311 VAL B C 1
ATOM 5494 O O . VAL B 1 311 ? 0.921 -39.219 1.635 1 93.38 311 VAL B O 1
ATOM 5497 N N . PRO B 1 312 ? 0.007 -41.25 1.331 1 93.62 312 PRO B N 1
ATOM 5498 C CA . PRO B 1 312 ? 1.324 -41.906 1.318 1 93.62 312 PRO B CA 1
ATOM 5499 C C . PRO B 1 312 ? 2.211 -41.406 0.177 1 93.62 312 PRO B C 1
ATOM 5501 O O . PRO B 1 312 ? 1.718 -41.156 -0.925 1 93.62 312 PRO B O 1
ATOM 5504 N N . LYS B 1 313 ? 3.479 -41.375 0.444 1 95.56 313 LYS B N 1
ATOM 5505 C CA . LYS B 1 313 ? 4.453 -40.875 -0.531 1 95.56 313 LYS B CA 1
ATOM 5506 C C . LYS B 1 313 ? 4.434 -41.75 -1.796 1 95.56 313 LYS B C 1
ATOM 5508 O O . LYS B 1 313 ? 4.613 -41.219 -2.9 1 95.56 313 LYS B O 1
ATOM 5513 N N . GLU B 1 314 ? 4.211 -43 -1.588 1 94.44 314 GLU B N 1
ATOM 5514 C CA . GLU B 1 314 ? 4.172 -43.906 -2.723 1 94.44 314 GLU B CA 1
ATOM 5515 C C . GLU B 1 314 ? 3.033 -43.562 -3.678 1 94.44 314 GLU B C 1
ATOM 5517 O O . GLU B 1 314 ? 3.191 -43.625 -4.898 1 94.44 314 GLU B O 1
ATOM 5522 N N . PHE B 1 315 ? 1.978 -43.188 -3.131 1 94.94 315 PHE B N 1
ATOM 5523 C CA . PHE B 1 315 ? 0.832 -42.781 -3.936 1 94.94 315 PHE B CA 1
ATOM 5524 C C . PHE B 1 315 ? 1.14 -41.531 -4.711 1 94.94 315 PHE B C 1
ATOM 5526 O O . PHE B 1 315 ? 0.863 -41.438 -5.906 1 94.94 315 PHE B O 1
ATOM 5533 N N . ILE B 1 316 ? 1.715 -40.562 -4.066 1 96.94 316 ILE B N 1
ATOM 5534 C CA . ILE B 1 316 ? 2.061 -39.281 -4.703 1 96.94 316 ILE B CA 1
ATOM 5535 C C . ILE B 1 316 ? 3.031 -39.531 -5.855 1 96.94 316 ILE B C 1
ATOM 5537 O O . ILE B 1 316 ? 2.881 -38.969 -6.938 1 96.94 316 ILE B O 1
ATOM 5541 N N . GLY B 1 317 ? 3.971 -40.375 -5.531 1 96.62 317 GLY B N 1
ATOM 5542 C CA . GLY B 1 317 ? 4.918 -40.75 -6.57 1 96.62 317 GLY B CA 1
ATOM 5543 C C . GLY B 1 317 ? 4.262 -41.375 -7.785 1 96.62 317 GLY B C 1
ATOM 5544 O O . GLY B 1 317 ? 4.648 -41.094 -8.922 1 96.62 317 GLY B O 1
ATOM 5545 N N . ALA B 1 318 ? 3.297 -42.219 -7.527 1 95.88 318 ALA B N 1
ATOM 5546 C CA . ALA B 1 318 ? 2.58 -42.875 -8.617 1 95.88 318 ALA B CA 1
ATOM 5547 C C . ALA B 1 318 ? 1.782 -41.875 -9.438 1 95.88 318 ALA B C 1
ATOM 5549 O O . ALA B 1 318 ? 1.725 -41.969 -10.664 1 95.88 318 ALA B O 1
ATOM 5550 N N . ILE B 1 319 ? 1.162 -40.969 -8.797 1 96.06 319 ILE B N 1
ATOM 5551 C CA . ILE B 1 319 ? 0.417 -39.906 -9.492 1 96.06 319 ILE B CA 1
ATOM 5552 C C . ILE B 1 319 ? 1.377 -39.062 -10.312 1 96.06 319 ILE B C 1
ATOM 5554 O O . ILE B 1 319 ? 1.077 -38.688 -11.461 1 96.06 319 ILE B O 1
ATOM 5558 N N . ASN B 1 320 ? 2.475 -38.688 -9.719 1 97.88 320 ASN B N 1
ATOM 5559 C CA . ASN B 1 320 ? 3.492 -37.906 -10.438 1 97.88 320 ASN B CA 1
ATOM 5560 C C . ASN B 1 320 ? 3.932 -38.625 -11.711 1 97.88 320 ASN B C 1
ATOM 5562 O O . ASN B 1 320 ? 4.059 -38 -12.766 1 97.88 320 ASN B O 1
ATOM 5566 N N . GLN B 1 321 ? 4.141 -39.906 -11.609 1 97.12 321 GLN B N 1
ATOM 5567 C CA . GLN B 1 321 ? 4.531 -40.719 -12.773 1 97.12 321 GLN B CA 1
ATOM 5568 C C . GLN B 1 321 ? 3.441 -40.688 -13.844 1 97.12 321 GLN B C 1
ATOM 5570 O O . GLN B 1 321 ? 3.74 -40.625 -15.039 1 97.12 321 GLN B O 1
ATOM 5575 N N . LEU B 1 322 ? 2.289 -40.781 -13.375 1 96 322 LEU B N 1
ATOM 5576 C CA . LEU B 1 322 ? 1.154 -40.719 -14.289 1 96 322 LEU B CA 1
ATOM 5577 C C . LEU B 1 322 ? 1.157 -39.375 -15.047 1 96 322 LEU B C 1
ATOM 5579 O O . LEU B 1 322 ? 1.053 -39.375 -16.281 1 96 322 LEU B O 1
ATOM 5583 N N . ILE B 1 323 ? 1.286 -38.25 -14.414 1 97.75 323 ILE B N 1
ATOM 5584 C CA . ILE B 1 323 ? 1.297 -36.938 -15.039 1 97.75 323 ILE B CA 1
ATOM 5585 C C . ILE B 1 323 ? 2.484 -36.812 -15.992 1 97.75 323 ILE B C 1
ATOM 5587 O O . ILE B 1 323 ? 2.342 -36.344 -17.125 1 97.75 323 ILE B O 1
ATOM 5591 N N . THR B 1 324 ? 3.625 -37.281 -15.5 1 97.88 324 THR B N 1
ATOM 5592 C CA . THR B 1 324 ? 4.852 -37.219 -16.281 1 97.88 324 THR B CA 1
ATOM 5593 C C . THR B 1 324 ? 4.691 -37.969 -17.609 1 97.88 324 THR B C 1
ATOM 5595 O O . THR B 1 324 ? 5.195 -37.531 -18.641 1 97.88 324 THR B O 1
ATOM 5598 N N . SER B 1 325 ? 3.984 -39.031 -17.578 1 96.81 325 SER B N 1
ATOM 5599 C CA . SER B 1 325 ? 3.801 -39.875 -18.781 1 96.81 325 SER B CA 1
ATOM 5600 C C . SER B 1 325 ? 2.996 -39.125 -19.844 1 96.81 325 SER B C 1
ATOM 5602 O O . SER B 1 325 ? 3.084 -39.438 -21.031 1 96.81 325 SER B O 1
ATOM 5604 N N . TYR B 1 326 ? 2.295 -38.094 -19.453 1 96.12 326 TYR B N 1
ATOM 5605 C CA . TYR B 1 326 ? 1.492 -37.344 -20.391 1 96.12 326 TYR B CA 1
ATOM 5606 C C . TYR B 1 326 ? 2.137 -35.969 -20.688 1 96.12 326 TYR B C 1
ATOM 5608 O O . TYR B 1 326 ? 1.546 -35.125 -21.375 1 96.12 326 TYR B O 1
ATOM 5616 N N . SER B 1 327 ? 3.363 -35.719 -20.234 1 96.38 327 SER B N 1
ATOM 5617 C CA . SER B 1 327 ? 3.891 -34.344 -20.234 1 96.38 327 SER B CA 1
ATOM 5618 C C . SER B 1 327 ? 5.023 -34.219 -21.25 1 96.38 327 SER B C 1
ATOM 5620 O O . SER B 1 327 ? 5.766 -33.219 -21.203 1 96.38 327 SER B O 1
ATOM 5622 N N . SER B 1 328 ? 5.176 -35.094 -22.172 1 94.5 328 SER B N 1
ATOM 5623 C CA . SER B 1 328 ? 6.289 -35.031 -23.109 1 94.5 328 SER B CA 1
ATOM 5624 C C . SER B 1 328 ? 6.195 -33.812 -24.016 1 94.5 328 SER B C 1
ATOM 5626 O O . SER B 1 328 ? 7.219 -33.281 -24.438 1 94.5 328 SER B O 1
ATOM 5628 N N . THR B 1 329 ? 5.043 -33.344 -24.266 1 95.25 329 THR B N 1
ATOM 5629 C CA . THR B 1 329 ? 4.855 -32.156 -25.125 1 95.25 329 THR B CA 1
ATOM 5630 C C . THR B 1 329 ? 4.156 -31.047 -24.359 1 95.25 329 THR B C 1
ATOM 5632 O O . THR B 1 329 ? 3.443 -30.234 -24.969 1 95.25 329 THR B O 1
ATOM 5635 N N . THR B 1 330 ? 4.32 -31.094 -23.094 1 96.62 330 THR B N 1
ATOM 5636 C CA . THR B 1 330 ? 3.691 -30.078 -22.266 1 96.62 330 THR B CA 1
ATOM 5637 C C . THR B 1 330 ? 4.625 -28.891 -22.062 1 96.62 330 THR B C 1
ATOM 5639 O O . THR B 1 330 ? 5.777 -29.047 -21.672 1 96.62 330 THR B O 1
ATOM 5642 N N . ALA B 1 331 ? 4.129 -27.719 -22.359 1 96.12 331 ALA B N 1
ATOM 5643 C CA . ALA B 1 331 ? 4.883 -26.5 -22.109 1 96.12 331 ALA B CA 1
ATOM 5644 C C . ALA B 1 331 ? 4.691 -26.016 -20.672 1 96.12 331 ALA B C 1
ATOM 5646 O O . ALA B 1 331 ? 5.625 -25.5 -20.062 1 96.12 331 ALA B O 1
ATOM 5647 N N . LEU B 1 332 ? 3.512 -26.188 -20.219 1 97.25 332 LEU B N 1
ATOM 5648 C CA . LEU B 1 332 ? 3.137 -25.719 -18.906 1 97.25 332 LEU B CA 1
ATOM 5649 C C . LEU B 1 332 ? 1.996 -26.547 -18.328 1 97.25 332 LEU B C 1
ATOM 5651 O O . LEU B 1 332 ? 1.081 -26.938 -19.047 1 97.25 332 LEU B O 1
ATOM 5655 N N . SER B 1 333 ? 2.062 -26.797 -17.031 1 98.38 333 SER B N 1
ATOM 5656 C CA . SER B 1 333 ? 1.008 -27.547 -16.359 1 98.38 333 SER B CA 1
ATOM 5657 C C . SER B 1 333 ? 0.375 -26.734 -15.234 1 98.38 333 SER B C 1
ATOM 5659 O O . SER B 1 333 ? 1.076 -26.047 -14.484 1 98.38 333 SER B O 1
ATOM 5661 N N . PHE B 1 334 ? -0.936 -26.75 -15.148 1 98.44 334 PHE B N 1
ATOM 5662 C CA . PHE B 1 334 ? -1.682 -26.219 -14.016 1 98.44 334 PHE B CA 1
ATOM 5663 C C . PHE B 1 334 ? -2.191 -27.344 -13.125 1 98.44 334 PHE B C 1
ATOM 5665 O O . PHE B 1 334 ? -2.875 -28.25 -13.594 1 98.44 334 PHE B O 1
ATOM 5672 N N . LEU B 1 335 ? -1.827 -27.266 -11.859 1 98.69 335 LEU B N 1
ATOM 5673 C CA . LEU B 1 335 ? -2.254 -28.266 -10.875 1 98.69 335 LEU B CA 1
ATOM 5674 C C . LEU B 1 335 ? -3.053 -27.609 -9.75 1 98.69 335 LEU B C 1
ATOM 5676 O O . LEU B 1 335 ? -2.898 -26.406 -9.492 1 98.69 335 LEU B O 1
ATOM 5680 N N . TYR B 1 336 ? -3.852 -28.391 -9.125 1 98.06 336 TYR B N 1
ATOM 5681 C CA . TYR B 1 336 ? -4.715 -27.953 -8.031 1 98.06 336 TYR B CA 1
ATOM 5682 C C . TYR B 1 336 ? -3.912 -27.734 -6.754 1 98.06 336 TYR B C 1
ATOM 5684 O O . TYR B 1 336 ? -3.182 -28.625 -6.312 1 98.06 336 TYR B O 1
ATOM 5692 N N . LEU B 1 337 ? -3.986 -26.531 -6.184 1 98.69 337 LEU B N 1
ATOM 5693 C CA . LEU B 1 337 ? -3.381 -26.234 -4.891 1 98.69 337 LEU B CA 1
ATOM 5694 C C . LEU B 1 337 ? -4.41 -26.328 -3.771 1 98.69 337 LEU B C 1
ATOM 5696 O O . LEU B 1 337 ? -5.312 -25.484 -3.676 1 98.69 337 LEU B O 1
ATOM 5700 N N . PRO B 1 338 ? -4.297 -27.297 -2.941 1 97.94 338 PRO B N 1
ATOM 5701 C CA . PRO B 1 338 ? -5.23 -27.375 -1.813 1 97.94 338 PRO B CA 1
ATOM 5702 C C . PRO B 1 338 ? -4.934 -26.328 -0.739 1 97.94 338 PRO B C 1
ATOM 5704 O O . PRO B 1 338 ? -3.816 -25.812 -0.667 1 97.94 338 PRO B O 1
ATOM 5707 N N . VAL B 1 339 ? -5.93 -26.078 0.055 1 97.44 339 VAL B N 1
ATOM 5708 C CA . VAL B 1 339 ? -5.727 -25.219 1.226 1 97.44 339 VAL B CA 1
ATOM 5709 C C . VAL B 1 339 ? -4.773 -25.906 2.201 1 97.44 339 VAL B C 1
ATOM 5711 O O . VAL B 1 339 ? -4.945 -27.094 2.52 1 97.44 339 VAL B O 1
ATOM 5714 N N . PRO B 1 340 ? -3.764 -25.172 2.627 1 97.5 340 PRO B N 1
ATOM 5715 C CA . PRO B 1 340 ? -2.826 -25.781 3.574 1 97.5 340 PRO B CA 1
ATOM 5716 C C . PRO B 1 340 ? -3.492 -26.188 4.887 1 97.5 340 PRO B C 1
ATOM 5718 O O . PRO B 1 340 ? -4.551 -25.656 5.234 1 97.5 340 PRO B O 1
ATOM 5721 N N . PRO B 1 341 ? -2.824 -27.094 5.539 1 95.38 341 PRO B N 1
ATOM 5722 C CA . PRO B 1 341 ? -3.371 -27.516 6.828 1 95.38 341 PRO B CA 1
ATOM 5723 C C . PRO B 1 341 ? -3.348 -26.391 7.875 1 95.38 341 PRO B C 1
ATOM 5725 O O . PRO B 1 341 ? -2.445 -25.562 7.867 1 95.38 341 PRO B O 1
ATOM 5728 N N . GLU B 1 342 ? -4.281 -26.484 8.781 1 90.81 342 GLU B N 1
ATOM 5729 C CA . GLU B 1 342 ? -4.336 -25.5 9.875 1 90.81 342 GLU B CA 1
ATOM 5730 C C . GLU B 1 342 ? -3.225 -25.75 10.891 1 90.81 342 GLU B C 1
ATOM 5732 O O . GLU B 1 342 ? -2.68 -24.812 11.461 1 90.81 342 GLU B O 1
ATOM 5737 N N . ASP B 1 343 ? -2.893 -26.969 11.023 1 92.94 343 ASP B N 1
ATOM 5738 C CA . ASP B 1 343 ? -1.824 -27.344 11.945 1 92.94 343 ASP B CA 1
ATOM 5739 C C . ASP B 1 343 ? -0.451 -27.047 11.352 1 92.94 343 ASP B C 1
ATOM 5741 O O . ASP B 1 343 ? -0.027 -27.719 10.398 1 92.94 343 ASP B O 1
ATOM 5745 N N . VAL B 1 344 ? 0.235 -26.156 12 1 90.12 344 VAL B N 1
ATOM 5746 C CA . VAL B 1 344 ? 1.523 -25.672 11.508 1 90.12 344 VAL B CA 1
ATOM 5747 C C . VAL B 1 344 ? 2.514 -26.844 11.453 1 90.12 344 VAL B C 1
ATOM 5749 O O . VAL B 1 344 ? 3.445 -26.828 10.641 1 90.12 344 VAL B O 1
ATOM 5752 N N . ARG B 1 345 ? 2.348 -27.969 12.297 1 90.19 345 ARG B N 1
ATOM 5753 C CA . ARG B 1 345 ? 3.24 -29.109 12.367 1 90.19 345 ARG B CA 1
ATOM 5754 C C . ARG B 1 345 ? 3.189 -29.938 11.078 1 90.19 345 ARG B C 1
ATOM 5756 O O . ARG B 1 345 ? 4.102 -30.703 10.797 1 90.19 345 ARG B O 1
ATOM 5763 N N . GLU B 1 346 ? 2.213 -29.594 10.211 1 95.19 346 GLU B N 1
ATOM 5764 C CA . GLU B 1 346 ? 2.02 -30.344 8.977 1 95.19 346 GLU B CA 1
ATOM 5765 C C . GLU B 1 346 ? 2.516 -29.547 7.77 1 95.19 346 GLU B C 1
ATOM 5767 O O . GLU B 1 346 ? 2.383 -30 6.629 1 95.19 346 GLU B O 1
ATOM 5772 N N . SER B 1 347 ? 3.061 -28.422 7.992 1 95.56 347 SER B N 1
ATOM 5773 C CA . SER B 1 347 ? 3.52 -27.547 6.918 1 95.56 347 SER B CA 1
ATOM 5774 C C . SER B 1 347 ? 4.598 -28.234 6.078 1 95.56 347 SER B C 1
ATOM 5776 O O . SER B 1 347 ? 4.586 -28.141 4.852 1 95.56 347 SER B O 1
ATOM 5778 N N . GLU B 1 348 ? 5.445 -28.922 6.738 1 95.38 348 GLU B N 1
ATOM 5779 C CA . GLU B 1 348 ? 6.523 -29.594 6.023 1 95.38 348 GLU B CA 1
ATOM 5780 C C . GLU B 1 348 ? 5.977 -30.719 5.145 1 95.38 348 GLU B C 1
ATOM 5782 O O . GLU B 1 348 ? 6.426 -30.906 4.012 1 95.38 348 GLU B O 1
ATOM 5787 N N . THR B 1 349 ? 5.09 -31.469 5.707 1 96.88 349 THR B N 1
ATOM 5788 C CA . THR B 1 349 ? 4.461 -32.531 4.945 1 96.88 349 THR B CA 1
ATOM 5789 C C . THR B 1 349 ? 3.736 -31.984 3.723 1 96.88 349 THR B C 1
ATOM 5791 O O . THR B 1 349 ? 3.842 -32.531 2.627 1 96.88 349 THR B O 1
ATOM 5794 N N . PHE B 1 350 ? 3.043 -30.969 3.932 1 97.44 350 PHE B N 1
ATOM 5795 C CA . PHE B 1 350 ? 2.318 -30.297 2.859 1 97.44 350 PHE B CA 1
ATOM 5796 C C . PHE B 1 350 ? 3.266 -29.906 1.733 1 97.44 350 PHE B C 1
ATOM 5798 O O . PHE B 1 350 ? 3.043 -30.266 0.574 1 97.44 350 PHE B O 1
ATOM 5805 N N . LEU B 1 351 ? 4.34 -29.219 2.109 1 97.06 351 LEU B N 1
ATOM 5806 C CA . LEU B 1 351 ? 5.289 -28.719 1.118 1 97.06 351 LEU B CA 1
ATOM 5807 C C . LEU B 1 351 ? 5.996 -29.875 0.419 1 97.06 351 LEU B C 1
ATOM 5809 O O . LEU B 1 351 ? 6.164 -29.859 -0.802 1 97.06 351 LEU B O 1
ATOM 5813 N N . ASN B 1 352 ? 6.332 -30.844 1.135 1 96.56 352 ASN B N 1
ATOM 5814 C CA . ASN B 1 352 ? 6.996 -32 0.562 1 96.56 352 ASN B CA 1
ATOM 5815 C C . ASN B 1 352 ? 6.074 -32.781 -0.384 1 96.56 352 ASN B C 1
ATOM 5817 O O . ASN B 1 352 ? 6.531 -33.344 -1.377 1 96.56 352 ASN B O 1
ATOM 5821 N N . SER B 1 353 ? 4.863 -32.812 -0.048 1 97.94 353 SER B N 1
ATOM 5822 C CA . SER B 1 353 ? 3.895 -33.469 -0.915 1 97.94 353 SER B CA 1
ATOM 5823 C C . SER B 1 353 ? 3.777 -32.781 -2.26 1 97.94 353 SER B C 1
ATOM 5825 O O . SER B 1 353 ? 3.732 -33.406 -3.309 1 97.94 353 SER B O 1
ATOM 5827 N N . LEU B 1 354 ? 3.725 -31.469 -2.203 1 98.38 354 LEU B N 1
ATOM 5828 C CA . LEU B 1 354 ? 3.684 -30.688 -3.441 1 98.38 354 LEU B CA 1
ATOM 5829 C C . LEU B 1 354 ? 4.957 -30.906 -4.254 1 98.38 354 LEU B C 1
ATOM 5831 O O . LEU B 1 354 ? 4.902 -31.016 -5.48 1 98.38 354 LEU B O 1
ATOM 5835 N N . LYS B 1 355 ? 6.039 -30.922 -3.529 1 97.44 355 LYS B N 1
ATOM 5836 C CA . LYS B 1 355 ? 7.332 -31.141 -4.172 1 97.44 355 LYS B CA 1
ATOM 5837 C C . LYS B 1 355 ? 7.367 -32.469 -4.898 1 97.44 355 LYS B C 1
ATOM 5839 O O . LYS B 1 355 ? 7.715 -32.531 -6.078 1 97.44 355 LYS B O 1
ATOM 5844 N N . LEU B 1 356 ? 6.949 -33.469 -4.227 1 97.75 356 LEU B N 1
ATOM 5845 C CA . LEU B 1 356 ? 6.949 -34.812 -4.789 1 97.75 356 LEU B CA 1
ATOM 5846 C C . LEU B 1 356 ? 6 -34.906 -5.977 1 97.75 356 LEU B C 1
ATOM 5848 O O . LEU B 1 356 ? 6.324 -35.531 -6.992 1 97.75 356 LEU B O 1
ATOM 5852 N N . LEU B 1 357 ? 4.898 -34.312 -5.875 1 98.19 357 LEU B N 1
ATOM 5853 C CA . LEU B 1 357 ? 3.871 -34.344 -6.91 1 98.19 357 LEU B CA 1
ATOM 5854 C C . LEU B 1 357 ? 4.363 -33.688 -8.195 1 98.19 357 LEU B C 1
ATOM 5856 O O . LEU B 1 357 ? 3.973 -34.094 -9.297 1 98.19 357 LEU B O 1
ATOM 5860 N N . SER B 1 358 ? 5.23 -32.75 -8.07 1 98.19 358 SER B N 1
ATOM 5861 C CA . SER B 1 358 ? 5.605 -31.953 -9.234 1 98.19 358 SER B CA 1
ATOM 5862 C C . SER B 1 358 ? 7.047 -32.219 -9.648 1 98.19 358 SER B C 1
ATOM 5864 O O . SER B 1 358 ? 7.59 -31.516 -10.5 1 98.19 358 SER B O 1
ATOM 5866 N N . ASP B 1 359 ? 7.652 -33.188 -9.062 1 96.69 359 ASP B N 1
ATOM 5867 C CA . ASP B 1 359 ? 9.031 -33.5 -9.406 1 96.69 359 ASP B CA 1
ATOM 5868 C C . ASP B 1 359 ? 9.156 -33.844 -10.883 1 96.69 359 ASP B C 1
ATOM 5870 O O . ASP B 1 359 ? 8.336 -34.594 -11.43 1 96.69 359 ASP B O 1
ATOM 5874 N N . ASN B 1 360 ? 10.148 -33.219 -11.516 1 94.75 360 ASN B N 1
ATOM 5875 C CA . ASN B 1 360 ? 10.531 -33.5 -12.898 1 94.75 360 ASN B CA 1
ATOM 5876 C C . ASN B 1 360 ? 9.414 -33.125 -13.875 1 94.75 360 ASN B C 1
ATOM 5878 O O . ASN B 1 360 ? 9.32 -33.719 -14.961 1 94.75 360 ASN B O 1
ATOM 5882 N N . LEU B 1 361 ? 8.555 -32.344 -13.492 1 97.25 361 LEU B N 1
ATOM 5883 C CA . LEU B 1 361 ? 7.527 -31.828 -14.391 1 97.25 361 LEU B CA 1
ATOM 5884 C C . LEU B 1 361 ? 8.008 -30.562 -15.094 1 97.25 361 LEU B C 1
ATOM 5886 O O . LEU B 1 361 ? 8.953 -29.922 -14.641 1 97.25 361 LEU B O 1
ATOM 5890 N N . PRO B 1 362 ? 7.445 -30.281 -16.266 1 96.69 362 PRO B N 1
ATOM 5891 C CA . PRO B 1 362 ? 7.691 -28.953 -16.859 1 96.69 362 PRO B CA 1
ATOM 5892 C C . PRO B 1 362 ? 7.246 -27.812 -15.953 1 96.69 362 PRO B C 1
ATOM 5894 O O . PRO B 1 362 ? 6.789 -28.047 -14.836 1 96.69 362 PRO B O 1
ATOM 5897 N N . PRO B 1 363 ? 7.512 -26.547 -16.422 1 96.94 363 PRO B N 1
ATOM 5898 C CA . PRO B 1 363 ? 6.988 -25.453 -15.594 1 96.94 363 PRO B CA 1
ATOM 5899 C C . PRO B 1 363 ? 5.562 -25.719 -15.117 1 96.94 363 PRO B C 1
ATOM 5901 O O . PRO B 1 363 ? 4.691 -26.078 -15.914 1 96.94 363 PRO B O 1
ATOM 5904 N N . THR B 1 364 ? 5.398 -25.594 -13.82 1 98.5 364 THR B N 1
ATOM 5905 C CA . THR B 1 364 ? 4.141 -25.984 -13.195 1 98.5 364 THR B CA 1
ATOM 5906 C C . THR B 1 364 ? 3.613 -24.875 -12.289 1 98.5 364 THR B C 1
ATOM 5908 O O . THR B 1 364 ? 4.367 -24.281 -11.516 1 98.5 364 THR B O 1
ATOM 5911 N N . VAL B 1 365 ? 2.334 -24.625 -12.406 1 98.75 365 VAL B N 1
ATOM 5912 C CA . VAL B 1 365 ? 1.669 -23.656 -11.539 1 98.75 365 VAL B CA 1
ATOM 5913 C C . VAL B 1 365 ? 0.626 -24.375 -10.68 1 98.75 365 VAL B C 1
ATOM 5915 O O . VAL B 1 365 ? -0.343 -24.922 -11.203 1 98.75 365 VAL B O 1
ATOM 5918 N N . PHE B 1 366 ? 0.873 -24.391 -9.352 1 98.81 366 PHE B N 1
ATOM 5919 C CA . PHE B 1 366 ? -0.191 -24.766 -8.43 1 98.81 366 PHE B CA 1
ATOM 5920 C C . PHE B 1 366 ? -1.159 -23.609 -8.211 1 98.81 366 PHE B C 1
ATOM 5922 O O . PHE B 1 366 ? -0.74 -22.484 -7.902 1 98.81 366 PHE B O 1
ATOM 5929 N N . VAL B 1 367 ? -2.455 -23.891 -8.328 1 98.5 367 VAL B N 1
ATOM 5930 C CA . VAL B 1 367 ? -3.414 -22.781 -8.336 1 98.5 367 VAL B CA 1
ATOM 5931 C C . VAL B 1 367 ? -4.504 -23.047 -7.297 1 98.5 367 VAL B C 1
ATOM 5933 O O . VAL B 1 367 ? -5.016 -24.172 -7.199 1 98.5 367 VAL B O 1
ATOM 5936 N N . HIS B 1 368 ? -4.828 -22.078 -6.52 1 98.25 368 HIS B N 1
ATOM 5937 C CA . HIS B 1 368 ? -6.023 -22.047 -5.684 1 98.25 368 HIS B CA 1
ATOM 5938 C C . HIS B 1 368 ? -6.871 -20.812 -5.969 1 98.25 368 HIS B C 1
ATOM 5940 O O . HIS B 1 368 ? -6.402 -19.688 -5.82 1 98.25 368 HIS B O 1
ATOM 5946 N N . GLY B 1 369 ? -8.078 -21.047 -6.371 1 95.62 369 GLY B N 1
ATOM 5947 C CA . GLY B 1 369 ? -9.016 -19.969 -6.672 1 95.62 369 GLY B CA 1
ATOM 5948 C C . GLY B 1 369 ? -10.148 -19.875 -5.672 1 95.62 369 GLY B C 1
ATOM 5949 O O . GLY B 1 369 ? -10.664 -20.891 -5.203 1 95.62 369 GLY B O 1
ATOM 5950 N N . LEU B 1 370 ? -10.57 -18.641 -5.293 1 90.69 370 LEU B N 1
ATOM 5951 C CA . LEU B 1 370 ? -11.578 -18.438 -4.258 1 90.69 370 LEU B CA 1
ATOM 5952 C C . LEU B 1 370 ? -12.906 -18.016 -4.867 1 90.69 370 LEU B C 1
ATOM 5954 O O . LEU B 1 370 ? -13.977 -18.375 -4.363 1 90.69 370 LEU B O 1
ATOM 5958 N N . HIS B 1 371 ? -12.969 -17.125 -5.844 1 77.31 371 HIS B N 1
ATOM 5959 C CA . HIS B 1 371 ? -14.211 -16.516 -6.305 1 77.31 371 HIS B CA 1
ATOM 5960 C C . HIS B 1 371 ? -14.602 -17.031 -7.684 1 77.31 371 HIS B C 1
ATOM 5962 O O . HIS B 1 371 ? -13.742 -17.453 -8.461 1 77.31 371 HIS B O 1
ATOM 5968 N N . PRO B 1 372 ? -16.047 -17.203 -7.73 1 62.31 372 PRO B N 1
ATOM 5969 C CA . PRO B 1 372 ? -16.484 -17.578 -9.078 1 62.31 372 PRO B CA 1
ATOM 5970 C C . PRO B 1 372 ? -16.109 -16.547 -10.133 1 62.31 372 PRO B C 1
ATOM 5972 O O . PRO B 1 372 ? -16.094 -15.344 -9.844 1 62.31 372 PRO B O 1
ATOM 5975 N N . VAL B 1 373 ? -15.398 -16.812 -11.016 1 54.12 373 VAL B N 1
ATOM 5976 C CA . VAL B 1 373 ? -14.977 -15.898 -12.07 1 54.12 373 VAL B CA 1
ATOM 5977 C C . VAL B 1 373 ? -16.047 -15.828 -13.148 1 54.12 373 VAL B C 1
ATOM 5979 O O . VAL B 1 373 ? -15.828 -15.242 -14.219 1 54.12 373 VAL B O 1
ATOM 5982 N N . THR B 1 374 ? -17.359 -16.297 -13.016 1 47.09 374 THR B N 1
ATOM 5983 C CA . THR B 1 374 ? -18.266 -16.469 -14.148 1 47.09 374 THR B CA 1
ATOM 5984 C C . THR B 1 374 ? -19.078 -15.203 -14.398 1 47.09 374 THR B C 1
ATOM 5986 O O . THR B 1 374 ? -19.703 -14.672 -13.477 1 47.09 374 THR B O 1
ATOM 5989 N N . SER B 1 375 ? -18.672 -14.133 -14.953 1 37.5 375 SER B N 1
ATOM 5990 C CA . SER B 1 375 ? -19.766 -13.305 -15.453 1 37.5 375 SER B CA 1
ATOM 5991 C C . SER B 1 375 ? -20.641 -14.078 -16.438 1 37.5 375 SER B C 1
ATOM 5993 O O . SER B 1 375 ? -20.156 -14.547 -17.469 1 37.5 375 SER B O 1
ATOM 5995 N N . THR B 1 376 ? -21.469 -14.938 -16.031 1 32.97 376 THR B N 1
ATOM 5996 C CA . THR B 1 376 ? -22.422 -15.594 -16.906 1 32.97 376 THR B CA 1
ATOM 5997 C C . THR B 1 376 ? -23.156 -14.57 -17.766 1 32.97 376 THR B C 1
ATOM 5999 O O . THR B 1 376 ? -24.031 -14.93 -18.562 1 32.97 376 THR B O 1
ATOM 6002 N N . THR B 1 377 ? -23.469 -13.406 -17.344 1 27.28 377 THR B N 1
ATOM 6003 C CA . THR B 1 377 ? -24.297 -12.664 -18.281 1 27.28 377 THR B CA 1
ATOM 6004 C C . THR B 1 377 ? -23.5 -12.266 -19.516 1 27.28 377 THR B C 1
ATOM 6006 O O . THR B 1 377 ? -22.625 -11.414 -19.438 1 27.28 377 THR B O 1
ATOM 6009 N N . LEU B 1 378 ? -23.188 -13.078 -20.312 1 22.34 378 LEU B N 1
ATOM 6010 C CA . LEU B 1 378 ? -23.016 -12.672 -21.703 1 22.34 378 LEU B CA 1
ATOM 6011 C C . LEU B 1 378 ? -24.297 -12.031 -22.234 1 22.34 378 LEU B C 1
ATOM 6013 O O . LEU B 1 378 ? -25.391 -12.516 -21.984 1 22.34 378 LEU B O 1
#

InterPro domains:
  IPR004842 SLC12A transporter family [PTHR11827] (2-375)
  IPR018491 SLC12A transporter, C-terminal [PF03522] (28-115)

Organism: Crassostrea virginica (NCBI:txid6565)

Radius of gyration: 30.28 Å; Cα contacts (8 Å, |Δi|>4): 1350; chains: 2; bounding box: 59×96×65 Å

Foldseek 3Di:
DLALPDDFLVRDFAAEEEEDAFCQQQLLVLVVVLLLRVPAAAEYEYEAADDPVVDPDDCVVVLQLLVVLVCVLSVGPHHYDYYYDNAPLVRLLCCQVPPDDRNRGGQEYEYEADDLDFTDRCSVVVVVVVVDQQFDQGVVRDRDRSCVSTDDGDDNPDDDRDDLLRVLSSVQVCVVVNHKYKYKYASSVADLVCQLPDPAAFEEEEEQADLQQVLLLLDHDQFSVVLLSSRQSQCPGPSNVVRYAYEYEREDAPVPDDPVVSVVVVVVVCVLVVHDHHYHYDYDCVLCVPPDHDDDDSVVCVVCRQAHDQDDLVSLLVLLVVVVVVQPRHNEYEDEDHRYDPDSVCSVVSSVSVCSNCPPHHTYMHIDGDDRSRSSPD/DLALPDDFLVRDFAAEEEEDAFCQQQLLVLVVVLLLRVPAAAEYEYEAADDPVVDPDDCVVVLQLLVVLVCVLSVGPHHYDYYYDNAPLVRLLCCQVPPDDRNRGGQEYEYEADDLDFTDRVSVVVVVVVVDQQFDQGVVRDRDRSCVSTDDGDDNPDDDRDDLLRVLSSVQVCVVVNHKYKYKYASSVADLVCQLPDPAAFEEEEEQADLQQVLLLLDHDQFSVVLLSSRQSQCPGPSNVVRYAYEYEREDAPVPDDPVVSVVVVVVVCVLVVHDHHYHYDYDCVLCVPPDHDDDDSVVCVVCRQAHDQDDLVSLLVLLVVVVVVQPRHNEYEDEDHRYDPDSVCSVVSSVSVCNNCPPHHTYMHIDGDDRSRSSPD

pLDDT: mean 85.59, std 15.46, range [22.34, 98.81]